Protein 4O6K (pdb70)

B-factor: mean 29.16, std 11.36, range [8.41, 82.01]

Nearest PDB structures (foldseek):
  4o6k-assembly4_D  TM=1.007E+00  e=2.820E-19  Danio rerio
  4o6k-assembly2_B  TM=9.940E-01  e=1.236E-17  Danio rerio
  1m4r-assembly1_A  TM=7.211E-01  e=2.602E-02  Homo sapiens
  3dgc-assembly1_L  TM=6.894E-01  e=4.885E-02  Homo sapiens
  4o6k-assembly4_D  TM=9.973E-01  e=2.252E-18  Danio rerio

Foldseek 3Di:
DFPPCVLVPVVLLVLLQVLLVLLVVVPALADDADLVNLQDQCQQVLLLVLLVVCLVQQLVVNCVSRVCSVVNSVSSVSVSVVSVVVNPDDCVVPPRSVSSVVSLVVVCVVPVVNSSSRVSSCVSVSSVSNRRNRHD/DFPDCVLVPVVLLVLLVVLLCLLVVPPALADDADLVNLQDQCQQLLLLLLLVCCLVQQLDVVCVSRVCSVVNSVSSVSVSVVSVVVDPDDCCVPPSNVSSVVSLCVVCVVPVVNSSSRVSNCVSVSSVSNRRNRHD/DADQVLLVPVVLLVLLVVLLVLLVVVPALADDADLVNLQDQCLQVLLLLVLVVCLVQLLPPCVSRVCSVVNSVSSVSVSVVSVVVDPDDCCVPPNSVSSCVSLVVVVVVPNVNSSSRVSNCVSVSSVSNSRSRDD/DADQVLLVPVVLLVLLQVLLVLLPPDPALQDDADLVNLQDQCQQVLLLLLLVVCLVPLLPCCVSRVCSVVNSVSSVSVSVVSVVVVVDDCCVPPNSVSNVVSLVVVCVVPVVNSSSRSSNCVSVSSVSNSRNNDD

Radius of gyration: 24.18 Å; Cα contacts (8 Å, |Δi|>4): 732; chains: 4; bounding box: 45×44×72 Å

Solvent-accessible surface area: 24993 Å² total; per-residue (Å²): 40,15,92,0,19,8,0,22,0,8,39,17,0,15,34,2,2,10,0,14,5,30,9,63,66,137,162,72,11,3,2,100,6,31,121,109,54,5,111,97,167,20,2,5,24,12,0,4,54,0,1,63,41,0,21,80,78,0,0,128,178,42,86,153,68,2,103,39,0,132,71,10,54,63,8,4,84,71,0,5,85,26,3,68,116,100,24,208,104,78,43,40,82,46,87,41,1,76,55,1,64,143,49,12,116,57,29,19,118,166,73,111,65,52,0,46,30,76,0,1,16,22,1,6,18,0,2,8,0,0,10,36,16,0,58,139,42,16,73,0,19,7,0,16,0,7,33,18,0,15,38,1,2,10,0,14,10,34,15,79,55,172,169,64,10,2,2,83,5,34,118,109,56,4,106,105,179,21,2,5,17,13,0,4,36,1,1,64,35,0,10,74,80,0,1,124,177,42,89,160,94,2,102,42,3,104,63,10,71,52,9,4,85,68,1,4,84,35,0,75,129,68,10,196,114,94,45,36,82,46,84,41,0,88,60,1,51,144,45,10,110,61,30,16,123,168,74,111,65,50,0,31,40,73,0,1,3,7,1,6,14,1,3,8,0,0,12,33,17,0,59,149,54,26,114,1,11,0,0,23,1,7,39,11,0,6,28,0,1,7,0,14,10,30,15,117,64,185,149,56,10,4,7,83,5,33,122,110,58,3,99,98,171,18,2,19,23,12,0,6,80,0,0,77,45,0,19,74,81,0,0,112,79,93,186,94,2,96,31,0,124,71,1,67,57,2,0,82,58,0,7,66,39,15,73,113,161,26,205,112,73,47,34,82,49,85,41,2,83,58,0,60,137,46,17,119,55,25,29,118,150,63,113,63,53,0,38,42,86,0,2,7,16,1,7,21,0,1,6,0,0,7,26,17,15,56,152,43,12,129,0,14,0,0,23,1,7,42,11,0,6,32,0,2,8,0,14,8,34,6,107,87,204,155,44,11,3,3,82,5,33,126,112,54,4,97,107,178,19,1,19,26,12,0,4,80,1,0,69,22,0,11,74,94,0,3,108,75,56,178,115,1,91,30,3,147,80,2,59,103,5,0,85,50,0,5,79,42,10,67,110,114,23,197,112,72,45,34,82,49,89,41,1,57,71,0,54,140,47,22,100,51,27,24,136,158,78,116,66,51,0,47,34,67,0,0,4,7,1,6,7,1,1,6,0,0,12,26,17,8,62,132

Structure (mmCIF, N/CA/C/O backbone):
data_4O6K
#
_entry.id   4O6K
#
_cell.length_a   46.940
_cell.length_b   50.440
_cell.length_c   65.800
_cell.angle_alpha   72.04
_cell.angle_beta   85.94
_cell.angle_gamma   62.20
#
_symmetry.space_group_name_H-M   'P 1'
#
loop_
_entity.id
_entity.type
_entity.pdbx_description
1 polymer 'Interleukin 22'
2 water water
#
loop_
_atom_site.group_PDB
_atom_site.id
_atom_site.type_symbol
_atom_site.label_atom_id
_atom_site.label_alt_id
_atom_site.label_comp_id
_atom_site.label_asym_id
_atom_site.label_entity_id
_atom_site.label_seq_id
_atom_site.pdbx_PDB_ins_code
_atom_site.Cartn_x
_atom_site.Cartn_y
_atom_site.Cartn_z
_atom_site.occupancy
_atom_site.B_iso_or_equiv
_atom_site.auth_seq_id
_atom_site.auth_comp_id
_atom_site.auth_asym_id
_atom_site.auth_atom_id
_atom_site.pdbx_PDB_model_num
ATOM 1 N N . GLY A 1 1 ? 57.262 70.364 59.207 1.00 43.15 1 GLY A N 1
ATOM 2 C CA . GLY A 1 1 ? 58.401 69.565 58.800 1.00 41.52 1 GLY A CA 1
ATOM 3 C C . GLY A 1 1 ? 59.659 69.891 59.584 1.00 39.28 1 GLY A C 1
ATOM 4 O O . GLY A 1 1 ? 59.616 70.141 60.789 1.00 44.20 1 GLY A O 1
ATOM 5 N N . ALA A 1 2 ? 60.795 69.759 58.912 1.00 40.17 2 ALA A N 1
ATOM 6 C CA . ALA A 1 2 ? 62.089 70.237 59.397 1.00 38.20 2 ALA A CA 1
ATOM 7 C C . ALA A 1 2 ? 62.978 70.293 58.168 1.00 37.59 2 ALA A C 1
ATOM 8 O O . ALA A 1 2 ? 62.505 69.989 57.081 1.00 39.30 2 ALA A O 1
ATOM 10 N N A ARG A 1 3 ? 64.246 70.671 58.324 0.50 36.35 3 ARG A N 1
ATOM 11 N N B ARG A 1 3 ? 64.237 70.468 58.373 0.50 35.11 3 ARG A N 1
ATOM 12 C CA A ARG A 1 3 ? 65.151 70.654 57.175 0.50 36.03 3 ARG A CA 1
ATOM 13 C CA B ARG A 1 3 ? 65.032 70.581 57.232 0.50 38.10 3 ARG A CA 1
ATOM 14 C C A ARG A 1 3 ? 65.785 69.260 56.993 0.50 33.94 3 ARG A C 1
ATOM 15 C C B ARG A 1 3 ? 65.807 69.260 57.020 0.50 33.64 3 ARG A C 1
ATOM 16 O O A ARG A 1 3 ? 65.717 68.714 55.891 0.50 33.32 3 ARG A O 1
ATOM 17 O O B ARG A 1 3 ? 65.491 68.634 56.086 0.50 33.18 3 ARG A O 1
ATOM 32 N N . PRO A 1 4 ? 66.415 68.681 58.043 1.00 32.23 4 PRO A N 1
ATOM 33 C CA . PRO A 1 4 ? 66.989 67.361 57.778 1.00 29.34 4 PRO A CA 1
ATOM 34 C C . PRO A 1 4 ? 65.879 66.340 57.583 1.00 28.16 4 PRO A C 1
ATOM 35 O O . PRO A 1 4 ? 65.058 66.150 58.479 1.00 25.25 4 PRO A O 1
ATOM 39 N N . THR A 1 5 ? 65.862 65.699 56.422 1.00 27.69 5 THR A N 1
ATOM 40 C CA . THR A 1 5 ? 64.776 64.804 56.030 1.00 26.44 5 THR A CA 1
ATOM 41 C C . THR A 1 5 ? 64.420 63.658 57.005 1.00 21.68 5 THR A C 1
ATOM 42 O O . THR A 1 5 ? 63.259 63.251 57.050 1.00 24.21 5 THR A O 1
ATOM 46 N N . PRO A 1 6 ? 65.396 63.123 57.774 1.00 21.73 6 PRO A N 1
ATOM 47 C CA . PRO A 1 6 ? 64.971 62.088 58.729 1.00 24.29 6 PRO A CA 1
ATOM 48 C C . PRO A 1 6 ? 63.991 62.588 59.791 1.00 23.49 6 PRO A C 1
ATOM 49 O O . PRO A 1 6 ? 63.276 61.783 60.388 1.00 22.31 6 PRO A O 1
ATOM 53 N N . LEU A 1 7 ? 63.955 63.897 60.021 1.00 22.22 7 LEU A N 1
ATOM 54 C CA . LEU A 1 7 ? 62.998 64.479 60.956 1.00 21.63 7 LEU A CA 1
ATOM 55 C C . LEU A 1 7 ? 61.575 64.363 60.416 1.00 20.71 7 LEU A C 1
ATOM 56 O O . LEU A 1 7 ? 60.604 64.539 61.153 1.00 18.16 7 LEU A O 1
ATOM 61 N N . ASP A 1 8 ? 61.459 64.068 59.125 1.00 20.44 8 ASP A N 1
ATOM 62 C CA . ASP A 1 8 ? 60.159 63.856 58.502 1.00 21.75 8 ASP A CA 1
ATOM 63 C C . ASP A 1 8 ? 59.882 62.367 58.295 1.00 21.69 8 ASP A C 1
ATOM 64 O O . ASP A 1 8 ? 58.910 61.995 57.641 1.00 24.95 8 ASP A O 1
ATOM 69 N N . SER A 1 9 ? 60.739 61.522 58.857 1.00 20.63 9 SER A N 1
ATOM 70 C CA . SER A 1 9 ? 60.569 60.075 58.762 1.00 23.34 9 SER A CA 1
ATOM 71 C C . SER A 1 9 ? 59.818 59.527 59.975 1.00 19.29 9 SER A C 1
ATOM 72 O O . SER A 1 9 ? 60.340 59.532 61.090 1.00 15.75 9 SER A O 1
ATOM 75 N N . SER A 1 10 ? 58.594 59.058 59.751 1.00 14.75 10 SER A N 1
ATOM 76 C CA . SER A 1 10 ? 57.767 58.514 60.825 1.00 18.13 10 SER A CA 1
ATOM 77 C C . SER A 1 10 ? 58.398 57.276 61.458 1.00 15.61 10 SER A C 1
ATOM 78 O O . SER A 1 10 ? 58.150 56.975 62.625 1.00 16.26 10 SER A O 1
ATOM 81 N N . ALA A 1 11 ? 59.206 56.560 60.680 1.00 14.43 11 ALA A N 1
ATOM 82 C CA . ALA A 1 11 ? 59.935 55.399 61.183 1.00 17.60 11 ALA A CA 1
ATOM 83 C C . ALA A 1 11 ? 60.866 55.769 62.336 1.00 15.78 11 ALA A C 1
ATOM 84 O O . ALA A 1 11 ? 60.973 55.034 63.317 1.00 12.63 11 ALA A O 1
ATOM 86 N N . THR A 1 12 ? 61.540 56.909 62.211 1.00 15.54 12 THR A N 1
ATOM 87 C CA . THR A 1 12 ? 62.432 57.387 63.263 1.00 18.65 12 THR A CA 1
ATOM 88 C C . THR A 1 12 ? 61.655 57.774 64.515 1.00 13.01 12 THR A C 1
ATOM 89 O O . THR A 1 12 ? 62.062 57.451 65.631 1.00 16.12 12 THR A O 1
ATOM 93 N N . TRP A 1 13 ? 60.541 58.473 64.318 1.00 15.23 13 TRP A N 1
ATOM 94 C CA . TRP A 1 13 ? 59.662 58.859 65.417 1.00 15.94 13 TRP A CA 1
ATOM 95 C C . TRP A 1 13 ? 59.200 57.645 66.219 1.00 13.51 13 TRP A C 1
ATOM 96 O O . TRP A 1 13 ? 59.239 57.652 67.450 1.00 12.62 13 TRP A O 1
ATOM 107 N N . ASN A 1 14 ? 58.754 56.610 65.513 1.00 13.64 14 ASN A N 1
ATOM 108 C CA . ASN A 1 14 ? 58.340 55.365 66.153 1.00 14.11 14 ASN A CA 1
ATOM 109 C C . ASN A 1 14 ? 59.450 54.735 66.985 1.00 14.08 14 ASN A C 1
ATOM 110 O O . ASN A 1 14 ? 59.220 54.308 68.117 1.00 16.42 14 ASN A O 1
ATOM 115 N N . ASP A 1 15 ? 60.648 54.672 66.412 1.00 15.02 15 ASP A N 1
ATOM 116 C CA . ASP A 1 15 ? 61.808 54.125 67.107 1.00 16.20 15 ASP A CA 1
ATOM 117 C C . ASP A 1 15 ? 62.104 54.902 68.385 1.00 19.14 15 ASP A C 1
ATOM 118 O O . ASP A 1 15 ? 62.431 54.316 69.416 1.00 18.36 15 ASP A O 1
ATOM 123 N N . LEU A 1 16 ? 61.991 56.224 68.305 1.00 16.71 16 LEU A N 1
ATOM 124 C CA . LEU A 1 16 ? 62.213 57.087 69.460 1.00 16.60 16 LEU A CA 1
ATOM 125 C C . LEU A 1 16 ? 61.139 56.890 70.523 1.00 16.68 16 LEU A C 1
ATOM 126 O O . LEU A 1 16 ? 61.429 56.900 71.720 1.00 14.28 16 LEU A O 1
ATOM 131 N N . ALA A 1 17 ? 59.899 56.721 70.078 1.00 15.16 17 ALA A N 1
ATOM 132 C CA . ALA A 1 17 ? 58.793 56.424 70.981 1.00 15.43 17 ALA A CA 1
ATOM 133 C C . ALA A 1 17 ? 59.010 55.073 71.654 1.00 15.86 17 ALA A C 1
ATOM 134 O O . ALA A 1 17 ? 58.732 54.907 72.842 1.00 14.13 17 ALA A O 1
ATOM 136 N N . ALA A 1 18 ? 59.430 54.108 70.866 1.00 16.68 18 ALA A N 1
ATOM 137 C CA . ALA A 1 18 ? 59.792 52.800 71.359 1.00 19.86 18 ALA A CA 1
ATOM 138 C C . ALA A 1 18 ? 60.881 52.938 72.444 1.00 19.74 18 ALA A C 1
ATOM 139 O O . ALA A 1 18 ? 60.750 52.399 73.486 1.00 20.97 18 ALA A O 1
ATOM 141 N N . MET A 1 19 ? 61.917 53.703 72.168 1.00 17.70 19 MET A N 1
ATOM 142 C CA . MET A 1 19 ? 62.968 53.903 73.126 1.00 20.54 19 MET A CA 1
ATOM 143 C C . MET A 1 19 ? 62.443 54.473 74.428 1.00 18.65 19 MET A C 1
ATOM 144 O O . MET A 1 19 ? 62.785 53.998 75.442 1.00 22.56 19 MET A O 1
ATOM 149 N N . THR A 1 20 ? 61.609 55.482 74.341 1.00 16.44 20 THR A N 1
ATOM 150 C CA . THR A 1 20 ? 60.996 56.134 75.468 1.00 17.78 20 THR A CA 1
ATOM 151 C C . THR A 1 20 ? 60.183 55.201 76.334 1.00 20.80 20 THR A C 1
ATOM 152 O O . THR A 1 20 ? 60.357 55.173 77.499 1.00 21.46 20 THR A O 1
ATOM 156 N N . ASP A 1 21 ? 59.350 54.405 75.707 1.00 15.39 21 ASP A N 1
ATOM 157 C CA . ASP A 1 21 ? 58.489 53.451 76.397 1.00 21.19 21 ASP A CA 1
ATOM 158 C C . ASP A 1 21 ? 59.316 52.444 77.192 1.00 22.02 21 ASP A C 1
ATOM 159 O O . ASP A 1 21 ? 58.968 52.092 78.319 1.00 25.03 21 ASP A O 1
ATOM 164 N N . THR A 1 22 ? 60.423 52.012 76.639 1.00 23.84 22 THR A N 1
ATOM 165 C CA . THR A 1 22 ? 61.327 51.061 77.264 1.00 25.88 22 THR A CA 1
ATOM 166 C C . THR A 1 22 ? 62.034 51.693 78.459 1.00 24.90 22 THR A C 1
ATOM 167 O O . THR A 1 22 ? 61.966 51.216 79.506 1.00 27.67 22 THR A O 1
ATOM 171 N N . ALA A 1 23 ? 62.709 52.802 78.242 1.00 27.48 23 ALA A N 1
ATOM 172 C CA . ALA A 1 23 ? 63.395 53.526 79.260 1.00 26.92 23 ALA A CA 1
ATOM 173 C C . ALA A 1 23 ? 62.480 53.830 80.415 1.00 31.74 23 ALA A C 1
ATOM 174 O O . ALA A 1 23 ? 62.900 53.761 81.514 1.00 37.62 23 ALA A O 1
ATOM 176 N N . ARG A 1 24 ? 61.236 54.183 80.159 1.00 30.32 24 ARG A N 1
ATOM 177 C CA . ARG A 1 24 ? 60.368 54.651 81.207 1.00 34.58 24 ARG A CA 1
ATOM 178 C C . ARG A 1 24 ? 59.613 53.528 81.939 1.00 38.52 24 ARG A C 1
ATOM 179 O O . ARG A 1 24 ? 59.051 53.729 82.991 1.00 38.71 24 ARG A O 1
ATOM 187 N N . ASN A 1 25 ? 59.628 52.354 81.351 1.00 37.88 25 ASN A N 1
ATOM 188 C CA . ASN A 1 25 ? 59.216 51.153 82.033 1.00 38.83 25 ASN A CA 1
ATOM 189 C C . ASN A 1 25 ? 60.330 50.593 82.915 1.00 43.72 25 ASN A C 1
ATOM 190 O O . ASN A 1 25 ? 60.431 49.408 83.044 1.00 52.57 25 ASN A O 1
ATOM 195 N N . GLU A 1 26 ? 61.184 51.443 83.476 1.00 45.93 26 GLU A N 1
ATOM 196 C CA . GLU A 1 26 ? 62.253 51.101 84.404 1.00 50.72 26 GLU A CA 1
ATOM 197 C C . GLU A 1 26 ? 62.184 51.972 85.653 1.00 51.39 26 GLU A C 1
ATOM 198 O O . GLU A 1 26 ? 61.636 53.073 85.623 1.00 51.05 26 GLU A O 1
ATOM 204 N N . THR A 1 31 ? 60.859 65.176 86.847 1.00 33.54 31 THR A N 1
ATOM 205 C CA . THR A 1 31 ? 62.056 65.963 86.573 1.00 36.51 31 THR A CA 1
ATOM 206 C C . THR A 1 31 ? 62.650 65.601 85.215 1.00 35.34 31 THR A C 1
ATOM 207 O O . THR A 1 31 ? 62.360 64.538 84.666 1.00 33.40 31 THR A O 1
ATOM 211 N N . ARG A 1 32 ? 63.479 66.489 84.676 1.00 30.32 32 ARG A N 1
ATOM 212 C CA . ARG A 1 32 ? 64.026 66.294 83.339 1.00 28.01 32 ARG A CA 1
ATOM 213 C C . ARG A 1 32 ? 65.499 66.682 83.230 1.00 26.37 32 ARG A C 1
ATOM 214 O O . ARG A 1 32 ? 65.989 67.529 83.978 1.00 29.39 32 ARG A O 1
ATOM 222 N N . LEU A 1 33 ? 66.195 66.052 82.289 1.00 26.08 33 LEU A N 1
ATOM 223 C CA . LEU A 1 33 ? 67.597 66.356 82.021 1.00 26.61 33 LEU A CA 1
ATOM 224 C C . LEU A 1 33 ? 67.731 67.374 80.891 1.00 25.86 33 LEU A C 1
ATOM 225 O O . LEU A 1 33 ? 68.572 68.271 80.952 1.00 21.01 33 LEU A O 1
ATOM 230 N N . LEU A 1 34 ? 66.906 67.224 79.857 1.00 24.74 34 LEU A N 1
ATOM 231 C CA . LEU A 1 34 ? 66.856 68.199 78.772 1.00 24.66 34 LEU A CA 1
ATOM 232 C C . LEU A 1 34 ? 66.370 69.544 79.280 1.00 24.30 34 LEU A C 1
ATOM 233 O O . LEU A 1 34 ? 65.406 69.607 80.044 1.00 27.41 34 LEU A O 1
ATOM 238 N N . PRO A 1 35 ? 67.044 70.627 78.870 1.00 20.23 35 PRO A N 1
ATOM 239 C CA . PRO A 1 35 ? 66.487 71.957 79.119 1.00 25.06 35 PRO A CA 1
ATOM 240 C C . PRO A 1 35 ? 65.127 72.084 78.444 1.00 18.48 35 PRO A C 1
ATOM 241 O O . PRO A 1 35 ? 64.957 71.602 77.324 1.00 20.44 35 PRO A O 1
ATOM 245 N N . TYR A 1 36 ? 64.173 72.721 79.112 1.00 19.86 36 TYR A N 1
ATOM 246 C CA . TYR A 1 36 ? 62.831 72.846 78.562 1.00 19.21 36 TYR A CA 1
ATOM 247 C C . TYR A 1 36 ? 62.742 73.990 77.561 1.00 18.42 36 TYR A C 1
ATOM 248 O O . TYR A 1 36 ? 63.088 75.130 77.870 1.00 25.59 36 TYR A O 1
ATOM 257 N N . PHE A 1 37 ? 62.276 73.672 76.358 1.00 21.46 37 PHE A N 1
ATOM 258 C CA . PHE A 1 37 ? 62.027 74.683 75.340 1.00 18.81 37 PHE A CA 1
ATOM 259 C C . PHE A 1 37 ? 60.528 74.862 75.148 1.00 19.60 37 PHE A C 1
ATOM 260 O O . PHE A 1 37 ? 59.833 73.935 74.733 1.00 16.73 37 PHE A O 1
ATOM 268 N N . SER A 1 38 ? 60.034 76.057 75.450 1.00 17.33 38 SER A N 1
ATOM 269 C CA . SER A 1 38 ? 58.632 76.377 75.224 1.00 21.22 38 SER A CA 1
ATOM 270 C C . SER A 1 38 ? 58.378 76.605 73.740 1.00 23.39 38 SER A C 1
ATOM 271 O O . SER A 1 38 ? 59.318 76.666 72.947 1.00 20.00 38 SER A O 1
ATOM 274 N N . HIS A 1 39 ? 57.106 76.717 73.372 1.00 20.16 39 HIS A N 1
ATOM 275 C CA . HIS A 1 39 ? 56.726 77.000 71.993 1.00 21.82 39 HIS A CA 1
ATOM 276 C C . HIS A 1 39 ? 57.372 78.290 71.497 1.00 24.20 39 HIS A C 1
ATOM 277 O O . HIS A 1 39 ? 57.875 78.351 70.376 1.00 26.65 39 HIS A O 1
ATOM 284 N N . ASP A 1 40 ? 57.351 79.316 72.341 1.00 22.09 40 ASP A N 1
ATOM 285 C CA . ASP A 1 40 ? 57.957 80.599 72.008 1.00 24.06 40 ASP A CA 1
ATOM 286 C C . ASP A 1 40 ? 59.467 80.481 71.830 1.00 22.79 40 ASP A C 1
ATOM 287 O O . ASP A 1 40 ? 60.041 81.055 70.904 1.00 24.06 40 ASP A O 1
ATOM 292 N N . MET A 1 41 ? 60.102 79.736 72.729 1.00 20.03 41 MET A N 1
ATOM 293 C CA . MET A 1 41 ? 61.545 79.529 72.686 1.00 19.95 41 MET A CA 1
ATOM 294 C C . MET A 1 41 ? 61.984 78.819 71.407 1.00 18.99 41 MET A C 1
ATOM 295 O O . MET A 1 41 ? 63.019 79.148 70.829 1.00 16.20 41 MET A O 1
ATOM 300 N N . LEU A 1 42 ? 61.190 77.846 70.971 1.00 19.73 42 LEU A N 1
ATOM 301 C CA . LEU A 1 42 ? 61.495 77.092 69.758 1.00 19.85 42 LEU A CA 1
ATOM 302 C C . LEU A 1 42 ? 61.432 77.958 68.501 1.00 17.47 42 LEU A C 1
ATOM 303 O O . LEU A 1 42 ? 62.039 77.628 67.482 1.00 19.81 42 LEU A O 1
ATOM 308 N N . GLN A 1 43 ? 60.701 79.067 68.576 1.00 19.28 43 GLN A N 1
ATOM 309 C CA . GLN A 1 43 ? 60.588 79.989 67.449 1.00 22.37 43 GLN A CA 1
ATOM 310 C C . GLN A 1 43 ? 61.776 80.947 67.343 1.00 20.65 43 GLN A C 1
ATOM 311 O O . GLN A 1 43 ? 61.914 81.662 66.352 1.00 22.85 43 GLN A O 1
ATOM 317 N N . GLU A 1 44 ? 62.602 80.976 68.352 1.00 22.35 44 GLU A N 1
ATOM 318 C CA . GLU A 1 44 ? 63.773 81.826 68.423 1.00 21.92 44 GLU A CA 1
ATOM 319 C C . GLU A 1 44 ? 64.796 81.253 67.498 1.00 21.91 44 GLU A C 1
ATOM 320 O O . GLU A 1 44 ? 64.903 80.078 67.369 1.00 23.27 44 GLU A O 1
ATOM 326 N N . GLU A 1 45 ? 65.521 82.135 66.845 1.00 24.38 45 GLU A N 1
ATOM 327 C CA . GLU A 1 45 ? 66.461 81.781 65.808 1.00 23.29 45 GLU A CA 1
ATOM 328 C C . GLU A 1 45 ? 67.625 80.865 66.158 1.00 21.92 45 GLU A C 1
ATOM 329 O O . GLU A 1 45 ? 68.048 80.178 65.316 1.00 25.96 45 GLU A O 1
ATOM 335 N N . GLY A 1 46 ? 68.107 80.858 67.378 1.00 19.56 46 GLY A N 1
ATOM 336 C CA . GLY A 1 46 ? 69.206 80.018 67.742 1.00 17.83 46 GLY A CA 1
ATOM 337 C C . GLY A 1 46 ? 68.798 78.622 68.189 1.00 19.34 46 GLY A C 1
ATOM 338 O O . GLY A 1 46 ? 69.613 77.769 68.334 1.00 14.84 46 GLY A O 1
ATOM 339 N N . SER A 1 47 ? 67.504 78.423 68.410 1.00 18.08 47 SER A N 1
ATOM 340 C CA . SER A 1 47 ? 67.009 77.192 69.024 1.00 16.92 47 SER A CA 1
ATOM 341 C C . SER A 1 47 ? 67.424 75.916 68.290 1.00 14.35 47 SER A C 1
ATOM 342 O O . SER A 1 47 ? 67.758 74.916 68.926 1.00 16.69 47 SER A O 1
ATOM 345 N N . CYS A 1 48 ? 67.391 75.947 66.961 1.00 14.22 48 CYS A N 1
ATOM 346 C CA . CYS A 1 48 ? 67.784 74.790 66.159 1.00 16.06 48 CYS A CA 1
ATOM 347 C C . CYS A 1 48 ? 69.217 74.352 66.442 1.00 15.72 48 CYS A C 1
ATOM 348 O O . CYS A 1 48 ? 69.467 73.193 66.772 1.00 15.58 48 CYS A O 1
ATOM 351 N N . CYS A 1 49 ? 70.155 75.284 66.314 1.00 16.62 49 CYS A N 1
ATOM 352 C CA . CYS A 1 49 ? 71.569 74.968 66.476 1.00 17.42 49 CYS A CA 1
ATOM 353 C C . CYS A 1 49 ? 71.927 74.673 67.931 1.00 12.64 49 CYS A C 1
ATOM 354 O O . CYS A 1 49 ? 72.854 73.910 68.200 1.00 16.40 49 CYS A O 1
ATOM 357 N N . ILE A 1 50 ? 71.202 75.283 68.865 1.00 15.79 50 ILE A N 1
ATOM 358 C CA . ILE A 1 50 ? 71.395 74.987 70.282 1.00 13.95 50 ILE A CA 1
ATOM 359 C C . ILE A 1 50 ? 71.047 73.531 70.574 1.00 12.51 50 ILE A C 1
ATOM 360 O O . ILE A 1 50 ? 71.823 72.810 71.202 1.00 15.44 50 ILE A O 1
ATOM 365 N N . ASN A 1 51 ? 69.883 73.099 70.101 1.00 14.85 51 ASN A N 1
ATOM 366 C CA . ASN A 1 51 ? 69.450 71.723 70.297 1.00 16.27 51 ASN A CA 1
ATOM 367 C C . ASN A 1 51 ? 70.289 70.749 69.478 1.00 16.24 51 ASN A C 1
ATOM 368 O O . ASN A 1 51 ? 70.470 69.595 69.864 1.00 16.49 51 ASN A O 1
ATOM 373 N N . ALA A 1 52 ? 70.801 71.221 68.345 1.00 15.40 52 ALA A N 1
ATOM 374 C CA . ALA A 1 52 ? 71.670 70.412 67.500 1.00 17.14 52 ALA A CA 1
ATOM 375 C C . ALA A 1 52 ? 72.981 70.094 68.206 1.00 16.75 52 ALA A C 1
ATOM 376 O O . ALA A 1 52 ? 73.584 69.045 67.980 1.00 16.68 52 ALA A O 1
ATOM 378 N N . ARG A 1 53 ? 73.418 71.008 69.064 1.00 13.88 53 ARG A N 1
ATOM 379 C CA . ARG A 1 53 ? 74.656 70.820 69.802 1.00 15.73 53 ARG A CA 1
ATOM 380 C C . ARG A 1 53 ? 74.419 69.808 70.918 1.00 18.53 53 ARG A C 1
ATOM 381 O O . ARG A 1 53 ? 75.298 69.012 71.254 1.00 15.47 53 ARG A O 1
ATOM 389 N N . ILE A 1 54 ? 73.223 69.862 71.497 1.00 14.48 54 ILE A N 1
ATOM 390 C CA . ILE A 1 54 ? 72.794 68.887 72.493 1.00 15.98 54 ILE A CA 1
ATOM 391 C C . ILE A 1 54 ? 72.651 67.507 71.852 1.00 15.18 54 ILE A C 1
ATOM 392 O O . ILE A 1 54 ? 72.986 66.487 72.459 1.00 14.24 54 ILE A O 1
ATOM 397 N N . LEU A 1 55 ? 72.169 67.489 70.612 1.00 14.87 55 LEU A N 1
ATOM 398 C CA . LEU A 1 55 ? 72.033 66.253 69.847 1.00 14.99 55 LEU A CA 1
ATOM 399 C C . LEU A 1 55 ? 73.401 65.608 69.659 1.00 14.34 55 LEU A C 1
ATOM 400 O O . LEU A 1 55 ? 73.543 64.387 69.747 1.00 12.89 55 LEU A O 1
ATOM 405 N N . LYS A 1 56 ? 74.399 66.447 69.390 1.00 16.96 56 LYS A N 1
ATOM 406 C CA . LYS A 1 56 ? 75.784 66.006 69.250 1.00 16.25 56 LYS A CA 1
ATOM 407 C C . LYS A 1 56 ? 76.255 65.265 70.489 1.00 18.08 56 LYS A C 1
ATOM 408 O O . LYS A 1 56 ? 76.857 64.193 70.401 1.00 14.39 56 LYS A O 1
ATOM 414 N N . TYR A 1 57 ? 75.964 65.850 71.646 1.00 14.16 57 TYR A N 1
ATOM 415 C CA . TYR A 1 57 ? 76.315 65.259 72.929 1.00 17.92 57 TYR A CA 1
ATOM 416 C C . TYR A 1 57 ? 75.580 63.941 73.143 1.00 19.65 57 TYR A C 1
ATOM 417 O O . TYR A 1 57 ? 76.137 62.993 73.698 1.00 19.52 57 TYR A O 1
ATOM 426 N N . TYR A 1 58 ? 74.324 63.896 72.706 1.00 15.41 58 TYR A N 1
ATOM 427 C CA . TYR A 1 58 ? 73.513 62.684 72.779 1.00 15.97 58 TYR A CA 1
ATOM 428 C C . TYR A 1 58 ? 74.143 61.530 72.008 1.00 16.39 58 TYR A C 1
ATOM 429 O O . TYR A 1 58 ? 74.212 60.405 72.503 1.00 15.48 58 TYR A O 1
ATOM 438 N N . VAL A 1 59 ? 74.595 61.817 70.792 1.00 17.68 59 VAL A N 1
ATOM 439 C CA . VAL A 1 59 ? 75.193 60.802 69.933 1.00 19.55 59 VAL A CA 1
ATOM 440 C C . VAL A 1 59 ? 76.479 60.256 70.548 1.00 19.41 59 VAL A C 1
ATOM 441 O O . VAL A 1 59 ? 76.740 59.054 70.503 1.00 20.18 59 VAL A O 1
ATOM 445 N N . ASN A 1 60 ? 77.270 61.146 71.138 1.00 17.77 60 ASN A N 1
ATOM 446 C CA . ASN A 1 60 ? 78.544 60.764 71.737 1.00 19.96 60 ASN A CA 1
ATOM 447 C C . ASN A 1 60 ? 78.417 60.065 73.091 1.00 20.74 60 ASN A C 1
ATOM 448 O O . ASN A 1 60 ? 79.197 59.165 73.398 1.00 22.40 60 ASN A O 1
ATOM 453 N N . HIS A 1 61 ? 77.440 60.469 73.898 1.00 18.98 61 HIS A N 1
ATOM 454 C CA . HIS A 1 61 ? 77.371 59.995 75.279 1.00 18.05 61 HIS A CA 1
ATOM 455 C C . HIS A 1 61 ? 76.149 59.139 75.595 1.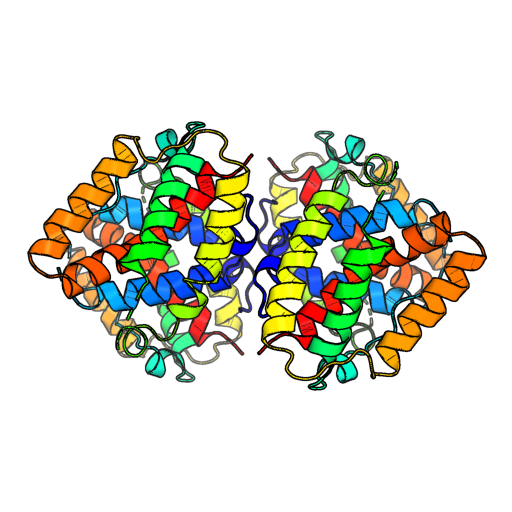00 21.04 61 HIS A C 1
ATOM 456 O O . HIS A 1 61 ? 76.279 58.033 76.120 1.00 24.46 61 HIS A O 1
ATOM 463 N N . VAL A 1 62 ? 74.963 59.649 75.280 1.00 20.22 62 VAL A N 1
ATOM 464 C CA . VAL A 1 62 ? 73.733 59.013 75.735 1.00 19.79 62 VAL A CA 1
ATOM 465 C C . VAL A 1 62 ? 73.380 57.758 74.939 1.00 19.51 62 VAL A C 1
ATOM 466 O O . VAL A 1 62 ? 72.981 56.743 75.512 1.00 20.63 62 VAL A O 1
ATOM 470 N N . LEU A 1 63 ? 73.542 57.823 73.622 1.00 19.35 63 LEU A N 1
ATOM 471 C CA . LEU A 1 63 ? 73.098 56.738 72.754 1.00 20.63 63 LEU A CA 1
ATOM 472 C C . LEU A 1 63 ? 74.258 55.844 72.329 1.00 23.35 63 LEU A C 1
ATOM 473 O O . LEU A 1 63 ? 74.178 55.144 71.319 1.00 20.06 63 LEU A O 1
ATOM 478 N N . GLU A 1 64 ? 75.326 55.860 73.117 1.00 19.77 64 GLU A N 1
ATOM 479 C CA . GLU A 1 64 ? 76.534 55.108 72.802 1.00 22.60 64 GLU A CA 1
ATOM 480 C C . GLU A 1 64 ? 76.307 53.601 72.880 1.00 27.85 64 GLU A C 1
ATOM 481 O O . GLU A 1 64 ? 76.234 52.921 71.856 1.00 26.47 64 GLU A O 1
ATOM 487 N N . HIS A 1 68 ? 74.554 45.238 76.017 1.00 36.72 68 HIS A N 1
ATOM 488 C CA . HIS A 1 68 ? 73.600 45.582 77.067 1.00 47.22 68 HIS A CA 1
ATOM 489 C C . HIS A 1 68 ? 72.617 46.671 76.648 1.00 40.00 68 HIS A C 1
ATOM 490 O O . HIS A 1 68 ? 71.409 46.438 76.632 1.00 40.14 68 HIS A O 1
ATOM 497 N N . THR A 1 69 ? 73.120 47.857 76.318 1.00 38.33 69 THR A N 1
ATOM 498 C CA . THR A 1 69 ? 72.252 48.899 75.780 1.00 36.73 69 THR A CA 1
ATOM 499 C C . THR A 1 69 ? 71.667 48.461 74.441 1.00 35.24 69 THR A C 1
ATOM 500 O O . THR A 1 69 ? 70.537 48.812 74.103 1.00 31.74 69 THR A O 1
ATOM 504 N N . ASP A 1 70 ? 72.444 47.693 73.684 1.00 30.93 70 ASP A N 1
ATOM 505 C CA . ASP A 1 70 ? 71.973 47.124 72.426 1.00 31.81 70 ASP A CA 1
ATOM 506 C C . ASP A 1 70 ? 70.912 46.061 72.685 1.00 35.27 70 ASP A C 1
ATOM 507 O O . ASP A 1 70 ? 69.956 45.918 71.922 1.00 35.24 70 ASP A O 1
ATOM 512 N N . MET A 1 71 ? 71.094 45.316 73.772 1.00 37.68 71 MET A N 1
ATOM 513 C CA . MET A 1 71 ? 70.143 44.290 74.179 1.00 38.31 71 MET A CA 1
ATOM 514 C C . MET A 1 71 ? 68.827 44.926 74.611 1.00 33.69 71 MET A C 1
ATOM 515 O O . MET A 1 71 ? 67.756 44.539 74.145 1.00 29.64 71 MET A O 1
ATOM 520 N N . LYS A 1 72 ? 68.918 45.904 75.507 1.00 34.73 72 LYS A N 1
ATOM 521 C CA . LYS A 1 72 ? 67.739 46.603 76.008 1.00 32.17 72 LYS A CA 1
ATOM 522 C C . LYS A 1 72 ? 67.064 47.482 74.960 1.00 29.97 72 LYS A C 1
ATOM 523 O O . LYS A 1 72 ? 65.840 47.624 74.949 1.00 27.59 72 LYS A O 1
ATOM 529 N N . TYR A 1 73 ? 67.862 48.062 74.072 1.00 31.91 73 TYR A N 1
ATOM 530 C CA . TYR A 1 73 ? 67.333 48.945 73.044 1.00 28.25 73 TYR A CA 1
ATOM 531 C C . TYR A 1 73 ? 67.809 48.473 71.681 1.00 27.30 73 TYR A C 1
ATOM 532 O O . TYR A 1 73 ? 68.796 48.983 71.160 1.00 26.61 73 TYR A O 1
ATOM 541 N N . PRO A 1 74 ? 67.112 47.485 71.100 1.00 28.24 74 PRO A N 1
ATOM 542 C CA . PRO A 1 74 ? 67.512 46.932 69.802 1.00 28.76 74 PRO A CA 1
ATOM 543 C C . PRO A 1 74 ? 67.576 47.987 68.700 1.00 24.46 74 PRO A C 1
ATOM 544 O O . PRO A 1 74 ? 68.275 47.792 67.706 1.00 26.12 74 PRO A O 1
ATOM 548 N N . MET A 1 75 ? 66.855 49.089 68.879 1.00 23.70 75 MET A N 1
ATOM 549 C CA . MET A 1 75 ? 66.797 50.140 67.871 1.00 21.85 75 MET A CA 1
ATOM 550 C C . MET A 1 75 ? 67.845 51.243 68.055 1.00 23.87 75 MET A C 1
ATOM 551 O O . MET A 1 75 ? 68.019 52.078 67.168 1.00 22.61 75 MET A O 1
ATOM 556 N N . ILE A 1 76 ? 68.538 51.249 69.194 1.00 22.19 76 ILE A N 1
ATOM 557 C CA . ILE A 1 76 ? 69.407 52.375 69.554 1.00 24.85 76 ILE A CA 1
ATOM 558 C C . ILE A 1 76 ? 70.534 52.607 68.543 1.00 22.11 76 ILE A C 1
ATOM 559 O O . ILE A 1 76 ? 70.960 53.743 68.332 1.00 19.94 76 ILE A O 1
ATOM 564 N N . ARG A 1 77 ? 71.003 51.534 67.914 1.00 22.41 77 ARG A N 1
ATOM 565 C CA . ARG A 1 77 ? 72.062 51.631 66.916 1.00 23.65 77 ARG A CA 1
ATOM 566 C C . ARG A 1 77 ? 71.575 52.379 65.680 1.00 23.50 77 ARG A C 1
ATOM 567 O O . ARG A 1 77 ? 72.252 53.279 65.183 1.00 22.03 77 ARG A O 1
ATOM 575 N N . ASN A 1 78 ? 70.400 52.002 65.189 1.00 20.61 78 ASN A N 1
ATOM 576 C CA . ASN A 1 78 ? 69.821 52.652 64.021 1.00 25.69 78 ASN A CA 1
ATOM 577 C C . ASN A 1 78 ? 69.403 54.086 64.322 1.00 20.00 78 ASN A C 1
ATOM 578 O O . ASN A 1 78 ? 69.546 54.972 63.480 1.00 23.16 78 ASN A O 1
ATOM 583 N N . VAL A 1 79 ? 68.881 54.307 65.525 1.00 19.99 79 VAL A N 1
ATOM 584 C CA . VAL A 1 79 ? 68.532 55.651 65.974 1.00 20.39 79 VAL A CA 1
ATOM 585 C C . VAL A 1 79 ? 69.751 56.569 66.005 1.00 19.13 79 VAL A C 1
ATOM 586 O O . VAL A 1 79 ? 69.726 57.659 65.434 1.00 18.99 79 VAL A O 1
ATOM 590 N N . ARG A 1 80 ? 70.818 56.116 66.661 1.00 18.05 80 ARG A N 1
ATOM 591 C CA . ARG A 1 80 ? 72.046 56.899 66.780 1.00 22.06 80 ARG A CA 1
ATOM 592 C C . ARG A 1 80 ? 72.622 57.279 65.420 1.00 20.19 80 ARG A C 1
ATOM 593 O O . ARG A 1 80 ? 73.026 58.423 65.207 1.00 19.42 80 ARG A O 1
ATOM 601 N N . GLU A 1 81 ? 72.658 56.317 64.505 1.00 17.19 81 GLU A N 1
ATOM 602 C CA . GLU A 1 81 ? 73.184 56.556 63.165 1.00 20.51 81 GLU A CA 1
ATOM 603 C C . GLU A 1 81 ? 72.324 57.572 62.422 1.00 23.35 81 GLU A C 1
ATOM 604 O O . GLU A 1 81 ? 72.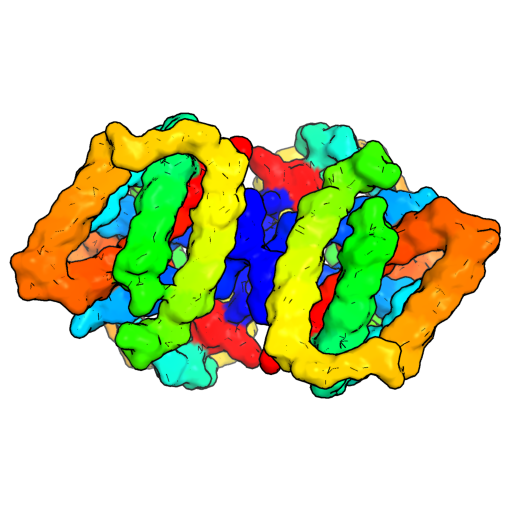842 58.442 61.721 1.00 24.30 81 GLU A O 1
ATOM 610 N N . GLY A 1 82 ? 71.010 57.452 62.575 1.00 21.42 82 GLY A N 1
ATOM 611 C CA . GLY A 1 82 ? 70.084 58.411 62.003 1.00 23.87 82 GLY A CA 1
ATOM 612 C C . GLY A 1 82 ? 70.262 59.791 62.609 1.00 18.92 82 GLY A C 1
ATOM 613 O O . GLY A 1 82 ? 70.279 60.793 61.895 1.00 19.82 82 GLY A O 1
ATOM 614 N N . LEU A 1 83 ? 70.395 59.839 63.931 1.00 18.53 83 LEU A N 1
ATOM 615 C CA . LEU A 1 83 ? 70.577 61.100 64.642 1.00 17.24 83 LEU A CA 1
ATOM 616 C C . LEU A 1 83 ? 71.914 61.753 64.307 1.00 18.40 83 LEU A C 1
ATOM 617 O O . LEU A 1 83 ? 72.019 62.978 64.274 1.00 14.39 83 LEU A O 1
ATOM 622 N N . HIS A 1 84 ? 72.936 60.935 64.074 1.00 19.08 84 HIS A N 1
ATOM 623 C CA . HIS A 1 84 ? 74.236 61.453 63.662 1.00 16.33 84 HIS A CA 1
ATOM 624 C C . HIS A 1 84 ? 74.140 62.174 62.322 1.00 23.48 84 HIS A C 1
ATOM 625 O O . HIS A 1 84 ? 74.711 63.250 62.146 1.00 17.54 84 HIS A O 1
ATOM 632 N N . ARG A 1 85 ? 73.417 61.571 61.382 1.00 17.56 85 ARG A N 1
ATOM 633 C CA . ARG A 1 85 ? 73.206 62.168 60.068 1.00 20.11 85 ARG A CA 1
ATOM 634 C C . ARG A 1 85 ? 72.513 63.522 60.183 1.00 20.09 85 ARG A C 1
ATOM 635 O O . ARG A 1 85 ? 72.891 64.480 59.510 1.00 23.12 85 ARG A O 1
ATOM 643 N N . VAL A 1 86 ? 71.494 63.590 61.034 1.00 20.08 86 VAL A N 1
ATOM 644 C CA . VAL A 1 86 ? 70.791 64.840 61.301 1.00 18.65 86 VAL A CA 1
ATOM 645 C C . VAL A 1 86 ? 71.739 65.895 61.869 1.00 17.57 86 VAL A C 1
ATOM 646 O O . VAL A 1 86 ? 71.790 67.025 61.381 1.00 21.81 86 VAL A O 1
ATOM 650 N N . GLU A 1 87 ? 72.480 65.512 62.904 1.00 15.41 87 GLU A N 1
ATOM 651 C CA . GLU A 1 87 ? 73.435 66.400 63.560 1.00 19.99 87 GLU A CA 1
ATOM 652 C C . GLU A 1 87 ? 74.475 66.944 62.583 1.00 20.13 87 GLU A C 1
ATOM 653 O O . GLU A 1 87 ? 74.799 68.131 62.610 1.00 23.74 87 GLU A O 1
ATOM 659 N N . GLN A 1 88 ? 74.999 66.072 61.728 1.00 19.18 88 GLN A N 1
ATOM 660 C CA . GLN A 1 88 ? 76.015 66.469 60.758 1.00 25.08 88 GLN A CA 1
ATOM 661 C C . GLN A 1 88 ? 75.494 67.514 59.774 1.00 25.50 88 GLN A C 1
ATOM 662 O O . GLN A 1 88 ? 76.191 68.481 59.465 1.00 23.94 88 GLN A O 1
ATOM 668 N N . GLU A 1 89 ? 74.276 67.317 59.280 1.00 18.35 89 GLU A N 1
ATOM 669 C CA . GLU A 1 89 ? 73.678 68.277 58.356 1.00 23.70 89 GLU A CA 1
ATOM 670 C C . GLU A 1 89 ? 73.401 69.612 59.039 1.00 24.65 89 GLU A C 1
ATOM 671 O O . GLU A 1 89 ? 73.653 70.674 58.466 1.00 21.18 89 GLU A O 1
ATOM 677 N N . LEU A 1 90 ? 72.883 69.557 60.263 1.00 17.35 90 LEU A N 1
ATOM 678 C CA . LEU A 1 90 ? 72.603 70.773 61.017 1.00 22.66 90 LEU A CA 1
ATOM 679 C C . LEU A 1 90 ? 73.883 71.538 61.329 1.00 24.51 90 LEU A C 1
ATOM 680 O O . LEU A 1 90 ? 73.930 72.758 61.196 1.00 23.44 90 LEU A O 1
ATOM 685 N N . GLN A 1 91 ? 74.924 70.814 61.722 1.00 24.29 91 GLN A N 1
ATOM 686 C CA . GLN A 1 91 ? 76.201 71.432 62.055 1.00 31.83 91 GLN A CA 1
ATOM 687 C C . GLN A 1 91 ? 76.853 72.119 60.854 1.00 33.20 91 GLN A C 1
ATOM 688 O O . GLN A 1 91 ? 77.593 73.090 61.016 1.00 33.30 91 GLN A O 1
ATOM 694 N N . ASN A 1 92 ? 76.571 71.625 59.651 1.00 33.86 92 ASN A N 1
ATOM 695 C CA . ASN A 1 92 ? 77.083 72.244 58.425 1.00 36.41 92 ASN A CA 1
ATOM 696 C C . ASN A 1 92 ? 76.501 73.646 58.197 1.00 36.78 92 ASN A C 1
ATOM 697 O O . ASN A 1 92 ? 77.134 74.500 57.575 1.00 31.95 92 ASN A O 1
ATOM 702 N N . HIS A 1 93 ? 75.285 73.860 58.697 1.00 36.86 93 HIS A N 1
ATOM 703 C CA . HIS A 1 93 ? 74.567 75.135 58.587 1.00 38.52 93 HIS A CA 1
ATOM 704 C C . HIS A 1 93 ? 74.538 75.942 59.882 1.00 33.31 93 HIS A C 1
ATOM 705 O O . HIS A 1 93 ? 74.044 77.072 59.910 1.00 35.04 93 HIS A O 1
ATOM 712 N N . CYS A 1 94 ? 75.099 75.375 60.943 1.00 32.76 94 CYS A N 1
ATOM 713 C CA . CYS A 1 94 ? 75.189 76.066 62.224 1.00 32.33 94 CYS A CA 1
ATOM 714 C C . CYS A 1 94 ? 76.556 76.721 62.311 1.00 34.93 94 CYS A C 1
ATOM 715 O O . CYS A 1 94 ? 77.532 76.126 62.774 1.00 35.32 94 CYS A O 1
ATOM 718 N N . LYS A 1 95 ? 76.598 77.961 61.839 1.00 38.46 95 LYS A N 1
ATOM 719 C CA . LYS A 1 95 ? 77.824 78.726 61.688 1.00 39.40 95 LYS A CA 1
ATOM 720 C C . LYS A 1 95 ? 78.497 78.969 63.031 1.00 38.55 95 LYS A C 1
ATOM 721 O O . LYS A 1 95 ? 79.713 78.839 63.164 1.00 35.90 95 LYS A O 1
ATOM 727 N N . HIS A 1 96 ? 77.688 79.319 64.024 1.00 36.48 96 HIS A N 1
ATOM 728 C CA . HIS A 1 96 ? 78.180 79.590 65.369 1.00 31.15 96 HIS A CA 1
ATOM 729 C C . HIS A 1 96 ? 78.366 78.317 66.193 1.00 28.28 96 HIS A C 1
ATOM 730 O O . HIS A 1 96 ? 77.580 77.376 66.084 1.00 28.58 96 HIS A O 1
ATOM 737 N N . ASP A 1 97 ? 79.353 78.310 67.040 1.00 28.15 97 ASP A N 1
ATOM 738 C CA . ASP A 1 97 ? 79.591 77.232 67.955 1.00 30.06 97 ASP A CA 1
ATOM 739 C C . ASP A 1 97 ? 78.900 77.453 69.286 1.00 29.59 97 ASP A C 1
ATOM 740 O O . ASP A 1 97 ? 79.334 78.212 70.087 1.00 30.50 97 ASP A O 1
ATOM 745 N N . TYR A 1 98 ? 77.821 76.734 69.487 1.00 31.87 98 TYR A N 1
ATOM 746 C CA . TYR A 1 98 ? 76.949 76.869 70.640 1.00 30.96 98 TYR A CA 1
ATOM 747 C C . TYR A 1 98 ? 77.329 76.028 71.828 1.00 31.42 98 TYR A C 1
ATOM 748 O O . TYR A 1 98 ? 76.565 75.885 72.743 1.00 30.03 98 TYR A O 1
ATOM 757 N N . SER A 1 99 ? 78.520 75.484 71.808 1.00 31.36 99 SER A N 1
ATOM 758 C CA . SER A 1 99 ? 79.084 74.947 73.006 1.00 34.05 99 SER A CA 1
ATOM 759 C C . SER A 1 99 ? 79.152 76.064 74.099 1.00 37.36 99 SER A C 1
ATOM 760 O O . SER A 1 99 ? 79.095 75.793 75.251 1.00 36.47 99 SER A O 1
ATOM 763 N N . SER A 1 100 ? 79.179 77.328 73.719 1.00 33.92 100 SER A N 1
ATOM 764 C CA . SER A 1 100 ? 79.291 78.399 74.701 1.00 39.52 100 SER A CA 1
ATOM 765 C C . SER A 1 100 ? 77.930 78.911 75.171 1.00 45.27 100 SER A C 1
ATOM 766 O O . SER A 1 100 ? 77.852 79.921 75.872 1.00 44.41 100 SER A O 1
ATOM 769 N N . HIS A 1 101 ? 76.860 78.222 74.784 1.00 36.27 101 HIS A N 1
ATOM 770 C CA . HIS A 1 101 ? 75.518 78.602 75.217 1.00 32.55 101 HIS A CA 1
ATOM 771 C C . HIS A 1 101 ? 75.171 77.962 76.565 1.00 29.68 101 HIS A C 1
ATOM 772 O O . HIS A 1 101 ? 75.510 76.803 76.809 1.00 30.17 101 HIS A O 1
ATOM 779 N N . PRO A 1 102 ? 74.494 78.720 77.445 1.00 31.94 102 PRO A N 1
ATOM 780 C CA . PRO A 1 102 ? 74.115 78.273 78.794 1.00 32.03 102 PRO A CA 1
ATOM 781 C C . PRO A 1 102 ? 73.267 76.999 78.834 1.00 26.09 102 PRO A C 1
ATOM 782 O O . PRO A 1 102 ? 73.436 76.185 79.741 1.00 23.26 102 PRO A O 1
ATOM 786 N N . LEU A 1 103 ? 72.374 76.832 77.865 1.00 23.06 103 LEU A N 1
ATOM 787 C CA . LEU A 1 103 ? 71.458 75.694 77.859 1.00 24.14 103 LEU A CA 1
ATOM 788 C C . LEU A 1 103 ? 72.150 74.379 77.514 1.00 23.41 103 LEU A C 1
ATOM 789 O O . LEU A 1 103 ? 71.796 73.329 78.049 1.00 24.31 103 LEU A O 1
ATOM 794 N N . VAL A 1 104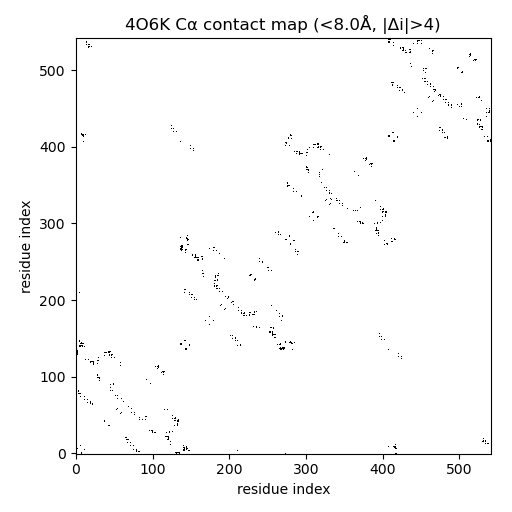 ? 73.163 74.419 76.672 1.00 23.33 104 VAL A N 1
ATOM 795 C CA . VAL A 1 104 ? 73.921 73.271 76.337 1.00 24.01 104 VAL A CA 1
ATOM 796 C C . VAL A 1 104 ? 74.707 72.854 77.559 1.00 22.47 104 VAL A C 1
ATOM 797 O O . VAL A 1 104 ? 74.697 71.756 77.900 1.00 21.28 104 VAL A O 1
ATOM 801 N N . LYS A 1 105 ? 75.357 73.786 78.216 1.00 26.26 105 LYS A N 1
ATOM 802 C CA . LYS A 1 105 ? 76.080 73.489 79.443 1.00 24.90 105 LYS A CA 1
ATOM 803 C C . LYS A 1 105 ? 75.149 72.933 80.519 1.00 23.43 105 LYS A C 1
ATOM 804 O O . LYS A 1 105 ? 75.508 72.062 81.243 1.00 22.38 105 LYS A O 1
ATOM 810 N N . GLN A 1 106 ? 73.942 73.439 80.567 1.00 22.69 106 GLN A N 1
ATOM 811 C CA . GLN A 1 106 ? 72.979 72.965 81.560 1.00 26.51 106 GLN A CA 1
ATOM 812 C C . GLN A 1 106 ? 72.699 71.493 81.457 1.00 24.22 106 GLN A C 1
ATOM 813 O O . GLN A 1 106 ? 72.731 70.776 82.432 1.00 26.14 106 GLN A O 1
ATOM 819 N N . PHE A 1 107 ? 72.441 71.052 80.243 1.00 21.00 107 PHE A N 1
ATOM 820 C CA . PHE A 1 107 ? 72.215 69.662 79.994 1.00 23.16 107 PHE A CA 1
ATOM 821 C C . PHE A 1 107 ? 73.402 68.826 80.460 1.00 23.31 107 PHE A C 1
ATOM 822 O O . PHE A 1 107 ? 73.248 67.888 81.195 1.00 23.01 107 PHE A O 1
ATOM 830 N N . LYS A 1 108 ? 74.571 69.201 79.981 1.00 18.68 108 LYS A N 1
ATOM 831 C CA . LYS A 1 108 ? 75.777 68.537 80.333 1.00 24.65 108 LYS A CA 1
ATOM 832 C C . LYS A 1 108 ? 76.003 68.471 81.834 1.00 22.72 108 LYS A C 1
ATOM 833 O O . LYS A 1 108 ? 76.308 67.439 82.387 1.00 19.06 108 LYS A O 1
ATOM 839 N N . ARG A 1 109 ? 75.790 69.615 82.475 1.00 26.38 109 ARG A N 1
ATOM 840 C CA . ARG A 1 109 ? 75.871 69.760 83.910 1.00 25.14 109 ARG A CA 1
ATOM 841 C C . ARG A 1 109 ? 74.916 68.858 84.637 1.00 24.41 109 ARG A C 1
ATOM 842 O O . ARG A 1 109 ? 75.313 68.142 85.484 1.00 30.95 109 ARG A O 1
ATOM 850 N N . ASN A 1 110 ? 73.657 68.890 84.293 1.00 26.13 110 ASN A N 1
ATOM 851 C CA . ASN A 1 110 ? 72.609 68.069 84.893 1.00 25.54 110 ASN A CA 1
ATOM 852 C C . ASN A 1 110 ? 72.784 66.580 84.604 1.00 26.32 110 ASN A C 1
ATOM 853 O O . ASN A 1 110 ? 72.470 65.737 85.445 1.00 29.13 110 ASN A O 1
ATOM 858 N N . TYR A 1 111 ? 73.279 66.260 83.413 1.00 21.59 111 TYR A N 1
ATOM 859 C CA . TYR A 1 111 ? 73.479 64.870 83.023 1.00 25.93 111 TYR A CA 1
ATOM 860 C C . TYR A 1 111 ? 74.630 64.294 83.834 1.00 25.54 111 TYR A C 1
ATOM 861 O O . TYR A 1 111 ? 74.554 63.169 84.328 1.00 27.08 111 TYR A O 1
ATOM 870 N N . HIS A 1 112 ? 75.698 65.074 83.960 1.00 28.66 112 HIS A N 1
ATOM 871 C CA . HIS A 1 112 ? 76.841 64.681 84.772 1.00 27.61 112 HIS A CA 1
ATOM 872 C C . HIS A 1 112 ? 76.449 64.530 86.238 1.00 30.39 112 HIS A C 1
ATOM 873 O O . HIS A 1 112 ? 76.863 63.583 86.904 1.00 29.98 112 HIS A O 1
ATOM 880 N N . ALA A 1 113 ? 75.650 65.474 86.732 1.00 28.70 113 ALA A N 1
ATOM 881 C CA . ALA A 1 113 ? 75.161 65.434 88.107 1.00 30.37 113 ALA A CA 1
ATOM 882 C C . ALA A 1 113 ? 74.353 64.167 88.365 1.00 33.04 113 ALA A C 1
ATOM 883 O O . ALA A 1 113 ? 74.383 63.611 89.462 1.00 37.17 113 ALA A O 1
ATOM 885 N N . SER A 1 114 ? 73.631 63.717 87.344 1.00 29.50 114 SER A N 1
ATOM 886 C CA . SER A 1 114 ? 72.799 62.527 87.457 1.00 30.24 114 SER A CA 1
ATOM 887 C C . SER A 1 114 ? 73.649 61.272 87.300 1.00 32.18 114 SER A C 1
ATOM 888 O O . SER A 1 114 ? 73.385 60.246 87.926 1.00 35.25 114 SER A O 1
ATOM 891 N N . ALA A 1 115 ? 74.669 61.368 86.453 1.00 32.45 115 ALA A N 1
ATOM 892 C CA . ALA A 1 115 ? 75.566 60.250 86.179 1.00 35.54 115 ALA A CA 1
ATOM 893 C C . ALA A 1 115 ? 76.358 59.838 87.418 1.00 38.99 115 ALA A C 1
ATOM 894 O O . ALA A 1 115 ? 76.756 58.681 87.553 1.00 40.48 115 ALA A O 1
ATOM 896 N N . ILE A 1 116 ? 76.634 60.787 88.272 1.00 37.09 116 ILE A N 1
ATOM 897 C CA . ILE A 1 116 ? 77.347 60.541 89.485 1.00 39.85 116 ILE A CA 1
ATOM 898 C C . ILE A 1 116 ? 76.550 59.609 90.381 1.00 45.58 116 ILE A C 1
ATOM 899 O O . ILE A 1 116 ? 77.054 58.628 90.794 1.00 53.12 116 ILE A O 1
ATOM 904 N N . MET A 1 117 ? 75.300 59.910 90.652 1.00 44.85 117 MET A N 1
ATOM 905 C CA . MET A 1 117 ? 74.417 59.018 91.368 1.00 46.73 117 MET A CA 1
ATOM 906 C C . MET A 1 117 ? 74.474 57.620 90.771 1.00 46.58 117 MET A C 1
ATOM 907 O O . MET A 1 117 ? 74.951 56.716 91.411 1.00 50.22 117 MET A O 1
ATOM 912 N N . ASP A 1 118 ? 73.980 57.472 89.540 1.00 43.17 118 ASP A N 1
ATOM 913 C CA . ASP A 1 118 ? 73.732 56.210 88.856 1.00 42.71 118 ASP A CA 1
ATOM 914 C C . ASP A 1 118 ? 73.846 56.421 87.351 1.00 39.29 118 ASP A C 1
ATOM 915 O O . ASP A 1 118 ? 72.989 57.057 86.738 1.00 37.53 118 ASP A O 1
ATOM 920 N N . LEU A 1 119 ? 74.912 55.886 86.766 1.00 36.57 119 LEU A N 1
ATOM 921 C CA . LEU A 1 119 ? 75.200 56.084 85.351 1.00 36.44 119 LEU A CA 1
ATOM 922 C C . LEU A 1 119 ? 74.146 55.427 84.466 1.00 36.61 119 LEU A C 1
ATOM 923 O O . LEU A 1 119 ? 73.740 55.989 83.449 1.00 34.10 119 LEU A O 1
ATOM 928 N N . ALA A 1 120 ? 73.706 54.237 84.861 1.00 34.19 120 ALA A N 1
ATOM 929 C CA . ALA A 1 120 ? 72.713 53.494 84.094 1.00 33.52 120 ALA A CA 1
ATOM 930 C C . ALA A 1 120 ? 71.350 54.177 84.137 1.00 32.71 120 ALA A C 1
ATOM 931 O O . ALA A 1 120 ? 70.633 54.214 83.137 1.00 28.89 120 ALA A O 1
ATOM 933 N N . ALA A 1 121 ? 70.997 54.717 85.299 1.00 32.03 121 ALA A N 1
ATOM 934 C CA . ALA A 1 121 ? 69.729 55.419 85.459 1.00 32.86 121 ALA A CA 1
ATOM 935 C C . ALA A 1 121 ? 69.758 56.760 84.734 1.00 29.67 121 ALA A C 1
ATOM 936 O O . ALA A 1 121 ? 68.742 57.218 84.213 1.00 24.36 121 ALA A O 1
ATOM 938 N N . ALA A 1 122 ? 70.932 57.384 84.706 1.00 27.54 122 ALA A N 1
ATOM 939 C CA . ALA A 1 122 ? 71.109 58.652 84.011 1.00 28.51 122 ALA A CA 1
ATOM 940 C C . ALA A 1 122 ? 71.009 58.463 82.502 1.00 25.48 122 ALA A C 1
ATOM 941 O O . ALA A 1 122 ? 70.395 59.272 81.805 1.00 19.89 122 ALA A O 1
ATOM 943 N N . ARG A 1 123 ? 71.622 57.394 82.004 1.00 25.68 123 ARG A N 1
ATOM 944 C CA . ARG A 1 123 ? 71.565 57.070 80.584 1.00 22.70 123 ARG A CA 1
ATOM 945 C C . ARG A 1 123 ? 70.131 56.773 80.157 1.00 24.52 123 ARG A C 1
ATOM 946 O O . ARG A 1 123 ? 69.651 57.312 79.162 1.00 19.19 123 ARG A O 1
ATOM 954 N N . ASN A 1 124 ? 69.451 55.925 80.923 1.00 24.99 124 ASN A N 1
ATOM 955 C CA . ASN A 1 124 ? 68.063 55.571 80.640 1.00 23.42 124 ASN A CA 1
ATOM 956 C C . ASN A 1 124 ? 67.138 56.783 80.646 1.00 25.55 124 ASN A C 1
ATOM 957 O O . ASN A 1 124 ? 66.225 56.883 79.826 1.00 21.52 124 ASN A O 1
ATOM 962 N N . LYS A 1 125 ? 67.381 57.700 81.577 1.00 20.08 125 LYS A N 1
ATOM 963 C CA . LYS A 1 125 ? 66.566 58.903 81.698 1.00 24.21 125 LYS A CA 1
ATOM 964 C C . LYS A 1 125 ? 66.724 59.810 80.481 1.00 20.10 125 LYS A C 1
ATOM 965 O O . LYS A 1 125 ? 65.736 60.261 79.902 1.00 17.11 125 LYS A O 1
ATOM 971 N N . ALA A 1 126 ? 67.971 60.074 80.102 1.00 17.88 126 ALA A N 1
ATOM 972 C CA . ALA A 1 126 ? 68.263 60.901 78.936 1.00 20.89 126 ALA A CA 1
ATOM 973 C C . ALA A 1 126 ? 67.765 60.243 77.651 1.00 20.43 126 ALA A C 1
ATOM 974 O O . ALA A 1 126 ? 67.263 60.920 76.753 1.00 18.27 126 ALA A O 1
ATOM 976 N N . ILE A 1 127 ? 67.918 58.924 77.570 1.00 19.03 127 ILE A N 1
ATOM 977 C CA . ILE A 1 127 ? 67.424 58.149 76.434 1.00 21.22 127 ILE A CA 1
ATOM 978 C C . ILE A 1 127 ? 65.923 58.349 76.244 1.00 18.83 127 ILE A C 1
ATOM 979 O O . ILE A 1 127 ? 65.445 58.535 75.122 1.00 17.33 127 ILE A O 1
ATOM 984 N N . GLY A 1 128 ? 65.187 58.334 77.350 1.00 16.29 128 GLY A N 1
ATOM 985 C CA . GLY A 1 128 ? 63.753 58.549 77.319 1.00 16.35 128 GLY A CA 1
ATOM 986 C C . GLY A 1 128 ? 63.377 59.951 76.879 1.00 23.01 128 GLY A C 1
ATOM 987 O O . GLY A 1 128 ? 62.246 60.198 76.460 1.00 20.29 128 GLY A O 1
ATOM 988 N N . GLU A 1 129 ? 64.327 60.875 76.977 1.00 17.10 129 GLU A N 1
ATOM 989 C CA . GLU A 1 129 ? 64.084 62.263 76.607 1.00 20.83 129 GLU A CA 1
ATOM 990 C C . GLU A 1 129 ? 64.480 62.566 75.163 1.00 15.66 129 GLU A C 1
ATOM 991 O O . GLU A 1 129 ? 64.275 63.679 74.684 1.00 12.56 129 GLU A O 1
ATOM 997 N N . THR A 1 130 ? 65.033 61.574 74.471 1.00 13.59 130 THR A N 1
ATOM 998 C CA . THR A 1 130 ? 65.492 61.763 73.096 1.00 15.91 130 THR A CA 1
ATOM 999 C C . THR A 1 130 ? 64.351 62.166 72.164 1.00 16.68 130 THR A C 1
ATOM 1000 O O . THR A 1 130 ? 64.526 63.004 71.279 1.00 13.03 130 THR A O 1
ATOM 1004 N N . ASN A 1 131 ? 63.187 61.560 72.375 1.00 14.70 131 ASN A N 1
ATOM 1005 C CA . ASN A 1 131 ? 61.995 61.866 71.593 1.00 13.34 131 ASN A CA 1
ATOM 1006 C C . ASN A 1 131 ? 61.639 63.348 71.698 1.00 12.95 131 ASN A C 1
ATOM 1007 O O . ASN A 1 131 ? 61.265 63.977 70.708 1.00 12.69 131 ASN A O 1
ATOM 1012 N N . THR A 1 132 ? 61.753 63.893 72.905 1.00 14.16 132 THR A N 1
ATOM 1013 C CA . THR A 1 132 ? 61.474 65.305 73.157 1.00 14.58 132 THR A CA 1
ATOM 1014 C C . THR A 1 132 ? 62.474 66.216 72.439 1.00 13.67 132 THR A C 1
ATOM 1015 O O . THR A 1 132 ? 62.104 67.260 71.898 1.00 14.04 132 THR A O 1
ATOM 1019 N N . LEU A 1 133 ? 63.741 65.813 72.439 1.00 11.59 133 LEU A N 1
ATOM 1020 C CA . LEU A 1 133 ? 64.789 66.555 71.743 1.00 12.99 133 LEU A CA 1
ATOM 1021 C C . LEU A 1 133 ? 64.507 66.604 70.244 1.00 12.79 133 LEU A C 1
ATOM 1022 O O . LEU A 1 133 ? 64.705 67.631 69.596 1.00 12.50 133 LEU A O 1
ATOM 1027 N N . TYR A 1 134 ? 64.045 65.479 69.706 1.00 12.54 134 TYR A N 1
ATOM 1028 C CA . TYR A 1 134 ? 63.688 65.364 68.296 1.00 13.53 134 TYR A CA 1
ATOM 1029 C C . TYR A 1 134 ? 62.564 66.331 67.945 1.00 11.28 134 TYR A C 1
ATOM 1030 O O . TYR A 1 134 ? 62.552 66.932 66.871 1.00 14.31 134 TYR A O 1
ATOM 1039 N N . HIS A 1 135 ? 61.623 66.469 68.873 1.00 9.75 135 HIS A N 1
ATOM 1040 C CA . HIS A 1 135 ? 60.513 67.403 68.742 1.00 12.75 135 HIS A CA 1
ATOM 1041 C C . HIS A 1 135 ? 60.995 68.852 68.712 1.00 13.72 135 HIS A C 1
ATOM 1042 O O . HIS A 1 135 ? 60.497 69.664 67.931 1.00 15.21 135 HIS A O 1
ATOM 1049 N N . TYR A 1 136 ? 61.962 69.168 69.568 1.00 13.96 136 TYR A N 1
ATOM 1050 C CA . TYR A 1 136 ? 62.565 70.497 69.596 1.00 12.50 136 TYR A CA 1
ATOM 1051 C C . TYR A 1 136 ? 63.224 70.822 68.260 1.00 14.99 136 TYR A C 1
ATOM 1052 O O . TYR A 1 136 ? 63.049 71.912 67.714 1.00 12.62 136 TYR A O 1
ATOM 1061 N N . LEU A 1 137 ? 63.987 69.863 67.747 1.00 12.54 137 LEU A N 1
ATOM 1062 C CA . LEU A 1 137 ? 64.641 69.994 66.452 1.00 12.88 137 LEU A CA 1
ATOM 1063 C C . LEU A 1 137 ? 63.619 70.155 65.333 1.00 15.63 137 LEU A C 1
ATOM 1064 O O . LEU A 1 137 ? 63.765 71.018 64.471 1.00 15.15 137 LEU A O 1
ATOM 1069 N N . PHE A 1 138 ? 62.591 69.313 65.352 1.00 14.81 138 PHE A N 1
ATOM 1070 C CA . PHE A 1 138 ? 61.534 69.354 64.345 1.00 16.98 138 PHE A CA 1
ATOM 1071 C C . PHE A 1 138 ? 60.932 70.751 64.209 1.00 18.96 138 PHE A C 1
ATOM 1072 O O . PHE A 1 138 ? 60.774 71.259 63.103 1.00 21.00 138 PHE A O 1
ATOM 1080 N N . GLU A 1 139 ? 60.602 71.369 65.337 1.00 13.40 139 GLU A N 1
ATOM 1081 C CA . GLU A 1 139 ? 59.934 72.665 65.321 1.00 16.91 139 GLU A CA 1
ATOM 1082 C C . GLU A 1 139 ? 60.889 73.834 65.077 1.00 18.94 139 GLU A C 1
ATOM 1083 O O . GLU A 1 139 ? 60.571 74.750 64.321 1.00 18.19 139 GLU A O 1
ATOM 1089 N N . SER A 1 140 ? 62.059 73.800 65.706 1.00 17.33 140 SER A N 1
ATOM 1090 C CA . SER A 1 140 ? 62.989 74.922 65.627 1.00 18.38 140 SER A CA 1
ATOM 1091 C C . SER A 1 140 ? 63.801 74.945 64.332 1.00 22.76 140 SER A C 1
ATOM 1092 O O . SER A 1 140 ? 64.238 76.011 63.889 1.00 21.11 140 SER A O 1
ATOM 1095 N N . CYS A 1 141 ? 63.995 73.777 63.725 1.00 18.43 141 CYS A N 1
ATOM 1096 C CA . CYS A 1 141 ? 64.765 73.681 62.488 1.00 23.29 141 CYS A CA 1
ATOM 1097 C C . CYS A 1 141 ? 63.911 73.748 61.216 1.00 28.01 141 CYS A C 1
ATOM 1098 O O . CYS A 1 141 ? 64.310 73.217 60.202 1.00 30.41 141 CYS A O 1
ATOM 1101 N N . THR A 1 142 ? 62.737 74.370 61.257 1.00 34.55 142 THR A N 1
ATOM 1102 C CA . THR A 1 142 ? 61.977 74.588 60.023 1.00 36.07 142 THR A CA 1
ATOM 1103 C C . THR A 1 142 ? 62.387 75.918 59.400 1.00 35.21 142 THR A C 1
ATOM 1104 O O . THR A 1 142 ? 62.352 76.943 60.072 1.00 42.20 142 THR A O 1
ATOM 1108 N N . PRO A 1 143 ? 62.786 75.904 58.109 1.00 37.12 143 PRO A N 1
ATOM 1109 C CA . PRO A 1 143 ? 63.140 77.124 57.360 1.00 47.04 143 PRO A CA 1
ATOM 1110 C C . PRO A 1 143 ? 62.067 78.217 57.445 1.00 46.76 143 PRO A C 1
ATOM 1111 O O . PRO A 1 143 ? 60.940 77.941 57.852 1.00 49.05 143 PRO A O 1
ATOM 1115 N N . GLY B 1 1 ? 56.905 52.707 53.963 1.00 46.49 1 GLY B N 1
ATOM 1116 C CA . GLY B 1 1 ? 58.151 53.370 53.659 1.00 42.30 1 GLY B CA 1
ATOM 1117 C C . GLY B 1 1 ? 59.104 52.540 52.845 1.00 42.31 1 GLY B C 1
ATOM 1118 O O . GLY B 1 1 ? 58.703 51.531 52.296 1.00 50.84 1 GLY B O 1
ATOM 1119 N N . ALA B 1 2 ? 60.349 53.005 52.756 1.00 42.22 2 ALA B N 1
ATOM 1120 C CA . ALA B 1 2 ? 61.507 52.226 52.402 1.00 40.19 2 ALA B CA 1
ATOM 1121 C C . ALA B 1 2 ? 62.266 51.984 53.715 1.00 38.56 2 ALA B C 1
ATOM 1122 O O . ALA B 1 2 ? 61.678 51.889 54.735 1.00 47.98 2 ALA B O 1
ATOM 1124 N N . ARG B 1 3 ? 63.626 51.868 53.739 1.00 37.40 3 ARG B N 1
ATOM 1125 C CA A ARG B 1 3 ? 64.776 51.798 54.852 0.50 36.31 3 ARG B CA 1
ATOM 1126 C CA B ARG B 1 3 ? 64.892 51.745 54.641 0.50 35.46 3 ARG B CA 1
ATOM 1127 C C . ARG B 1 3 ? 65.644 53.113 55.065 1.00 32.87 3 ARG B C 1
ATOM 1128 O O . ARG B 1 3 ? 65.760 53.712 56.174 1.00 31.94 3 ARG B O 1
ATOM 1143 N N . PRO B 1 4 ? 66.236 53.616 53.992 1.00 31.80 4 PRO B N 1
ATOM 1144 C CA . PRO B 1 4 ? 66.863 54.907 54.300 1.00 28.12 4 PRO B CA 1
ATOM 1145 C C . PRO B 1 4 ? 65.811 55.995 54.500 1.00 29.42 4 PRO B C 1
ATOM 1146 O O . PRO B 1 4 ? 65.009 56.235 53.599 1.00 22.77 4 PRO B O 1
ATOM 1150 N N . THR B 1 5 ? 65.824 56.639 55.663 1.00 25.55 5 THR B N 1
ATOM 1151 C CA . THR B 1 5 ? 64.772 57.578 56.059 1.00 26.86 5 THR B CA 1
ATOM 1152 C C . THR B 1 5 ? 64.426 58.721 55.079 1.00 23.84 5 THR B C 1
ATOM 1153 O O . THR B 1 5 ? 63.274 59.155 55.051 1.00 28.00 5 THR B O 1
ATOM 1157 N N . PRO B 1 6 ? 65.398 59.226 54.288 1.00 17.63 6 PRO B N 1
ATOM 1158 C CA . PRO B 1 6 ? 64.962 60.254 53.331 1.00 22.86 6 PRO B CA 1
ATOM 1159 C C . PRO B 1 6 ? 63.960 59.751 52.288 1.00 23.23 6 PRO B C 1
ATOM 1160 O O . PRO B 1 6 ? 63.246 60.561 51.696 1.00 25.74 6 PRO B O 1
ATOM 1164 N N . LEU B 1 7 ? 63.906 58.442 52.065 1.00 19.25 7 LEU B N 1
ATOM 1165 C CA . LEU B 1 7 ? 62.929 57.871 51.142 1.00 22.09 7 LEU B CA 1
ATOM 1166 C C . LEU B 1 7 ? 61.512 57.996 51.699 1.00 19.55 7 LEU B C 1
ATOM 1167 O O . LEU B 1 7 ? 60.533 57.844 50.969 1.00 18.71 7 LEU B O 1
ATOM 1172 N N . ASP B 1 8 ? 61.410 58.278 52.993 1.00 21.53 8 ASP B N 1
ATOM 1173 C CA . ASP B 1 8 ? 60.119 58.471 53.639 1.00 24.35 8 ASP B CA 1
ATOM 1174 C C . ASP B 1 8 ? 59.834 59.954 53.848 1.00 23.28 8 ASP B C 1
ATOM 1175 O O . ASP B 1 8 ? 58.877 60.325 54.527 1.00 25.87 8 ASP B O 1
ATOM 1180 N N . SER B 1 9 ? 60.679 60.798 53.265 1.00 21.10 9 SER B N 1
ATOM 1181 C CA . SER B 1 9 ? 60.519 62.244 53.360 1.00 25.90 9 SER B CA 1
ATOM 1182 C C . SER B 1 9 ? 59.729 62.786 52.171 1.00 23.04 9 SER B C 1
ATOM 1183 O O . SER B 1 9 ? 60.221 62.792 51.043 1.00 19.14 9 SER B O 1
ATOM 1186 N N . SER B 1 10 ? 58.506 63.240 52.429 1.00 18.50 10 SER B N 1
ATOM 1187 C CA . SER B 1 10 ? 57.650 63.778 51.376 1.00 20.32 10 SER B CA 1
ATOM 1188 C C . SER B 1 10 ? 58.255 65.030 50.745 1.00 18.28 10 SER B C 1
ATOM 1189 O O . SER B 1 10 ? 57.995 65.335 49.581 1.00 17.70 10 SER B O 1
ATOM 1192 N N . ALA B 1 11 ? 59.058 65.752 51.522 1.00 17.93 11 ALA B N 1
ATOM 1193 C CA . ALA B 1 11 ? 59.773 66.921 51.021 1.00 15.35 11 ALA B CA 1
ATOM 1194 C C . ALA B 1 11 ? 60.712 66.553 49.873 1.00 18.41 11 ALA B C 1
ATOM 1195 O O . ALA B 1 11 ? 60.814 67.282 48.887 1.00 15.33 11 ALA B O 1
ATOM 1197 N N . THR B 1 12 ? 61.397 65.420 50.007 1.00 18.25 12 THR B N 1
ATOM 1198 C CA . THR B 1 12 ? 62.296 64.944 48.960 1.00 16.85 12 THR B CA 1
ATOM 1199 C C . THR B 1 12 ? 61.513 64.551 47.715 1.00 13.96 12 THR B C 1
ATOM 1200 O O . THR B 1 12 ? 61.908 64.874 46.596 1.00 15.80 12 THR B O 1
ATOM 1204 N N . TRP B 1 13 ? 60.406 63.845 47.924 1.00 14.96 13 TRP B N 1
ATOM 1205 C CA . TRP B 1 13 ? 59.512 63.463 46.837 1.00 15.88 13 TRP B CA 1
ATOM 1206 C C . TRP B 1 13 ? 59.026 64.681 46.055 1.00 14.98 13 TRP B C 1
ATOM 1207 O O . TRP B 1 13 ? 59.038 64.681 44.824 1.00 14.20 13 TRP B O 1
ATOM 1218 N N . ASN B 1 14 ? 58.592 65.713 46.774 1.00 16.56 14 ASN B N 1
ATOM 1219 C CA . ASN B 1 14 ? 58.160 66.957 46.144 1.00 16.69 14 ASN B CA 1
ATOM 1220 C C . ASN B 1 14 ? 59.247 67.599 45.287 1.00 15.18 14 ASN B C 1
ATOM 1221 O O . ASN B 1 14 ? 58.988 68.017 44.159 1.00 20.46 14 ASN B O 1
ATOM 1226 N N . ASP B 1 15 ? 60.457 67.681 45.832 1.00 17.09 15 ASP B N 1
ATOM 1227 C CA . ASP B 1 15 ? 61.592 68.242 45.107 1.00 17.02 15 ASP B CA 1
ATOM 1228 C C . ASP B 1 15 ? 61.881 67.463 43.828 1.00 18.61 15 ASP B C 1
ATOM 1229 O O . ASP B 1 15 ? 62.179 68.049 42.787 1.00 20.14 15 ASP B O 1
ATOM 1234 N N . LEU B 1 16 ? 61.794 66.140 43.915 1.00 16.93 16 LEU B N 1
ATOM 1235 C CA . LEU B 1 16 ? 62.010 65.274 42.760 1.00 19.14 16 LEU B CA 1
ATOM 1236 C C . LEU B 1 16 ? 60.914 65.455 41.719 1.00 20.53 16 LEU B C 1
ATOM 1237 O O . LEU B 1 16 ? 61.177 65.433 40.516 1.00 18.43 16 LEU B O 1
ATOM 1242 N N . ALA B 1 17 ? 59.683 65.623 42.190 1.00 16.91 17 ALA B N 1
ATOM 1243 C CA . ALA B 1 17 ? 58.562 65.912 41.306 1.00 17.75 17 ALA B CA 1
ATOM 1244 C C . ALA B 1 17 ? 58.780 67.254 40.619 1.00 19.96 17 ALA B C 1
ATOM 1245 O O . ALA B 1 17 ? 58.483 67.411 39.434 1.00 17.67 17 ALA B O 1
ATOM 1247 N N . ALA B 1 18 ? 59.242 68.228 41.391 1.00 15.85 18 ALA B N 1
ATOM 1248 C CA . ALA B 1 18 ? 59.572 69.521 40.829 1.00 23.18 18 ALA B CA 1
ATOM 1249 C C . ALA B 1 18 ? 60.649 69.423 39.724 1.00 24.57 18 ALA B C 1
ATOM 1250 O O . ALA B 1 18 ? 60.472 69.970 38.702 1.00 26.76 18 ALA B O 1
ATOM 1252 N N . MET B 1 19 ? 61.712 68.692 39.945 1.00 23.22 19 MET B N 1
ATOM 1253 C CA . MET B 1 19 ? 62.786 68.499 38.972 1.00 25.58 19 MET B CA 1
ATOM 1254 C C . MET B 1 19 ? 62.254 67.858 37.724 1.00 20.95 19 MET B C 1
ATOM 1255 O O . MET B 1 19 ? 62.560 68.259 36.690 1.00 23.31 19 MET B O 1
ATOM 1260 N N . THR B 1 20 ? 61.453 66.847 37.896 1.00 21.78 20 THR B N 1
ATOM 1261 C CA . THR B 1 20 ? 60.778 66.126 36.863 1.00 24.07 20 THR B CA 1
ATOM 1262 C C . THR B 1 20 ? 59.909 67.013 36.012 1.00 24.35 20 THR B C 1
ATOM 1263 O O . THR B 1 20 ? 59.994 66.958 34.839 1.00 26.67 20 THR B O 1
ATOM 1267 N N . ASP B 1 21 ? 59.085 67.810 36.644 1.00 18.10 21 ASP B N 1
ATOM 1268 C CA . ASP B 1 21 ? 58.191 68.727 35.946 1.00 22.62 21 ASP B CA 1
ATOM 1269 C C . ASP B 1 21 ? 58.975 69.703 35.076 1.00 23.46 21 ASP B C 1
ATOM 1270 O O . ASP B 1 21 ? 58.572 70.006 33.956 1.00 22.81 21 ASP B O 1
ATOM 1275 N N . THR B 1 22 ? 60.099 70.188 35.597 1.00 24.03 22 THR B N 1
ATOM 1276 C CA . THR B 1 22 ? 60.936 71.129 34.861 1.00 27.09 22 THR B CA 1
ATOM 1277 C C . THR B 1 22 ? 61.597 70.470 33.654 1.00 24.33 22 THR B C 1
ATOM 1278 O O . THR B 1 22 ? 61.541 70.998 32.544 1.00 28.08 22 THR B O 1
ATOM 1282 N N . ALA B 1 23 ? 62.230 69.322 33.880 1.00 25.03 23 ALA B N 1
ATOM 1283 C CA . ALA B 1 23 ? 62.885 68.581 32.807 1.00 26.50 23 ALA B CA 1
ATOM 1284 C C . ALA B 1 23 ? 61.897 68.185 31.714 1.00 32.37 23 ALA B C 1
ATOM 1285 O O . ALA B 1 23 ? 62.188 68.300 30.524 1.00 37.82 23 ALA B O 1
ATOM 1287 N N . ARG B 1 24 ? 60.726 67.715 32.134 1.00 27.25 24 ARG B N 1
ATOM 1288 C CA . ARG B 1 24 ? 59.702 67.242 31.210 1.00 32.24 24 ARG B CA 1
ATOM 1289 C C . ARG B 1 24 ? 58.889 68.394 30.624 1.00 36.66 24 ARG B C 1
ATOM 1290 O O . ARG B 1 24 ? 57.937 68.172 29.877 1.00 43.15 24 ARG B O 1
ATOM 1298 N N . ASN B 1 25 ? 59.266 69.624 30.962 1.00 35.63 25 ASN B N 1
ATOM 1299 C CA . ASN B 1 25 ? 58.603 70.794 30.398 1.00 40.26 25 ASN B CA 1
ATOM 1300 C C . ASN B 1 25 ? 59.356 71.284 29.168 1.00 42.58 25 ASN B C 1
ATOM 1301 O O . ASN B 1 25 ? 59.180 72.421 28.728 1.00 53.78 25 ASN B O 1
ATOM 1306 N N . GLU B 1 26 ? 60.170 70.388 28.610 1.00 44.63 26 GLU B N 1
ATOM 1307 C CA . GLU B 1 26 ? 60.868 70.588 27.340 1.00 47.04 26 GLU B CA 1
ATOM 1308 C C . GLU B 1 26 ? 61.417 72.000 27.134 1.00 55.25 26 GLU B C 1
ATOM 1309 O O . GLU B 1 26 ? 62.368 72.410 27.799 1.00 58.74 26 GLU B O 1
ATOM 1315 N N . THR B 1 31 ? 60.450 56.738 24.980 1.00 44.22 31 THR B N 1
ATOM 1316 C CA . THR B 1 31 ? 61.636 55.986 25.360 1.00 41.24 31 THR B CA 1
ATOM 1317 C C . THR B 1 31 ? 62.153 56.423 26.731 1.00 44.17 31 THR B C 1
ATOM 1318 O O . THR B 1 31 ? 61.830 57.510 27.210 1.00 43.00 31 THR B O 1
ATOM 1322 N N . ARG B 1 32 ? 62.967 55.574 27.351 1.00 37.10 32 ARG B N 1
ATOM 1323 C CA . ARG B 1 32 ? 63.481 55.827 28.697 1.00 35.00 32 ARG B CA 1
ATOM 1324 C C . ARG B 1 32 ? 64.949 55.438 28.807 1.00 32.18 32 ARG B C 1
ATOM 1325 O O . ARG B 1 32 ? 65.437 54.593 28.054 1.00 34.24 32 ARG B O 1
ATOM 1333 N N . LEU B 1 33 ? 65.649 56.059 29.750 1.00 30.87 33 LEU B N 1
ATOM 1334 C CA . LEU B 1 33 ? 67.047 55.732 29.999 1.00 27.28 33 LEU B CA 1
ATOM 1335 C C . LEU B 1 33 ? 67.184 54.682 31.103 1.00 28.66 33 LEU B C 1
ATOM 1336 O O . LEU B 1 33 ? 68.006 53.769 31.005 1.00 24.58 33 LEU B O 1
ATOM 1341 N N . LEU B 1 34 ? 66.375 54.820 32.150 1.00 25.66 34 LEU B N 1
ATOM 1342 C CA . LEU B 1 34 ? 66.322 53.839 33.231 1.00 26.17 34 LEU B CA 1
ATOM 1343 C C . LEU B 1 34 ? 65.803 52.490 32.753 1.00 25.86 34 LEU B C 1
ATOM 1344 O O . LEU B 1 34 ? 64.835 52.432 31.996 1.00 26.00 34 LEU B O 1
ATOM 1349 N N . PRO B 1 35 ? 66.453 51.397 33.184 1.00 23.96 35 PRO B N 1
ATOM 1350 C CA . PRO B 1 35 ? 65.856 50.076 32.973 1.00 29.74 35 PRO B CA 1
ATOM 1351 C C . PRO B 1 35 ? 64.497 50.008 33.659 1.00 25.03 35 PRO B C 1
ATOM 1352 O O . PRO B 1 35 ? 64.357 50.525 34.767 1.00 23.14 35 PRO B O 1
ATOM 1356 N N . TYR B 1 36 ? 63.515 49.386 33.018 1.00 26.38 36 TYR B N 1
ATOM 1357 C CA . TYR B 1 36 ? 62.176 49.331 33.589 1.00 24.42 36 TYR B CA 1
ATOM 1358 C C . TYR B 1 36 ? 62.070 48.211 34.618 1.00 21.72 36 TYR B C 1
ATOM 1359 O O . TYR B 1 36 ? 62.384 47.057 34.331 1.00 26.47 36 TYR B O 1
ATOM 1368 N N . PHE B 1 37 ? 61.629 48.565 35.820 1.00 22.52 37 PHE B N 1
ATOM 1369 C CA . PHE B 1 37 ? 61.382 47.586 36.870 1.00 20.64 37 PHE B CA 1
ATOM 1370 C C . PHE B 1 37 ? 59.890 47.410 37.112 1.00 23.96 37 PHE B C 1
ATOM 1371 O O . PHE B 1 37 ? 59.203 48.353 37.504 1.00 19.68 37 PHE B O 1
ATOM 1379 N N . SER B 1 38 ? 59.391 46.201 36.877 1.00 22.00 38 SER B N 1
ATOM 1380 C CA . SER B 1 38 ? 57.998 45.895 37.173 1.00 24.54 38 SER B CA 1
ATOM 1381 C C . SER B 1 38 ? 57.829 45.748 38.678 1.00 22.65 38 SER B C 1
ATOM 1382 O O . SER B 1 38 ? 58.815 45.714 39.414 1.00 18.23 38 SER B O 1
ATOM 1385 N N . HIS B 1 39 ? 56.582 45.676 39.133 1.00 20.60 39 HIS B N 1
ATOM 1386 C CA . HIS B 1 39 ? 56.305 45.481 40.552 1.00 26.19 39 HIS B CA 1
ATOM 1387 C C . HIS B 1 39 ? 56.961 44.197 41.053 1.00 22.98 39 HIS B C 1
ATOM 1388 O O . HIS B 1 39 ? 57.553 44.171 42.131 1.00 24.65 39 HIS B O 1
ATOM 1395 N N . ASP B 1 40 ? 56.850 43.137 40.258 1.00 25.35 40 ASP B N 1
ATOM 1396 C CA . ASP B 1 40 ? 57.449 41.850 40.594 1.00 27.83 40 ASP B CA 1
ATOM 1397 C C . ASP B 1 40 ? 58.971 41.920 40.654 1.00 22.18 40 ASP B C 1
ATOM 1398 O O . ASP B 1 40 ? 59.591 41.356 41.555 1.00 25.19 40 ASP B O 1
ATOM 1403 N N . MET B 1 41 ? 59.567 42.610 39.685 1.00 21.14 41 MET B N 1
ATOM 1404 C CA . MET B 1 41 ? 61.018 42.759 39.627 1.00 22.81 41 MET B CA 1
ATOM 1405 C C . MET B 1 41 ? 61.547 43.487 40.858 1.00 18.51 41 MET B C 1
ATOM 1406 O O . MET B 1 41 ? 62.609 43.151 41.381 1.00 17.64 41 MET B O 1
ATOM 1411 N N . LEU B 1 42 ? 60.802 44.491 41.310 1.00 17.92 42 LEU B N 1
ATOM 1412 C CA . LEU B 1 42 ? 61.177 45.256 42.494 1.00 20.13 42 LEU B CA 1
ATOM 1413 C C . LEU B 1 42 ? 61.133 44.399 43.757 1.00 16.85 42 LEU B C 1
ATOM 1414 O O . LEU B 1 42 ? 61.781 44.719 44.754 1.00 17.06 42 LEU B O 1
ATOM 1419 N N . GLN B 1 43 ? 60.373 43.309 43.709 1.00 22.13 43 GLN B N 1
ATOM 1420 C CA . GLN B 1 43 ? 60.274 42.395 44.843 1.00 20.30 43 GLN B CA 1
ATOM 1421 C C . GLN B 1 43 ? 61.462 41.442 44.908 1.00 19.38 43 GLN B C 1
ATOM 1422 O O . GLN B 1 43 ? 61.654 40.748 45.907 1.00 17.79 43 GLN B O 1
ATOM 1428 N N . GLU B 1 44 ? 62.263 41.412 43.849 1.00 18.40 44 GLU B N 1
ATOM 1429 C CA . GLU B 1 44 ? 63.448 40.566 43.838 1.00 21.30 44 GLU B CA 1
ATOM 1430 C C . GLU B 1 44 ? 64.508 41.151 44.769 1.00 17.95 44 GLU B C 1
ATOM 1431 O O . GLU B 1 44 ? 64.640 42.369 44.893 1.00 18.34 44 GLU B O 1
ATOM 1437 N N . GLU B 1 45 ? 65.260 40.268 45.415 1.00 20.94 45 GLU B N 1
ATOM 1438 C CA . GLU B 1 45 ? 66.168 40.643 46.497 1.00 21.88 45 GLU B CA 1
ATOM 1439 C C . GLU B 1 45 ? 67.324 41.558 46.087 1.00 20.18 45 GLU B C 1
ATOM 1440 O O . GLU B 1 45 ? 67.837 42.318 46.908 1.00 21.66 45 GLU B O 1
ATOM 1446 N N . GLY B 1 46 ? 67.738 41.481 44.827 1.00 18.18 46 GLY B N 1
ATOM 1447 C CA . GLY B 1 46 ? 68.858 42.276 44.353 1.00 20.41 46 GLY B CA 1
ATOM 1448 C C . GLY B 1 46 ? 68.481 43.662 43.858 1.00 19.90 46 GLY B C 1
ATOM 1449 O O . GLY B 1 46 ? 69.352 44.502 43.636 1.00 17.57 46 GLY B O 1
ATOM 1450 N N . SER B 1 47 ? 67.183 43.902 43.697 1.00 17.59 47 SER B N 1
ATOM 1451 C CA . SER B 1 47 ? 66.683 45.125 43.069 1.00 17.95 47 SER B CA 1
ATOM 1452 C C . SER B 1 47 ? 67.121 46.411 43.769 1.00 12.83 47 SER B C 1
ATOM 1453 O O . SER B 1 47 ? 67.453 47.396 43.109 1.00 12.64 47 SER B O 1
ATOM 1456 N N . CYS B 1 48 ? 67.109 46.404 45.099 1.00 13.43 48 CYS B N 1
ATOM 1457 C CA . CYS B 1 48 ? 67.528 47.569 45.877 1.00 13.83 48 CYS B CA 1
ATOM 1458 C C . CYS B 1 48 ? 68.963 47.987 45.568 1.00 16.42 48 CYS B C 1
ATOM 1459 O O . CYS B 1 48 ? 69.223 49.142 45.230 1.00 14.12 48 CYS B O 1
ATOM 1462 N N . CYS B 1 49 ? 69.890 47.043 45.689 1.00 16.15 49 CYS B N 1
ATOM 1463 C CA . CYS B 1 49 ? 71.306 47.339 45.507 1.00 17.79 49 CYS B CA 1
ATOM 1464 C C . CYS B 1 49 ? 71.640 47.630 44.046 1.00 16.82 49 CYS B C 1
ATOM 1465 O O . CYS B 1 49 ? 72.564 48.389 43.756 1.00 17.85 49 CYS B O 1
ATOM 1468 N N . ILE B 1 50 ? 70.892 47.022 43.131 1.00 13.83 50 ILE B N 1
ATOM 1469 C CA . ILE B 1 50 ? 71.054 47.307 41.710 1.00 10.76 50 ILE B CA 1
ATOM 1470 C C . ILE B 1 50 ? 70.709 48.767 41.422 1.00 13.50 50 ILE B C 1
ATOM 1471 O O . ILE B 1 50 ? 71.475 49.480 40.773 1.00 11.65 50 ILE B O 1
ATOM 1476 N N . ASN B 1 51 ? 69.559 49.210 41.919 1.00 12.29 51 ASN B N 1
ATOM 1477 C CA . ASN B 1 51 ? 69.133 50.593 41.735 1.00 15.38 51 ASN B CA 1
ATOM 1478 C C . ASN B 1 51 ? 69.986 51.571 42.540 1.00 11.60 51 ASN B C 1
ATOM 1479 O O . ASN B 1 51 ? 70.141 52.729 42.154 1.00 16.68 51 ASN B O 1
ATOM 1484 N N . ALA B 1 52 ? 70.533 51.104 43.659 1.00 13.12 52 ALA B N 1
ATOM 1485 C CA . ALA B 1 52 ? 71.415 51.930 44.477 1.00 16.08 52 ALA B CA 1
ATOM 1486 C C . ALA B 1 52 ? 72.690 52.272 43.712 1.00 17.87 52 ALA B C 1
ATOM 1487 O O . ALA B 1 52 ? 73.274 53.340 43.898 1.00 15.19 52 ALA B O 1
ATOM 1489 N N . ARG B 1 53 ? 73.096 51.376 42.847 1.00 14.73 53 ARG B N 1
ATOM 1490 C CA . ARG B 1 53 ? 74.217 51.570 41.998 1.00 16.07 53 ARG B CA 1
ATOM 1491 C C . ARG B 1 53 ? 73.934 52.548 40.900 1.00 19.30 53 ARG B C 1
ATOM 1492 O O . ARG B 1 53 ? 74.749 53.338 40.574 1.00 17.83 53 ARG B O 1
ATOM 1500 N N . ILE B 1 54 ? 72.753 52.466 40.351 1.00 16.20 54 ILE B N 1
ATOM 1501 C CA . ILE B 1 54 ? 72.298 53.418 39.350 1.00 14.46 54 ILE B CA 1
ATOM 1502 C C . ILE B 1 54 ? 72.196 54.807 39.981 1.00 16.33 54 ILE B C 1
ATOM 1503 O O . ILE B 1 54 ? 72.519 55.814 39.349 1.00 15.54 54 ILE B O 1
ATOM 1508 N N . LEU B 1 55 ? 71.761 54.848 41.238 1.00 16.58 55 LEU B N 1
ATOM 1509 C CA . LEU B 1 55 ? 71.669 56.099 41.986 1.00 13.08 55 LEU B CA 1
ATOM 1510 C C . LEU B 1 55 ? 73.045 56.742 42.154 1.00 16.14 55 LEU B C 1
ATOM 1511 O O . LEU B 1 55 ? 73.188 57.958 42.034 1.00 15.94 55 LEU B O 1
ATOM 1516 N N . LYS B 1 56 ? 74.047 55.917 42.445 1.00 19.25 56 LYS B N 1
ATOM 1517 C CA . LYS B 1 56 ? 75.425 56.385 42.567 1.00 18.77 56 LYS B CA 1
ATOM 1518 C C . LYS B 1 56 ? 75.878 57.083 41.292 1.00 21.80 56 LYS B C 1
ATOM 1519 O O . LYS B 1 56 ? 76.490 58.151 41.340 1.00 21.42 56 LYS B O 1
ATOM 1525 N N . TYR B 1 57 ? 75.574 56.469 40.153 1.00 22.24 57 TYR B N 1
ATOM 1526 C CA . TYR B 1 57 ? 75.897 57.052 38.858 1.00 23.91 57 TYR B CA 1
ATOM 1527 C C . TYR B 1 57 ? 75.140 58.361 38.652 1.00 24.12 57 TYR B C 1
ATOM 1528 O O . TYR B 1 57 ? 75.675 59.314 38.084 1.00 22.33 57 TYR B O 1
ATOM 1537 N N . TYR B 1 58 ? 73.890 58.396 39.108 1.00 20.18 58 TYR B N 1
ATOM 1538 C CA . TYR B 1 58 ? 73.076 59.607 39.036 1.00 23.09 58 TYR B CA 1
ATOM 1539 C C . TYR B 1 58 ? 73.733 60.750 39.803 1.00 19.72 58 TYR B C 1
ATOM 1540 O O . TYR B 1 58 ? 73.822 61.873 39.309 1.00 22.85 58 TYR B O 1
ATOM 1549 N N . VAL B 1 59 ? 74.185 60.452 41.017 1.00 21.39 59 VAL B N 1
ATOM 1550 C CA . VAL B 1 59 ? 74.821 61.444 41.875 1.00 22.37 59 VAL B CA 1
ATOM 1551 C C . VAL B 1 59 ? 76.136 61.937 41.266 1.00 27.48 59 VAL B C 1
ATOM 1552 O O . VAL B 1 59 ? 76.444 63.128 41.309 1.00 28.28 59 VAL B O 1
ATOM 1556 N N . ASN B 1 60 ? 76.892 61.012 40.682 1.00 23.24 60 ASN B N 1
ATOM 1557 C CA . ASN B 1 60 ? 78.192 61.323 40.089 1.00 28.26 60 ASN B CA 1
ATOM 1558 C C . ASN B 1 60 ? 78.116 62.028 38.735 1.00 28.95 60 ASN B C 1
ATOM 1559 O O . ASN B 1 60 ? 78.986 62.829 38.400 1.00 28.75 60 ASN B O 1
ATOM 1564 N N . HIS B 1 61 ? 77.107 61.694 37.938 1.00 23.83 61 HIS B N 1
ATOM 1565 C CA . HIS B 1 61 ? 77.043 62.174 36.561 1.00 23.55 61 HIS B CA 1
ATOM 1566 C C . HIS B 1 61 ? 75.839 63.068 36.259 1.00 28.84 61 HIS B C 1
ATOM 1567 O O . HIS B 1 61 ? 75.994 64.158 35.709 1.00 32.89 61 HIS B O 1
ATOM 1574 N N . VAL B 1 62 ? 74.644 62.601 36.610 1.00 24.96 62 VAL B N 1
ATOM 1575 C CA . VAL B 1 62 ? 73.406 63.252 36.180 1.00 25.89 62 VAL B CA 1
ATOM 1576 C C . VAL B 1 62 ? 73.035 64.546 36.918 1.00 21.18 62 VAL B C 1
ATOM 1577 O O . VAL B 1 62 ? 72.619 65.522 36.296 1.00 23.91 62 VAL B O 1
ATOM 1581 N N . LEU B 1 63 ? 73.302 64.567 38.195 1.00 25.51 63 LEU B N 1
ATOM 1582 C CA . LEU B 1 63 ? 72.918 65.660 39.034 1.00 25.67 63 LEU B CA 1
ATOM 1583 C C . LEU B 1 63 ? 74.033 66.670 39.293 1.00 33.24 63 LEU B C 1
ATOM 1584 O O . LEU B 1 63 ? 73.985 67.359 40.274 1.00 30.44 63 LEU B O 1
ATOM 1589 N N . GLU B 1 64 ? 75.012 66.715 38.411 1.00 31.24 64 GLU B N 1
ATOM 1590 C CA . GLU B 1 64 ? 76.143 67.630 38.502 1.00 42.67 64 GLU B CA 1
ATOM 1591 C C . GLU B 1 64 ? 75.648 69.034 38.696 1.00 42.59 64 GLU B C 1
ATOM 1592 O O . GLU B 1 64 ? 75.365 69.704 37.715 1.00 50.47 64 GLU B O 1
ATOM 1598 N N . HIS B 1 68 ? 74.283 77.035 36.351 1.00 46.51 68 HIS B N 1
ATOM 1599 C CA . HIS B 1 68 ? 73.346 76.939 35.229 1.00 55.13 68 HIS B CA 1
ATOM 1600 C C . HIS B 1 68 ? 72.283 75.917 35.418 1.00 52.44 68 HIS B C 1
ATOM 1601 O O . HIS B 1 68 ? 71.111 76.191 35.274 1.00 51.19 68 HIS B O 1
ATOM 1608 N N . THR B 1 69 ? 72.712 74.705 35.641 1.00 49.65 69 THR B N 1
ATOM 1609 C CA . THR B 1 69 ? 71.715 73.704 35.990 1.00 46.98 69 THR B CA 1
ATOM 1610 C C . THR B 1 69 ? 71.068 74.124 37.306 1.00 43.25 69 THR B C 1
ATOM 1611 O O . THR B 1 69 ? 69.908 73.817 37.567 1.00 42.99 69 THR B O 1
ATOM 1615 N N . ASP B 1 70 ? 71.842 74.828 38.129 1.00 44.91 70 ASP B N 1
ATOM 1616 C CA . ASP B 1 70 ? 71.358 75.367 39.396 1.00 44.84 70 ASP B CA 1
ATOM 1617 C C . ASP B 1 70 ? 70.287 76.412 39.121 1.00 42.73 70 ASP B C 1
ATOM 1618 O O . ASP B 1 70 ? 69.329 76.555 39.878 1.00 41.20 70 ASP B O 1
ATOM 1623 N N . MET B 1 71 ? 70.472 77.145 38.029 1.00 44.08 71 MET B N 1
ATOM 1624 C CA . MET B 1 71 ? 69.513 78.147 37.592 1.00 46.86 71 MET B CA 1
ATOM 1625 C C . MET B 1 71 ? 68.223 77.461 37.161 1.00 41.01 71 MET B C 1
ATOM 1626 O O . MET B 1 71 ? 67.132 77.823 37.600 1.00 35.43 71 MET B O 1
ATOM 1631 N N . LYS B 1 72 ? 68.366 76.463 36.295 1.00 42.26 72 LYS B N 1
ATOM 1632 C CA . LYS B 1 72 ? 67.235 75.703 35.777 1.00 39.67 72 LYS B CA 1
ATOM 1633 C C . LYS B 1 72 ? 66.600 74.819 36.854 1.00 35.96 72 LYS B C 1
ATOM 1634 O O . LYS B 1 72 ? 65.386 74.612 36.865 1.00 34.50 72 LYS B O 1
ATOM 1640 N N . TYR B 1 73 ? 67.431 74.307 37.758 1.00 34.86 73 TYR B N 1
ATOM 1641 C CA . TYR B 1 73 ? 66.976 73.435 38.839 1.00 33.37 73 TYR B CA 1
ATOM 1642 C C . TYR B 1 73 ? 67.481 73.932 40.190 1.00 34.32 73 TYR B C 1
ATOM 1643 O O . TYR B 1 73 ? 68.504 73.456 40.679 1.00 35.00 73 TYR B O 1
ATOM 1652 N N . PRO B 1 74 ? 66.776 74.900 40.795 1.00 32.57 74 PRO B N 1
ATOM 1653 C CA . PRO B 1 74 ? 67.204 75.463 42.082 1.00 29.10 74 PR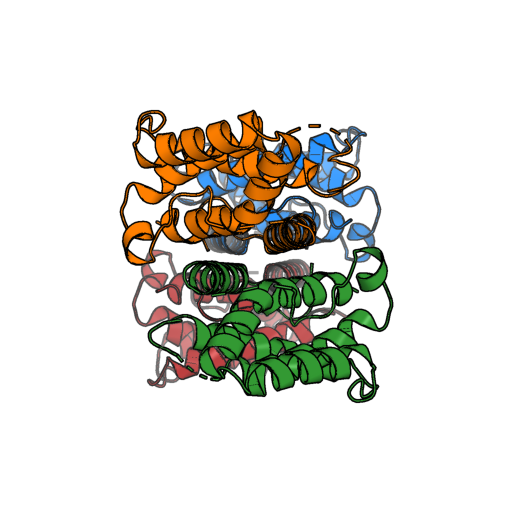O B CA 1
ATOM 1654 C C . PRO B 1 74 ? 67.324 74.430 43.206 1.00 28.58 74 PRO B C 1
ATOM 1655 O O . PRO B 1 74 ? 68.054 74.664 44.169 1.00 25.16 74 PRO B O 1
ATOM 1659 N N . MET B 1 75 ? 66.619 73.310 43.082 1.00 27.19 75 MET B N 1
ATOM 1660 C CA . MET B 1 75 ? 66.613 72.288 44.126 1.00 29.26 75 MET B CA 1
ATOM 1661 C C . MET B 1 75 ? 67.673 71.192 43.955 1.00 27.44 75 MET B C 1
ATOM 1662 O O . MET B 1 75 ? 67.865 70.377 44.856 1.00 23.62 75 MET B O 1
ATOM 1667 N N . ILE B 1 76 ? 68.373 71.131 42.834 1.00 29.81 76 ILE B N 1
ATOM 1668 C CA . ILE B 1 76 ? 69.269 70.009 42.515 1.00 29.89 76 ILE B CA 1
ATOM 1669 C C . ILE B 1 76 ? 70.448 69.746 43.497 1.00 29.66 76 ILE B C 1
ATOM 1670 O O . ILE B 1 76 ? 70.888 68.639 43.665 1.00 27.41 76 ILE B O 1
ATOM 1675 N N . ARG B 1 77 ? 70.926 70.796 44.142 1.00 30.36 77 ARG B N 1
ATOM 1676 C CA . ARG B 1 77 ? 71.973 70.683 45.133 1.00 30.75 77 ARG B CA 1
ATOM 1677 C C . ARG B 1 77 ? 71.526 69.912 46.365 1.00 33.08 77 ARG B C 1
ATOM 1678 O O . ARG B 1 77 ? 72.175 68.989 46.818 1.00 27.71 77 ARG B O 1
ATOM 1686 N N . ASN B 1 78 ? 70.391 70.321 46.879 1.00 27.26 78 ASN B N 1
ATOM 1687 C CA . ASN B 1 78 ? 69.868 69.703 48.032 1.00 30.29 78 ASN B CA 1
ATOM 1688 C C . ASN B 1 78 ? 69.360 68.300 47.754 1.00 26.46 78 ASN B C 1
ATOM 1689 O O . ASN B 1 78 ? 69.548 67.437 48.539 1.00 26.92 78 ASN B O 1
ATOM 1694 N N . VAL B 1 79 ? 68.762 68.104 46.589 1.00 25.49 79 VAL B N 1
ATOM 1695 C CA . VAL B 1 79 ? 68.394 66.774 46.116 1.00 27.62 79 VAL B CA 1
ATOM 1696 C C . VAL B 1 79 ? 69.614 65.862 46.035 1.00 22.70 79 VAL B C 1
ATOM 1697 O O . VAL B 1 79 ? 69.599 64.751 46.562 1.00 25.57 79 VAL B O 1
ATOM 1701 N N . ARG B 1 80 ? 70.669 66.344 45.383 1.00 26.22 80 ARG B N 1
ATOM 1702 C CA A ARG B 1 80 ? 71.903 65.578 45.233 0.50 29.70 80 ARG B CA 1
ATOM 1703 C CA B ARG B 1 80 ? 71.897 65.571 45.230 0.50 29.37 80 ARG B CA 1
ATOM 1704 C C . ARG B 1 80 ? 72.471 65.164 46.585 1.00 27.38 80 ARG B C 1
ATOM 1705 O O . ARG B 1 80 ? 72.883 64.019 46.773 1.00 26.37 80 ARG B O 1
ATOM 1720 N N . GLU B 1 81 ? 72.493 66.107 47.523 1.00 25.87 81 GLU B N 1
ATOM 1721 C CA . GLU B 1 81 ? 73.022 65.852 48.854 1.00 25.97 81 GLU B CA 1
ATOM 1722 C C . GLU B 1 81 ? 72.168 64.822 49.576 1.00 25.61 81 GLU B C 1
ATOM 1723 O O . GLU B 1 81 ? 72.690 63.937 50.253 1.00 26.31 81 GLU B O 1
ATOM 1729 N N . GLY B 1 82 ? 70.854 64.944 49.427 1.00 23.28 82 GLY B N 1
ATOM 1730 C CA . GLY B 1 82 ? 69.933 63.969 49.977 1.00 23.47 82 GLY B CA 1
ATOM 1731 C C . GLY B 1 82 ? 70.107 62.605 49.336 1.00 23.72 82 GLY B C 1
ATOM 1732 O O . GLY B 1 82 ? 70.139 61.588 50.027 1.00 25.62 82 GLY B O 1
ATOM 1733 N N . LEU B 1 83 ? 70.223 62.583 48.011 1.00 20.08 83 LEU B N 1
ATOM 1734 C CA . LEU B 1 83 ? 70.394 61.330 47.279 1.00 20.72 83 LEU B CA 1
ATOM 1735 C C . LEU B 1 83 ? 71.741 60.679 47.581 1.00 19.05 83 LEU B C 1
ATOM 1736 O O . LEU B 1 83 ? 71.850 59.453 47.606 1.00 17.81 83 LEU B O 1
ATOM 1741 N N . HIS B 1 84 ? 72.766 61.500 47.796 1.00 20.76 84 HIS B N 1
ATOM 1742 C CA . HIS B 1 84 ? 74.076 60.986 48.183 1.00 18.28 84 HIS B CA 1
ATOM 1743 C C . HIS B 1 84 ? 74.004 60.273 49.529 1.00 23.81 84 HIS B C 1
ATOM 1744 O O . HIS B 1 84 ? 74.581 59.200 49.702 1.00 20.67 84 HIS B O 1
ATOM 1751 N N . ARG B 1 85 ? 73.295 60.880 50.477 1.00 19.07 85 ARG B N 1
ATOM 1752 C CA . ARG B 1 85 ? 73.107 60.287 51.797 1.00 19.04 85 ARG B CA 1
ATOM 1753 C C . ARG B 1 85 ? 72.418 58.929 51.699 1.00 22.39 85 ARG B C 1
ATOM 1754 O O . ARG B 1 85 ? 72.814 57.975 52.368 1.00 19.24 85 ARG B O 1
ATOM 1762 N N . VAL B 1 86 ? 71.383 58.854 50.867 1.00 24.16 86 VAL B N 1
ATOM 1763 C CA . VAL B 1 86 ? 70.671 57.603 50.626 1.00 17.08 86 VAL B CA 1
ATOM 1764 C C . VAL B 1 86 ? 71.582 56.525 50.044 1.00 18.26 86 VAL B C 1
ATOM 1765 O O . VAL B 1 86 ? 71.642 55.407 50.556 1.00 22.90 86 VAL B O 1
ATOM 1769 N N . GLU B 1 87 ? 72.287 56.875 48.973 1.00 18.83 87 GLU B N 1
ATOM 1770 C CA . GLU B 1 87 ? 73.191 55.954 48.289 1.00 18.26 87 GLU B CA 1
ATOM 1771 C C . GLU B 1 87 ? 74.266 55.398 49.221 1.00 23.01 87 GLU B C 1
ATOM 1772 O O . GLU B 1 87 ? 74.558 54.201 49.203 1.00 23.46 87 GLU B O 1
ATOM 1778 N N . GLN B 1 88 ? 74.852 56.277 50.029 1.00 24.22 88 GLN B N 1
ATOM 1779 C CA . GLN B 1 88 ? 75.916 55.893 50.954 1.00 26.56 88 GLN B CA 1
ATOM 1780 C C . GLN B 1 88 ? 75.457 54.875 51.993 1.00 25.61 88 GLN B C 1
ATOM 1781 O O . GLN B 1 88 ? 76.175 53.920 52.286 1.00 23.73 88 GLN B O 1
ATOM 1787 N N . GLU B 1 89 ? 74.268 55.079 52.554 1.00 24.72 89 GLU B N 1
ATOM 1788 C CA . GLU B 1 89 ? 73.726 54.127 53.519 1.00 26.75 89 GLU B CA 1
ATOM 1789 C C . GLU B 1 89 ? 73.458 52.803 52.814 1.00 24.19 89 GLU B C 1
ATOM 1790 O O . GLU B 1 89 ? 73.729 51.730 53.354 1.00 28.61 89 GLU B O 1
ATOM 1796 N N . LEU B 1 90 ? 72.969 52.883 51.596 1.00 23.64 90 LEU B N 1
ATOM 1797 C CA . LEU B 1 90 ? 72.732 51.706 50.810 1.00 25.57 90 LEU B CA 1
ATOM 1798 C C . LEU B 1 90 ? 74.029 51.007 50.392 1.00 25.70 90 LEU B C 1
ATOM 1799 O O . LEU B 1 90 ? 74.093 49.838 50.461 1.00 23.12 90 LEU B O 1
ATOM 1804 N N . GLN B 1 91 ? 75.048 51.761 49.998 1.00 26.62 91 GLN B N 1
ATOM 1805 C CA . GLN B 1 91 ? 76.334 51.193 49.590 1.00 28.64 91 GLN B CA 1
ATOM 1806 C C . GLN B 1 91 ? 76.790 50.386 50.729 1.00 30.66 91 GLN B C 1
ATOM 1807 O O . GLN B 1 91 ? 77.208 49.320 50.553 1.00 35.21 91 GLN B O 1
ATOM 1813 N N . ASN B 1 92 ? 76.580 50.901 51.917 1.00 30.78 92 ASN B N 1
ATOM 1814 C CA . ASN B 1 92 ? 76.912 50.176 53.107 1.00 37.99 92 ASN B CA 1
ATOM 1815 C C . ASN B 1 92 ? 76.231 48.859 53.416 1.00 32.83 92 ASN B C 1
ATOM 1816 O O . ASN B 1 92 ? 76.856 48.001 53.943 1.00 34.96 92 ASN B O 1
ATOM 1821 N N . HIS B 1 93 ? 74.951 48.732 53.161 1.00 32.52 93 HIS B N 1
ATOM 1822 C CA . HIS B 1 93 ? 74.278 47.467 53.332 1.00 34.79 93 HIS B CA 1
ATOM 1823 C C . HIS B 1 93 ? 74.389 46.571 52.087 1.00 33.66 93 HIS B C 1
ATOM 1824 O O . HIS B 1 93 ? 74.035 45.432 52.136 1.00 36.24 93 HIS B O 1
ATOM 1831 N N . CYS B 1 94 ? 74.851 47.101 50.984 1.00 33.20 94 CYS B N 1
ATOM 1832 C CA . CYS B 1 94 ? 75.030 46.319 49.767 1.00 31.30 94 CYS B CA 1
ATOM 1833 C C . CYS B 1 94 ? 76.394 45.673 49.683 1.00 31.42 94 CYS B C 1
ATOM 1834 O O . CYS B 1 94 ? 77.312 46.265 49.213 1.00 33.10 94 CYS B O 1
ATOM 1837 N N . LYS B 1 95 ? 76.493 44.431 50.102 1.00 33.96 95 LYS B N 1
ATOM 1838 C CA . LYS B 1 95 ? 77.765 43.730 50.217 1.00 37.23 95 LYS B CA 1
ATOM 1839 C C . LYS B 1 95 ? 78.381 43.454 48.850 1.00 36.50 95 LYS B C 1
ATOM 1840 O O . LYS B 1 95 ? 79.587 43.608 48.659 1.00 30.55 95 LYS B O 1
ATOM 1846 N N . HIS B 1 96 ? 77.541 43.046 47.904 1.00 34.32 96 HIS B N 1
ATOM 1847 C CA . HIS B 1 96 ? 77.992 42.726 46.553 1.00 29.62 96 HIS B CA 1
ATOM 1848 C C . HIS B 1 96 ? 78.160 43.973 45.683 1.00 27.27 96 HIS B C 1
ATOM 1849 O O . HIS B 1 96 ? 77.381 44.920 45.785 1.00 28.91 96 HIS B O 1
ATOM 1856 N N . ASP B 1 97 ? 79.180 43.963 44.830 1.00 27.40 97 ASP B N 1
ATOM 1857 C CA . ASP B 1 97 ? 79.430 45.068 43.908 1.00 28.14 97 ASP B CA 1
ATOM 1858 C C . ASP B 1 97 ? 78.650 44.904 42.601 1.00 27.91 97 ASP B C 1
ATOM 1859 O O . ASP B 1 97 ? 79.034 44.120 41.733 1.00 26.12 97 ASP B O 1
ATOM 1864 N N . TYR B 1 98 ? 77.553 45.646 42.474 1.00 31.97 98 TYR B N 1
ATOM 1865 C CA . TYR B 1 98 ? 76.687 45.570 41.297 1.00 30.15 98 TYR B CA 1
ATOM 1866 C C . TYR B 1 98 ? 77.075 46.513 40.161 1.00 32.82 98 TYR B C 1
ATOM 1867 O O . TYR B 1 98 ? 76.271 46.753 39.263 1.00 33.39 98 TYR B O 1
ATOM 1876 N N . SER B 1 99 ? 78.292 47.044 40.187 1.00 30.23 99 SER B N 1
ATOM 1877 C CA . SER B 1 99 ? 78.755 47.895 39.093 1.00 35.58 99 SER B CA 1
ATOM 1878 C C . SER B 1 99 ? 78.829 47.141 37.765 1.00 39.80 99 SER B C 1
ATOM 1879 O O . SER B 1 99 ? 78.772 47.745 36.694 1.00 42.08 99 SER B O 1
ATOM 1882 N N . SER B 1 100 ? 78.953 45.821 37.851 1.00 39.64 100 SER B N 1
ATOM 1883 C CA . SER B 1 100 ? 79.045 44.955 36.679 1.00 44.75 100 SER B CA 1
ATOM 1884 C C . SER B 1 100 ? 77.716 44.314 36.269 1.00 42.56 100 SER B C 1
ATOM 1885 O O . SER B 1 100 ? 77.701 43.407 35.437 1.00 52.51 100 SER B O 1
ATOM 1888 N N . HIS B 1 101 ? 76.606 44.778 36.836 1.00 36.98 101 HIS B N 1
ATOM 1889 C CA . HIS B 1 101 ? 75.308 44.178 36.530 1.00 32.23 101 HIS B CA 1
ATOM 1890 C C . HIS B 1 101 ? 74.737 44.708 35.216 1.00 30.79 101 HIS B C 1
ATOM 1891 O O . HIS B 1 101 ? 74.870 45.893 34.913 1.00 28.44 101 HIS B O 1
ATOM 1898 N N . PRO B 1 102 ? 74.107 43.817 34.428 1.00 33.66 102 PRO B N 1
ATOM 1899 C CA . PRO B 1 102 ? 73.554 44.159 33.109 1.00 30.83 102 PRO B CA 1
ATOM 1900 C C . PRO B 1 102 ? 72.576 45.327 33.148 1.00 26.60 102 PRO B C 1
ATOM 1901 O O . PRO B 1 102 ? 72.549 46.121 32.211 1.00 28.55 102 PRO B O 1
ATOM 1905 N N . LEU B 1 103 ? 71.783 45.428 34.209 1.00 22.46 103 LEU B N 1
ATOM 1906 C CA . LEU B 1 103 ? 70.812 46.508 34.313 1.00 23.07 103 LEU B CA 1
ATOM 1907 C C . LEU B 1 103 ? 71.542 47.815 34.604 1.00 26.78 103 LEU B C 1
ATOM 1908 O O . LEU B 1 103 ? 71.158 48.879 34.120 1.00 21.01 103 LEU B O 1
ATOM 1913 N N . VAL B 1 104 ? 72.602 47.720 35.401 1.00 19.93 104 VAL B N 1
ATOM 1914 C CA . VAL B 1 104 ? 73.464 48.863 35.674 1.00 24.60 104 VAL B CA 1
ATOM 1915 C C . VAL B 1 104 ? 74.219 49.280 34.413 1.00 28.53 104 VAL B C 1
ATOM 1916 O O . VAL B 1 104 ? 74.340 50.471 34.119 1.00 28.03 104 VAL B O 1
ATOM 1920 N N . LYS B 1 105 ? 74.789 48.366 33.678 1.00 27.41 105 LYS B N 1
ATOM 1921 C CA . LYS B 1 105 ? 75.367 48.708 32.388 1.00 30.26 105 LYS B CA 1
ATOM 1922 C C . LYS B 1 105 ? 74.373 49.233 31.390 1.00 28.45 105 LYS B C 1
ATOM 1923 O O . LYS B 1 105 ? 74.711 50.063 30.584 1.00 27.45 105 LYS B O 1
ATOM 1929 N N . GLN B 1 106 ? 73.145 48.742 31.460 1.00 28.77 106 GLN B N 1
ATOM 1930 C CA . GLN B 1 106 ? 72.118 49.182 30.524 1.00 28.49 106 GLN B CA 1
ATOM 1931 C C . GLN B 1 106 ? 71.831 50.678 30.635 1.00 27.99 106 GLN B C 1
ATOM 1932 O O . GLN B 1 106 ? 71.716 51.360 29.618 1.00 30.16 106 GLN B O 1
ATOM 1938 N N . PHE B 1 107 ? 71.712 51.192 31.856 1.00 25.26 107 PHE B N 1
ATOM 1939 C CA . PHE B 1 107 ? 71.488 52.624 32.031 1.00 28.45 107 PHE B CA 1
ATOM 1940 C C . PHE B 1 107 ? 72.680 53.431 31.534 1.00 23.70 107 PHE B C 1
ATOM 1941 O O . PHE B 1 107 ? 72.519 54.403 30.797 1.00 23.46 107 PHE B O 1
ATOM 1949 N N . LYS B 1 108 ? 73.872 53.030 31.966 1.00 23.69 108 LYS B N 1
ATOM 1950 C CA . LYS B 1 108 ? 75.108 53.708 31.590 1.00 28.92 108 LYS B CA 1
ATOM 1951 C C . LYS B 1 108 ? 75.256 53.787 30.074 1.00 27.99 108 LYS B C 1
ATOM 1952 O O . LYS B 1 108 ? 75.675 54.812 29.539 1.00 27.62 108 LYS B O 1
ATOM 1958 N N . ARG B 1 109 ? 74.912 52.700 29.390 1.00 28.69 109 ARG B N 1
ATOM 1959 C CA . ARG B 1 109 ? 74.953 52.675 27.932 1.00 29.23 109 ARG B CA 1
ATOM 1960 C C . ARG B 1 109 ? 73.923 53.632 27.347 1.00 29.00 109 ARG B C 1
ATOM 1961 O O . ARG B 1 109 ? 74.220 54.387 26.422 1.00 33.30 109 ARG B O 1
ATOM 1969 N N . ASN B 1 110 ? 72.710 53.589 27.893 1.00 30.98 110 ASN B N 1
ATOM 1970 C CA . ASN B 1 110 ? 71.630 54.460 27.441 1.00 30.22 110 ASN B CA 1
ATOM 1971 C C . ASN B 1 110 ? 71.949 55.932 27.667 1.00 29.49 110 ASN B C 1
ATOM 1972 O O . ASN B 1 110 ? 71.609 56.784 26.845 1.00 30.35 110 ASN B O 1
ATOM 1977 N N . TYR B 1 111 ? 72.601 56.224 28.787 1.00 26.68 111 TYR B N 1
ATOM 1978 C CA . TYR B 1 111 ? 72.945 57.596 29.130 1.00 28.94 111 TYR B CA 1
ATOM 1979 C C . TYR B 1 111 ? 74.079 58.098 28.246 1.00 29.26 111 TYR B C 1
ATOM 1980 O O . TYR B 1 111 ? 74.030 59.215 27.734 1.00 27.47 111 TYR B O 1
ATOM 1989 N N . HIS B 1 112 ? 75.096 57.259 28.069 1.00 28.17 112 HIS B N 1
ATOM 1990 C CA . HIS B 1 112 ? 76.234 57.590 27.219 1.00 30.75 112 HIS B CA 1
ATOM 1991 C C . HIS B 1 112 ? 75.828 57.794 25.765 1.00 33.17 112 HIS B C 1
ATOM 1992 O O . HIS B 1 112 ? 76.303 58.719 25.107 1.00 37.61 112 HIS B O 1
ATOM 1999 N N . ALA B 1 113 ? 74.958 56.921 25.265 1.00 34.82 113 ALA B N 1
ATOM 2000 C CA . ALA B 1 113 ? 74.463 57.038 23.899 1.00 34.39 113 ALA B CA 1
ATOM 2001 C C . ALA B 1 113 ? 73.743 58.366 23.694 1.00 36.39 113 ALA B C 1
ATOM 2002 O O . ALA B 1 113 ? 73.825 58.968 22.624 1.00 40.73 113 ALA B O 1
ATOM 2004 N N . SER B 1 114 ? 73.037 58.817 24.726 1.00 33.26 114 SER B N 1
ATOM 2005 C CA . SER B 1 114 ? 72.298 60.069 24.646 1.00 34.68 114 SER B CA 1
ATOM 2006 C C . SER B 1 114 ? 73.213 61.261 24.915 1.00 33.10 114 SER B C 1
ATOM 2007 O O . SER B 1 114 ? 73.058 62.322 24.309 1.00 37.77 114 SER B O 1
ATOM 2010 N N . ALA B 1 115 ? 74.161 61.079 25.831 1.00 33.10 115 ALA B N 1
ATOM 2011 C CA . ALA B 1 115 ? 75.096 62.140 26.198 1.00 35.05 115 ALA B CA 1
ATOM 2012 C C . ALA B 1 115 ? 76.030 62.505 25.052 1.00 36.66 115 ALA B C 1
ATOM 2013 O O . ALA B 1 115 ? 76.480 63.645 24.943 1.00 37.75 115 ALA B O 1
ATOM 2015 N N . ILE B 1 116 ? 76.317 61.528 24.199 1.00 38.03 116 ILE B N 1
ATOM 2016 C CA . ILE B 1 116 ? 77.247 61.728 23.097 1.00 40.18 116 ILE B CA 1
ATOM 2017 C C . ILE B 1 116 ? 76.623 62.574 21.989 1.00 39.67 116 ILE B C 1
ATOM 2018 O O . ILE B 1 116 ? 77.322 63.290 21.270 1.00 41.98 116 ILE B O 1
ATOM 2023 N N . MET B 1 117 ? 75.301 62.512 21.880 1.00 37.73 117 MET B N 1
ATOM 2024 C CA . MET B 1 117 ? 74.574 63.326 20.917 1.00 37.89 117 MET B CA 1
ATOM 2025 C C . MET B 1 117 ? 74.293 64.723 21.464 1.00 39.47 117 MET B C 1
ATOM 2026 O O . MET B 1 117 ? 74.443 65.719 20.756 1.00 40.61 117 MET B O 1
ATOM 2031 N N . ASP B 1 118 ? 73.883 64.787 22.728 1.00 35.93 118 ASP B N 1
ATOM 2032 C CA . ASP B 1 118 ? 73.578 66.054 23.381 1.00 36.40 118 ASP B CA 1
ATOM 2033 C C . ASP B 1 118 ? 73.614 65.857 24.893 1.00 34.53 118 ASP B C 1
ATOM 2034 O O . ASP B 1 118 ? 72.729 65.227 25.471 1.00 32.36 118 ASP B O 1
ATOM 2039 N N . LEU B 1 119 ? 74.648 66.406 25.524 1.00 31.71 119 LEU B N 1
ATOM 2040 C CA . LEU B 1 119 ? 74.879 66.217 26.953 1.00 33.96 119 LEU B CA 1
ATOM 2041 C C . LEU B 1 119 ? 73.799 66.868 27.807 1.00 33.27 119 LEU B C 1
ATOM 2042 O O . LEU B 1 119 ? 73.362 66.298 28.807 1.00 33.95 119 LEU B O 1
ATOM 2047 N N . ALA B 1 120 ? 73.372 68.061 27.410 1.00 33.53 120 ALA B N 1
ATOM 2048 C CA . ALA B 1 120 ? 72.355 68.794 28.154 1.00 34.61 120 ALA B CA 1
ATOM 2049 C C . ALA B 1 120 ? 70.997 68.108 28.054 1.00 30.73 120 ALA B C 1
ATOM 2050 O O . ALA B 1 120 ? 70.246 68.055 29.027 1.00 33.69 120 ALA B O 1
ATOM 2052 N N . ALA B 1 121 ? 70.691 67.579 26.874 1.00 29.04 121 ALA B N 1
ATOM 2053 C CA . ALA B 1 121 ? 69.429 66.882 26.659 1.00 32.14 121 ALA B CA 1
ATOM 2054 C C . ALA B 1 121 ? 69.421 65.537 27.377 1.00 29.75 121 ALA B C 1
ATOM 2055 O O . ALA B 1 121 ? 68.382 65.086 27.857 1.00 27.77 121 ALA B O 1
ATOM 2057 N N . ALA B 1 122 ? 70.588 64.903 27.447 1.00 29.19 122 ALA B N 1
ATOM 2058 C CA . ALA B 1 122 ? 70.731 63.633 28.149 1.00 31.15 122 ALA B CA 1
ATOM 2059 C C . ALA B 1 122 ? 70.591 63.824 29.653 1.00 26.00 122 ALA B C 1
ATOM 2060 O O . ALA B 1 122 ? 69.957 63.018 30.333 1.00 25.36 122 ALA B O 1
ATOM 2062 N N . ARG B 1 123 ? 71.195 64.892 30.166 1.00 24.15 123 ARG B N 1
ATOM 2063 C CA . ARG B 1 123 ? 71.098 65.212 31.584 1.00 27.25 123 ARG B CA 1
ATOM 2064 C C . ARG B 1 123 ? 69.656 65.488 31.978 1.00 25.47 123 ARG B C 1
ATOM 2065 O O . ARG B 1 123 ? 69.160 64.942 32.962 1.00 24.84 123 ARG B O 1
ATOM 2073 N N . ASN B 1 124 ? 68.988 66.334 31.200 1.00 25.20 124 ASN B N 1
ATOM 2074 C CA . ASN B 1 124 ? 67.592 66.670 31.449 1.00 28.69 124 ASN B CA 1
ATOM 2075 C C . ASN B 1 124 ? 66.680 65.448 31.398 1.00 26.29 124 ASN B C 1
ATOM 2076 O O . ASN B 1 124 ? 65.744 65.329 32.188 1.00 26.41 124 ASN B O 1
ATOM 2081 N N . LYS B 1 125 ? 66.958 64.541 30.468 1.00 23.97 125 LYS B N 1
ATOM 2082 C CA . LYS B 1 125 ? 66.151 63.335 30.313 1.00 29.55 125 LYS B CA 1
ATOM 2083 C C . LYS B 1 125 ? 66.263 62.428 31.534 1.00 23.75 125 LYS B C 1
ATOM 2084 O O . LYS B 1 125 ? 65.255 61.962 32.066 1.00 21.16 125 LYS B O 1
ATOM 2090 N N . ALA B 1 126 ? 67.494 62.177 31.969 1.00 22.10 126 ALA B N 1
ATOM 2091 C CA . ALA B 1 126 ? 67.739 61.357 33.151 1.00 20.89 126 ALA B CA 1
ATOM 2092 C C . ALA B 1 126 ? 67.172 62.018 34.406 1.00 23.45 126 ALA B C 1
ATOM 2093 O O . ALA B 1 126 ? 66.641 61.341 35.287 1.00 25.06 126 ALA B O 1
ATOM 2095 N N . ILE B 1 127 ? 67.295 63.342 34.480 1.00 18.62 127 ILE B N 1
ATOM 2096 C CA . ILE B 1 127 ? 66.749 64.117 35.592 1.00 20.57 127 ILE B CA 1
ATOM 2097 C C . ILE B 1 127 ? 65.247 63.889 35.750 1.00 21.07 127 ILE B C 1
ATOM 2098 O O . ILE B 1 127 ? 64.751 63.713 36.865 1.00 22.21 127 ILE B O 1
ATOM 2103 N N . GLY B 1 128 ? 64.529 63.874 34.632 1.00 16.09 128 GLY B N 1
ATOM 2104 C CA . GLY B 1 128 ? 63.099 63.629 34.653 1.00 23.34 128 GLY B CA 1
ATOM 2105 C C . GLY B 1 128 ? 62.739 62.224 35.104 1.00 24.11 128 GLY B C 1
ATOM 2106 O O . GLY B 1 128 ? 61.614 61.973 35.532 1.00 27.08 128 GLY B O 1
ATOM 2107 N N . GLU B 1 129 ? 63.695 61.305 35.007 1.00 20.83 129 GLU B N 1
ATOM 2108 C CA . GLU B 1 129 ? 63.465 59.919 35.404 1.00 19.40 129 GLU B CA 1
ATOM 2109 C C . GLU B 1 129 ? 63.906 59.645 36.842 1.00 18.73 129 GLU B C 1
ATOM 2110 O O . GLU B 1 129 ? 63.755 58.530 37.339 1.00 16.66 129 GLU B O 1
ATOM 2116 N N . THR B 1 130 ? 64.455 60.662 37.502 1.00 17.87 130 THR B N 1
ATOM 2117 C CA . THR B 1 130 ? 64.959 60.512 38.866 1.00 17.95 130 THR B CA 1
ATOM 2118 C C . THR B 1 130 ? 63.856 60.092 39.835 1.00 19.32 130 THR B C 1
ATOM 2119 O O . THR B 1 130 ? 64.081 59.279 40.733 1.00 17.77 130 THR B O 1
ATOM 2123 N N . ASN B 1 131 ? 62.669 60.658 39.646 1.00 16.24 131 ASN B N 1
ATOM 2124 C CA . ASN B 1 131 ? 61.507 60.322 40.461 1.00 16.40 131 ASN B CA 1
ATOM 2125 C C . ASN B 1 131 ? 61.172 58.832 40.404 1.00 16.85 131 ASN B C 1
ATOM 2126 O O . ASN B 1 131 ? 60.839 58.221 41.420 1.00 12.99 131 ASN B O 1
ATOM 2131 N N . THR B 1 132 ? 61.257 58.260 39.207 1.00 16.74 132 THR B N 1
ATOM 2132 C CA . THR B 1 132 ? 60.988 56.839 39.001 1.00 14.34 132 THR B CA 1
ATOM 2133 C C . THR B 1 132 ? 62.020 55.961 39.710 1.00 13.21 132 THR B C 1
ATOM 2134 O O . THR B 1 132 ? 61.678 54.930 40.292 1.00 15.41 132 THR B O 1
ATOM 2138 N N . LEU B 1 133 ? 63.281 56.376 39.656 1.00 11.07 133 LEU B N 1
ATOM 2139 C CA . LEU B 1 133 ? 64.359 55.667 40.340 1.00 12.44 133 LEU B CA 1
ATOM 2140 C C . LEU B 1 133 ? 64.131 55.666 41.849 1.00 11.73 133 LEU B C 1
ATOM 2141 O O . LEU B 1 133 ? 64.357 54.659 42.519 1.00 13.52 133 LEU B O 1
ATOM 2146 N N . TYR B 1 134 ? 63.685 56.805 42.370 1.00 12.06 134 TYR B N 1
ATOM 2147 C CA . TYR B 1 134 ? 63.375 56.950 43.789 1.00 13.50 134 TYR B CA 1
ATOM 2148 C C . TYR B 1 134 ? 62.269 55.980 44.185 1.00 9.11 134 TYR B C 1
ATOM 2149 O O . TYR B 1 134 ? 62.287 55.399 45.270 1.00 10.55 134 TYR B O 1
ATOM 2158 N N . HIS B 1 135 ? 61.308 55.816 43.282 1.00 9.25 135 HIS B N 1
ATOM 2159 C CA . HIS B 1 135 ? 60.206 54.878 43.457 1.00 13.92 135 HIS B CA 1
ATOM 2160 C C . HIS B 1 135 ? 60.697 53.435 43.508 1.00 11.34 135 HIS B C 1
ATOM 2161 O O . HIS B 1 135 ? 60.214 52.633 44.309 1.00 11.28 135 HIS B O 1
ATOM 2168 N N . TYR B 1 136 ? 61.653 53.108 42.645 1.00 11.34 136 TYR B N 1
ATOM 2169 C CA . TYR B 1 136 ? 62.255 51.779 42.635 1.00 11.04 136 TYR B CA 1
ATOM 2170 C C . TYR B 1 136 ? 62.926 51.474 43.972 1.00 12.72 136 TYR B C 1
ATOM 2171 O O . TYR B 1 136 ? 62.751 50.392 44.535 1.00 10.53 136 TYR B O 1
ATOM 2180 N N . LEU B 1 137 ? 63.696 52.437 44.470 1.00 10.37 137 LEU B N 1
ATOM 2181 C CA . LEU B 1 137 ? 64.362 52.315 45.763 1.00 12.42 137 LEU B CA 1
ATOM 2182 C C . LEU B 1 137 ? 63.368 52.177 46.912 1.00 12.81 137 LEU B C 1
ATOM 2183 O O . LEU B 1 137 ? 63.535 51.321 47.779 1.00 15.11 137 LEU B O 1
ATOM 2188 N N . PHE B 1 138 ? 62.343 53.025 46.914 1.00 12.66 138 PHE B N 1
ATOM 2189 C CA . PHE B 1 138 ? 61.315 52.998 47.953 1.00 12.91 138 PHE B CA 1
ATOM 2190 C C . PHE B 1 138 ? 60.718 51.609 48.141 1.00 13.70 138 PHE B C 1
ATOM 2191 O O . PHE B 1 138 ? 60.587 51.135 49.264 1.00 19.71 138 PHE B O 1
ATOM 2199 N N . GLU B 1 139 ? 60.348 50.965 47.041 1.00 15.03 139 GLU B N 1
ATOM 2200 C CA . GLU B 1 139 ? 59.685 49.669 47.111 1.00 16.37 139 GLU B CA 1
ATOM 2201 C C . GLU B 1 139 ? 60.649 48.501 47.325 1.00 19.54 139 GLU B C 1
ATOM 2202 O O . GLU B 1 139 ? 60.359 47.588 48.096 1.00 19.70 139 GLU B O 1
ATOM 2208 N N . SER B 1 140 ? 61.787 48.527 46.637 1.00 13.37 140 SER B N 1
ATOM 2209 C CA . SER B 1 140 ? 62.723 47.405 46.669 1.00 17.91 140 SER B CA 1
ATOM 2210 C C . SER B 1 140 ? 63.625 47.379 47.905 1.00 20.46 140 SER B C 1
ATOM 2211 O O . SER B 1 140 ? 64.096 46.315 48.305 1.00 22.76 140 SER B O 1
ATOM 2214 N N . CYS B 1 141 ? 63.865 48.538 48.511 1.00 20.67 141 CYS B N 1
ATOM 2215 C CA . CYS B 1 141 ? 64.744 48.600 49.678 1.00 19.86 141 CYS B CA 1
ATOM 2216 C C . CYS B 1 141 ? 63.991 48.473 50.999 1.00 28.44 141 CYS B C 1
ATOM 2217 O O . CYS B 1 141 ? 64.478 48.910 52.041 1.00 34.08 141 CYS B O 1
ATOM 2220 N N . THR B 1 142 ? 62.801 47.882 50.954 1.00 38.08 142 THR B N 1
ATOM 2221 C CA . THR B 1 142 ? 62.063 47.568 52.173 1.00 38.90 142 THR B CA 1
ATOM 2222 C C . THR B 1 142 ? 62.367 46.155 52.658 1.00 41.62 142 THR B C 1
ATOM 2223 O O . THR B 1 142 ? 62.239 45.195 51.897 1.00 42.70 142 THR B O 1
ATOM 2227 N N . PRO B 1 143 ? 62.778 46.026 53.930 1.00 48.17 143 PRO B N 1
ATOM 2228 C CA . PRO B 1 143 ? 63.034 44.727 54.569 1.00 51.28 143 PRO B CA 1
ATOM 2229 C C . PRO B 1 143 ? 61.849 43.771 54.444 1.00 50.65 143 PRO B C 1
ATOM 2230 O O . PRO B 1 143 ? 60.708 44.232 54.422 1.00 49.92 143 PRO B O 1
ATOM 2234 N N . GLY C 1 1 ? 56.651 71.666 53.623 1.00 54.39 1 GLY C N 1
ATOM 2235 C CA . GLY C 1 1 ? 55.853 70.562 54.124 1.00 49.67 1 GLY C CA 1
ATOM 2236 C C . GLY C 1 1 ? 54.436 70.584 53.587 1.00 42.40 1 GLY C C 1
ATOM 2237 O O . GLY C 1 1 ? 54.198 71.009 52.457 1.00 43.59 1 GLY C O 1
ATOM 2238 N N . ALA C 1 2 ? 53.489 70.121 54.398 1.00 48.73 2 ALA C N 1
ATOM 2239 C CA . ALA C 1 2 ? 52.073 70.219 54.057 1.00 50.83 2 ALA C CA 1
ATOM 2240 C C . ALA C 1 2 ? 51.191 70.222 55.302 1.00 50.53 2 ALA C C 1
ATOM 2241 O O . ALA C 1 2 ? 51.690 70.165 56.426 1.00 51.07 2 ALA C O 1
ATOM 2243 N N . ARG C 1 3 ? 49.965 70.559 55.002 1.00 52.85 3 ARG C N 1
ATOM 2244 C CA A ARG C 1 3 ? 48.785 70.372 55.774 0.25 49.79 3 ARG C CA 1
ATOM 2245 C CA B ARG C 1 3 ? 48.856 70.310 56.074 0.25 49.79 3 ARG C CA 1
ATOM 2246 C CA C ARG C 1 3 ? 48.830 70.344 55.935 0.50 49.79 3 ARG C CA 1
ATOM 2247 C C . ARG C 1 3 ? 48.053 68.974 56.075 1.00 46.50 3 ARG C C 1
ATOM 2248 O O . ARG C 1 3 ? 48.237 68.017 56.872 1.00 48.55 3 ARG C O 1
ATOM 2270 N N . PRO C 1 4 ? 47.333 68.752 55.033 1.00 45.37 4 PRO C N 1
ATOM 2271 C CA . PRO C 1 4 ? 46.579 67.490 55.048 1.00 43.94 4 PRO C CA 1
ATOM 2272 C C . PRO C 1 4 ? 47.515 66.295 55.007 1.00 41.25 4 PRO C C 1
ATOM 2273 O O . PRO C 1 4 ? 48.338 66.191 54.083 1.00 39.27 4 PRO C O 1
ATOM 2277 N N . THR C 1 5 ? 47.390 65.407 55.993 1.00 37.30 5 THR C N 1
ATOM 2278 C CA . THR C 1 5 ? 48.368 64.324 56.160 1.00 37.12 5 THR C CA 1
ATOM 2279 C C . THR C 1 5 ? 48.680 63.436 54.937 1.00 34.11 5 THR C C 1
ATOM 2280 O O . THR C 1 5 ? 49.800 62.960 54.825 1.00 36.33 5 THR C O 1
ATOM 2284 N N . PRO C 1 6 ? 47.712 63.193 54.033 1.00 33.11 6 PRO C N 1
ATOM 2285 C CA . PRO C 1 6 ? 48.213 62.381 52.912 1.00 34.66 6 PRO C CA 1
ATOM 2286 C C . PRO C 1 6 ? 49.251 63.096 51.988 1.00 31.34 6 PRO C C 1
ATOM 2287 O O . PRO C 1 6 ? 49.937 62.407 51.224 1.00 30.81 6 PRO C O 1
ATOM 2291 N N . LEU C 1 7 ? 49.318 64.431 51.995 1.00 33.91 7 LEU C N 1
ATOM 2292 C CA . LEU C 1 7 ? 50.365 65.117 51.226 1.00 33.25 7 LEU C CA 1
ATOM 2293 C C . LEU C 1 7 ? 51.725 64.863 51.855 1.00 32.52 7 LEU C C 1
ATOM 2294 O O . LEU C 1 7 ? 52.756 65.100 51.230 1.00 26.74 7 LEU C O 1
ATOM 2299 N N . ASP C 1 8 ? 51.724 64.380 53.094 1.00 32.59 8 ASP C N 1
ATOM 2300 C CA . ASP C 1 8 ? 52.970 64.060 53.787 1.00 30.03 8 ASP C CA 1
ATOM 2301 C C . ASP C 1 8 ? 53.242 62.558 53.792 1.00 32.27 8 ASP C C 1
ATOM 2302 O O . ASP C 1 8 ? 54.157 62.080 54.468 1.00 35.94 8 ASP C O 1
ATOM 2307 N N . SER C 1 9 ? 52.447 61.819 53.027 1.00 31.43 9 SER C N 1
ATOM 2308 C CA . SER C 1 9 ? 52.594 60.373 52.954 1.00 26.62 9 SER C CA 1
ATOM 2309 C C . SER C 1 9 ? 53.511 59.960 51.809 1.00 22.43 9 SER C C 1
ATOM 2310 O O . SER C 1 9 ? 53.153 60.082 50.638 1.00 23.56 9 SER C O 1
ATOM 2313 N N . SER C 1 10 ? 54.698 59.477 52.160 1.00 20.55 10 SER C N 1
ATOM 2314 C CA . SER C 1 10 ? 55.668 59.027 51.170 1.00 23.79 10 SER C CA 1
ATOM 2315 C C . SER C 1 10 ? 55.137 57.821 50.404 1.00 18.11 10 SER C C 1
ATOM 2316 O O . SER C 1 10 ? 55.488 57.606 49.244 1.00 20.81 10 SER C O 1
ATOM 2319 N N . ALA C 1 11 ? 54.295 57.035 51.068 1.00 19.52 11 ALA C N 1
ATOM 2320 C CA . ALA C 1 11 ? 53.632 55.904 50.434 1.00 20.66 11 ALA C CA 1
ATOM 2321 C C . ALA C 1 11 ? 52.759 56.380 49.279 1.00 19.49 11 ALA C C 1
ATOM 2322 O O . ALA C 1 11 ? 52.715 55.754 48.220 1.00 19.03 11 ALA C O 1
ATOM 2324 N N . THR C 1 12 ? 52.063 57.493 49.496 1.00 20.71 12 THR C N 1
ATOM 2325 C CA . THR C 1 12 ? 51.211 58.078 48.468 1.00 17.71 12 THR C CA 1
ATOM 2326 C C . THR C 1 12 ? 52.047 58.613 47.308 1.00 19.18 12 THR C C 1
ATOM 2327 O O . THR C 1 12 ? 51.716 58.386 46.144 1.00 17.48 12 THR C O 1
ATOM 2331 N N . TRP C 1 13 ? 53.127 59.320 47.633 1.00 14.15 13 TRP C N 1
ATOM 2332 C CA . TRP C 1 13 ? 54.063 59.807 46.622 1.00 18.70 13 TRP C CA 1
ATOM 2333 C C . TRP C 1 13 ? 54.621 58.666 45.778 1.00 10.94 13 TRP C C 1
ATOM 2334 O O . TRP C 1 13 ? 54.674 58.760 44.552 1.00 16.10 13 TRP C O 1
ATOM 2345 N N . ASN C 1 14 ? 55.044 57.596 46.444 1.00 16.60 14 ASN C N 1
ATOM 2346 C CA . ASN C 1 14 ? 55.539 56.408 45.757 1.00 16.29 14 ASN C CA 1
ATOM 2347 C C . ASN C 1 14 ? 54.512 55.822 44.793 1.00 15.80 14 ASN C C 1
ATOM 2348 O O . ASN C 1 14 ? 54.842 55.472 43.659 1.00 17.17 14 ASN C O 1
ATOM 2353 N N . ASP C 1 15 ? 53.272 55.710 45.258 1.00 13.33 15 ASP C N 1
ATOM 2354 C CA . ASP C 1 15 ? 52.178 55.206 44.435 1.00 16.10 15 ASP C CA 1
ATOM 2355 C C . ASP C 1 15 ? 51.982 56.062 43.189 1.00 16.67 15 ASP C C 1
ATOM 2356 O O . ASP C 1 15 ? 51.729 55.543 42.103 1.00 15.06 15 ASP C O 1
ATOM 2361 N N . LEU C 1 16 ? 52.098 57.375 43.357 1.00 15.68 16 LEU C N 1
ATOM 2362 C CA . LEU C 1 16 ? 51.959 58.310 42.247 1.00 13.30 16 LEU C CA 1
ATOM 2363 C C . LEU C 1 16 ? 53.086 58.151 41.231 1.00 14.46 16 LEU C C 1
ATOM 2364 O O . LEU C 1 16 ? 52.861 58.241 40.024 1.00 19.96 16 LEU C O 1
ATOM 2369 N N . ALA C 1 17 ? 54.299 57.925 41.727 1.00 11.77 17 ALA C N 1
ATOM 2370 C CA . ALA C 1 17 ? 55.442 57.658 40.860 1.00 16.77 17 ALA C CA 1
ATOM 2371 C C . ALA C 1 17 ? 55.248 56.351 40.095 1.00 15.61 17 ALA C C 1
ATOM 2372 O O . ALA C 1 17 ? 55.575 56.257 38.911 1.00 13.03 17 ALA C O 1
ATOM 2374 N N . ALA C 1 18 ? 54.719 55.344 40.785 1.00 12.78 18 ALA C N 1
ATOM 2375 C CA . ALA C 1 18 ? 54.419 54.057 40.168 1.00 14.65 18 ALA C CA 1
ATOM 2376 C C . ALA C 1 18 ? 53.368 54.233 39.078 1.00 18.03 18 ALA C C 1
ATOM 2377 O O . ALA C 1 18 ? 53.458 53.631 38.008 1.00 17.93 18 ALA C O 1
ATOM 2379 N N . MET C 1 19 ? 52.373 55.064 39.369 1.00 19.33 19 MET C N 1
ATOM 2380 C CA . MET C 1 19 ? 51.318 55.382 38.417 1.00 18.84 19 MET C CA 1
ATOM 2381 C C . MET C 1 19 ? 51.907 56.041 37.180 1.00 18.17 19 MET C C 1
ATOM 2382 O O . MET C 1 19 ? 51.556 55.699 36.051 1.00 17.49 19 MET C O 1
ATOM 2387 N N . THR C 1 20 ? 52.809 56.990 37.411 1.00 20.46 20 THR C N 1
ATOM 2388 C CA . THR C 1 20 ? 53.479 57.701 36.332 1.00 16.29 20 THR C CA 1
ATOM 2389 C C . THR C 1 20 ? 54.332 56.760 35.489 1.00 21.12 20 THR C C 1
ATOM 2390 O O . THR C 1 20 ? 54.273 56.792 34.262 1.00 25.65 20 THR C O 1
ATOM 2394 N N . ASP C 1 21 ? 55.111 55.911 36.154 1.00 17.73 21 ASP C N 1
ATOM 2395 C CA . ASP C 1 21 ? 55.980 54.962 35.464 1.00 20.36 21 ASP C CA 1
ATOM 2396 C C . ASP C 1 21 ? 55.181 53.995 34.598 1.00 22.91 21 ASP C C 1
ATOM 2397 O O . ASP C 1 21 ? 55.583 53.670 33.482 1.00 23.78 21 ASP C O 1
ATOM 2402 N N . THR C 1 22 ? 54.047 53.539 35.120 1.00 21.65 22 THR C N 1
ATOM 2403 C CA . THR C 1 22 ? 53.194 52.607 34.395 1.00 24.12 22 THR C CA 1
ATOM 2404 C C . THR C 1 22 ? 52.570 53.284 33.180 1.00 24.12 22 THR C C 1
ATOM 2405 O O . THR C 1 22 ? 52.600 52.741 32.076 1.00 31.00 22 THR C O 1
ATOM 2409 N N . ALA C 1 23 ? 51.995 54.465 33.393 1.00 25.05 23 ALA C N 1
ATOM 2410 C CA . ALA C 1 23 ? 51.396 55.231 32.305 1.00 27.87 23 ALA C CA 1
ATOM 2411 C C . ALA C 1 23 ? 52.425 55.555 31.224 1.00 31.22 23 ALA C C 1
ATOM 2412 O O . ALA C 1 23 ? 52.136 55.454 30.032 1.00 32.88 23 ALA C O 1
ATOM 2414 N N . ARG C 1 24 ? 53.626 55.942 31.647 1.00 30.29 24 ARG C N 1
ATOM 2415 C CA . ARG C 1 24 ? 54.680 56.335 30.715 1.00 35.05 24 ARG C CA 1
ATOM 2416 C C . ARG C 1 24 ? 55.401 55.138 30.109 1.00 39.78 24 ARG C C 1
ATOM 2417 O O . ARG C 1 24 ? 56.304 55.303 29.290 1.00 50.20 24 ARG C O 1
ATOM 2425 N N . ASN C 1 25 ? 54.998 53.934 30.498 1.00 38.63 25 ASN C N 1
ATOM 2426 C CA . ASN C 1 25 ? 55.577 52.734 29.912 1.00 42.20 25 ASN C CA 1
ATOM 2427 C C . ASN C 1 25 ? 54.664 52.257 28.796 1.00 45.19 25 ASN C C 1
ATOM 2428 O O . ASN C 1 25 ? 55.086 51.511 27.911 1.00 50.74 25 ASN C O 1
ATOM 2433 N N . GLU C 1 26 ? 53.411 52.706 28.868 1.00 43.88 26 GLU C N 1
ATOM 2434 C CA . GLU C 1 26 ? 52.450 52.679 27.762 1.00 46.69 26 GLU C CA 1
ATOM 2435 C C . GLU C 1 26 ? 52.510 51.437 26.876 1.00 54.65 26 GLU C C 1
ATOM 2436 O O . GLU C 1 26 ? 51.501 50.759 26.675 1.00 62.83 26 GLU C O 1
ATOM 2442 N N . THR C 1 31 ? 53.174 67.251 24.932 1.00 51.36 31 THR C N 1
ATOM 2443 C CA . THR C 1 31 ? 51.992 68.009 25.323 1.00 53.09 31 THR C CA 1
ATOM 2444 C C . THR C 1 31 ? 51.498 67.559 26.695 1.00 48.76 31 THR C C 1
ATOM 2445 O O . THR C 1 31 ? 51.852 66.479 27.171 1.00 46.89 31 THR C O 1
ATOM 2449 N N . ARG C 1 32 ? 50.675 68.391 27.323 1.00 42.94 32 ARG C N 1
ATOM 2450 C CA . ARG C 1 32 ? 50.203 68.133 28.677 1.00 36.71 32 ARG C CA 1
ATOM 2451 C C . ARG C 1 32 ? 48.716 68.428 28.799 1.00 34.84 32 ARG C C 1
ATOM 2452 O O . ARG C 1 32 ? 48.173 69.244 28.056 1.00 40.78 32 ARG C O 1
ATOM 2460 N N . LEU C 1 33 ? 48.058 67.755 29.736 1.00 32.28 33 LEU C N 1
ATOM 2461 C CA . LEU C 1 33 ? 46.653 68.022 29.997 1.00 33.82 33 LEU C CA 1
ATOM 2462 C C . LEU C 1 33 ? 46.561 69.036 31.129 1.00 33.03 33 LEU C C 1
ATOM 2463 O O . LEU C 1 33 ? 45.758 69.967 31.080 1.00 33.76 33 LEU C O 1
ATOM 2468 N N . LEU C 1 34 ? 47.395 68.846 32.147 1.00 32.58 34 LEU C N 1
ATOM 2469 C CA . LEU C 1 34 ? 47.522 69.817 33.224 1.00 28.72 34 LEU C CA 1
ATOM 2470 C C . LEU C 1 34 ? 48.139 71.110 32.710 1.00 30.80 34 LEU C C 1
ATOM 2471 O O . LEU C 1 34 ? 49.136 71.077 31.988 1.00 32.35 34 LEU C O 1
ATOM 2476 N N . PRO C 1 35 ? 47.548 72.255 33.076 1.00 32.26 35 PRO C N 1
ATOM 2477 C CA . PRO C 1 35 ? 48.212 73.541 32.846 1.00 31.48 35 PRO C CA 1
ATOM 2478 C C . PRO C 1 35 ? 49.542 73.589 33.593 1.00 28.17 35 PRO C C 1
ATOM 2479 O O . PRO C 1 35 ? 49.621 73.093 34.717 1.00 26.51 35 PRO C O 1
ATOM 2483 N N . TYR C 1 36 ? 50.568 74.171 32.984 1.00 29.18 36 TYR C N 1
ATOM 2484 C CA . TYR C 1 36 ? 51.884 74.209 33.609 1.00 25.92 36 TYR C CA 1
ATOM 2485 C C . TYR C 1 36 ? 51.987 75.322 34.642 1.00 23.47 36 TYR C C 1
ATOM 2486 O O . TYR C 1 36 ? 51.722 76.488 34.349 1.00 24.31 36 TYR C O 1
ATOM 2495 N N . PHE C 1 37 ? 52.376 74.948 35.856 1.00 22.65 37 PHE C N 1
ATOM 2496 C CA . PHE C 1 37 ? 52.624 75.915 36.916 1.00 21.33 37 PHE C CA 1
ATOM 2497 C C . PHE C 1 37 ? 54.117 76.023 37.191 1.00 22.32 37 PHE C C 1
ATOM 2498 O O . PHE C 1 37 ? 54.749 75.058 37.619 1.00 22.48 37 PHE C O 1
ATOM 2506 N N . SER C 1 38 ? 54.677 77.202 36.944 1.00 23.58 38 SER C N 1
ATOM 2507 C CA . SER C 1 38 ? 56.071 77.466 37.270 1.00 22.99 38 SER C CA 1
ATOM 2508 C C . SER C 1 38 ? 56.202 77.672 38.774 1.00 24.76 38 SER C C 1
ATOM 2509 O O . SER C 1 38 ? 55.196 77.749 39.481 1.00 19.53 38 SER C O 1
ATOM 2512 N N . HIS C 1 39 ? 57.436 77.745 39.263 1.00 22.51 39 HIS C N 1
ATOM 2513 C CA . HIS C 1 39 ? 57.677 77.996 40.680 1.00 26.46 39 HIS C CA 1
ATOM 2514 C C . HIS C 1 39 ? 57.016 79.286 41.157 1.00 25.35 39 HIS C C 1
ATOM 2515 O O . HIS C 1 39 ? 56.403 79.317 42.223 1.00 26.09 39 HIS C O 1
ATOM 2522 N N . ASP C 1 40 ? 57.140 80.344 40.362 1.00 22.71 40 ASP C N 1
ATOM 2523 C CA . ASP C 1 40 ? 56.537 81.629 40.696 1.00 27.44 40 ASP C CA 1
ATOM 2524 C C . ASP C 1 40 ? 55.015 81.561 40.741 1.00 26.35 40 ASP C C 1
ATOM 2525 O O . ASP C 1 40 ? 54.386 82.122 41.639 1.00 25.80 40 ASP C O 1
ATOM 2530 N N . MET C 1 41 ? 54.431 80.875 39.764 1.00 17.99 41 MET C N 1
ATOM 2531 C CA . MET C 1 41 ? 52.982 80.731 39.682 1.00 24.08 41 MET C CA 1
ATOM 2532 C C . MET C 1 41 ? 52.430 79.997 40.902 1.00 20.33 41 MET C C 1
ATOM 2533 O O . MET C 1 41 ? 51.371 80.348 41.422 1.00 16.94 41 MET C O 1
ATOM 2538 N N . LEU C 1 42 ? 53.157 78.978 41.351 1.00 21.09 42 LEU C N 1
ATOM 2539 C CA . LEU C 1 42 ? 52.758 78.202 42.521 1.00 20.71 42 LEU C CA 1
ATOM 2540 C C . LEU C 1 42 ? 52.796 79.018 43.811 1.00 20.80 42 LEU C C 1
ATOM 2541 O O . LEU C 1 42 ? 52.128 78.677 44.787 1.00 22.52 42 LEU C O 1
ATOM 2546 N N . GLN C 1 43 ? 53.577 80.094 43.816 1.00 24.39 43 GLN C N 1
ATOM 2547 C CA . GLN C 1 43 ? 53.676 80.952 44.991 1.00 19.92 43 GLN C CA 1
ATOM 2548 C C . GLN C 1 43 ? 52.515 81.950 45.075 1.00 23.29 43 GLN C C 1
ATOM 2549 O O . GLN C 1 43 ? 52.353 82.639 46.082 1.00 24.31 43 GLN C O 1
ATOM 2555 N N . GLU C 1 44 ? 51.714 82.024 44.015 1.00 21.85 44 GLU C N 1
ATOM 2556 C CA . GLU C 1 44 ? 50.545 82.901 43.989 1.00 24.30 44 GLU C CA 1
ATOM 2557 C C . GLU C 1 44 ? 49.453 82.360 44.917 1.00 22.97 44 GLU C C 1
ATOM 2558 O O . GLU C 1 44 ? 49.306 81.147 45.079 1.00 21.09 44 GLU C O 1
ATOM 2564 N N . GLU C 1 45 ? 48.692 83.266 45.525 1.00 20.10 45 GLU C N 1
ATOM 2565 C CA . GLU C 1 45 ? 47.755 82.920 46.597 1.00 24.84 45 GLU C CA 1
ATOM 2566 C C . GLU C 1 45 ? 46.619 81.988 46.193 1.00 22.88 45 GLU C C 1
ATOM 2567 O O . GLU C 1 45 ? 46.104 81.230 47.019 1.00 25.80 45 GLU C O 1
ATOM 2573 N N . GLY C 1 46 ? 46.218 82.047 44.931 1.00 22.19 46 GLY C N 1
ATOM 2574 C CA . GLY C 1 46 ? 45.103 81.241 44.459 1.00 23.35 46 GLY C CA 1
ATOM 2575 C C . GLY C 1 46 ? 45.484 79.861 43.946 1.00 24.04 46 GLY C C 1
ATOM 2576 O O . GLY C 1 46 ? 44.620 79.012 43.739 1.00 20.11 46 GLY C O 1
ATOM 2577 N N . SER C 1 47 ? 46.784 79.636 43.779 1.00 20.72 47 SER C N 1
ATOM 2578 C CA . SER C 1 47 ? 47.311 78.437 43.142 1.00 21.72 47 SER C CA 1
ATOM 2579 C C . SER C 1 47 ? 46.867 77.151 43.832 1.00 16.83 47 SER C C 1
ATOM 2580 O O . SER C 1 47 ? 46.548 76.163 43.168 1.00 15.35 47 SER C O 1
ATOM 2583 N N . CYS C 1 48 ? 46.852 77.166 45.160 1.00 16.09 48 CYS C N 1
ATOM 2584 C CA . CYS C 1 48 ? 46.409 76.008 45.928 1.00 17.72 48 CYS C CA 1
ATOM 2585 C C . CYS C 1 48 ? 44.977 75.601 45.580 1.00 18.24 48 CYS C C 1
ATOM 2586 O O . CYS C 1 48 ? 44.713 74.452 45.220 1.00 17.00 48 CYS C O 1
ATOM 2589 N N . CYS C 1 49 ? 44.057 76.555 45.681 1.00 15.51 49 CYS C N 1
ATOM 2590 C CA . CYS C 1 49 ? 42.641 76.283 45.470 1.00 18.60 49 CYS C CA 1
ATOM 2591 C C . CYS C 1 49 ? 42.310 75.996 44.006 1.00 16.79 49 CYS C C 1
ATOM 2592 O O . CYS C 1 49 ? 41.369 75.258 43.714 1.00 20.60 49 CYS C O 1
ATOM 2595 N N . ILE C 1 50 ? 43.075 76.583 43.090 1.00 15.94 50 ILE C N 1
ATOM 2596 C CA . ILE C 1 50 ? 42.903 76.296 41.668 1.00 15.57 50 ILE C CA 1
ATOM 2597 C C . ILE C 1 50 ? 43.203 74.827 41.383 1.00 17.70 50 ILE C C 1
ATOM 2598 O O . ILE C 1 50 ? 42.416 74.137 40.733 1.00 21.45 50 ILE C O 1
ATOM 2603 N N . ASN C 1 51 ? 44.341 74.354 41.882 1.00 13.96 51 ASN C N 1
ATOM 2604 C CA . ASN C 1 51 ? 44.731 72.960 41.710 1.00 17.23 51 ASN C CA 1
ATOM 2605 C C . ASN C 1 51 ? 43.848 72.023 42.528 1.00 13.59 51 ASN C C 1
ATOM 2606 O O . ASN C 1 51 ? 43.643 70.868 42.157 1.00 14.93 51 ASN C O 1
ATOM 2611 N N . ALA C 1 52 ? 43.326 72.529 43.642 1.00 17.95 52 ALA C N 1
ATOM 2612 C CA . ALA C 1 52 ? 42.415 71.756 44.477 1.00 16.12 5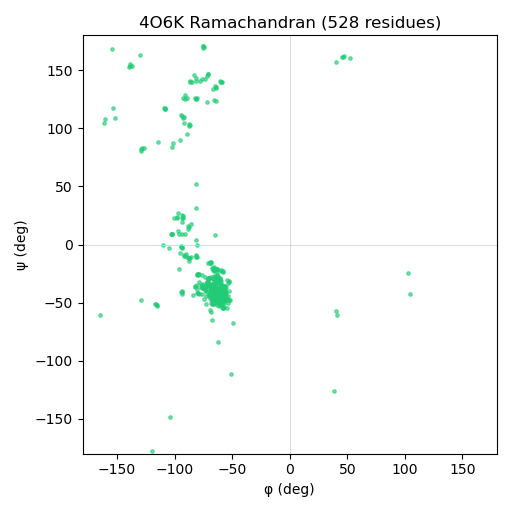2 ALA C CA 1
ATOM 2613 C C . ALA C 1 52 ? 41.131 71.462 43.712 1.00 19.42 52 ALA C C 1
ATOM 2614 O O . ALA C 1 52 ? 40.491 70.432 43.923 1.00 20.55 52 ALA C O 1
ATOM 2616 N N . ARG C 1 53 ? 40.763 72.376 42.819 1.00 17.55 53 ARG C N 1
ATOM 2617 C CA . ARG C 1 53 ? 39.585 72.205 41.979 1.00 21.09 53 ARG C CA 1
ATOM 2618 C C . ARG C 1 53 ? 39.864 71.188 40.880 1.00 19.54 53 ARG C C 1
ATOM 2619 O O . ARG C 1 53 ? 38.996 70.394 40.516 1.00 18.29 53 ARG C O 1
ATOM 2627 N N . ILE C 1 54 ? 41.085 71.221 40.359 1.00 18.09 54 ILE C N 1
ATOM 2628 C CA . ILE C 1 54 ? 41.534 70.237 39.383 1.00 20.38 54 ILE C CA 1
ATOM 2629 C C . ILE C 1 54 ? 41.620 68.861 40.042 1.00 16.30 54 ILE C C 1
ATOM 2630 O O . ILE C 1 54 ? 41.304 67.843 39.425 1.00 16.84 54 ILE C O 1
ATOM 2635 N N . LEU C 1 55 ? 42.036 68.846 41.305 1.00 15.80 55 LEU C N 1
ATOM 2636 C CA . LEU C 1 55 ? 42.126 67.610 42.074 1.00 15.94 55 LEU C CA 1
ATOM 2637 C C . LEU C 1 55 ? 40.768 66.934 42.219 1.00 16.40 55 LEU C C 1
ATOM 2638 O O . LEU C 1 55 ? 40.657 65.716 42.078 1.00 12.73 55 LEU C O 1
ATOM 2643 N N . LYS C 1 56 ? 39.743 67.730 42.507 1.00 18.58 56 LYS C N 1
ATOM 2644 C CA . LYS C 1 56 ? 38.381 67.219 42.610 1.00 21.85 56 LYS C CA 1
ATOM 2645 C C . LYS C 1 56 ? 37.953 66.548 41.311 1.00 19.19 56 LYS C C 1
ATOM 2646 O O . LYS C 1 56 ? 37.358 65.469 41.324 1.00 21.90 56 LYS C O 1
ATOM 2652 N N . TYR C 1 57 ? 38.257 67.198 40.192 1.00 16.59 57 TYR C N 1
ATOM 2653 C CA . TYR C 1 57 ? 37.949 66.649 38.877 1.00 25.37 57 TYR C CA 1
ATOM 2654 C C . TYR C 1 57 ? 38.709 65.344 38.635 1.00 23.24 57 TYR C C 1
ATOM 2655 O O . TYR C 1 57 ? 38.171 64.404 38.049 1.00 21.83 57 TYR C O 1
ATOM 2664 N N . TYR C 1 58 ? 39.961 65.298 39.084 1.00 22.63 58 TYR C N 1
ATOM 2665 C CA . TYR C 1 58 ? 40.775 64.087 38.988 1.00 18.86 58 TYR C CA 1
ATOM 2666 C C . TYR C 1 58 ? 40.143 62.923 39.742 1.00 19.32 58 TYR C C 1
ATOM 2667 O O . TYR C 1 58 ? 40.067 61.806 39.231 1.00 21.37 58 TYR C O 1
ATOM 2676 N N . VAL C 1 59 ? 39.698 63.197 40.964 1.00 18.23 59 VAL C N 1
ATOM 2677 C CA . VAL C 1 59 ? 39.095 62.179 41.815 1.00 18.82 59 VAL C CA 1
ATOM 2678 C C . VAL C 1 59 ? 37.801 61.651 41.199 1.00 22.87 59 VAL C C 1
ATOM 2679 O O . VAL C 1 59 ? 37.525 60.452 41.241 1.00 17.75 59 VAL C O 1
ATOM 2683 N N . ASN C 1 60 ? 37.021 62.551 40.609 1.00 22.54 60 ASN C N 1
ATOM 2684 C CA . ASN C 1 60 ? 35.739 62.185 40.016 1.00 24.74 60 ASN C CA 1
ATOM 2685 C C . ASN C 1 60 ? 35.851 61.469 38.668 1.00 26.79 60 ASN C C 1
ATOM 2686 O O . ASN C 1 60 ? 35.052 60.582 38.368 1.00 28.93 60 ASN C O 1
ATOM 2691 N N . HIS C 1 61 ? 36.838 61.847 37.859 1.00 22.55 61 HIS C N 1
ATOM 2692 C CA . HIS C 1 61 ? 36.907 61.369 36.479 1.00 23.37 61 HIS C CA 1
ATOM 2693 C C . HIS C 1 61 ? 38.123 60.496 36.182 1.00 27.99 61 HIS C C 1
ATOM 2694 O O . HIS C 1 61 ? 37.991 59.392 35.653 1.00 28.94 61 HIS C O 1
ATOM 2701 N N . VAL C 1 62 ? 39.305 60.996 36.524 1.00 27.95 62 VAL C N 1
ATOM 2702 C CA . VAL C 1 62 ? 40.557 60.363 36.124 1.00 26.26 62 VAL C CA 1
ATOM 2703 C C . VAL C 1 62 ? 40.841 59.111 36.945 1.00 25.09 62 VAL C C 1
ATOM 2704 O O . VAL C 1 62 ? 41.333 58.107 36.425 1.00 26.04 62 VAL C O 1
ATOM 2708 N N . LEU C 1 63 ? 40.510 59.169 38.229 1.00 24.94 63 LEU C N 1
ATOM 2709 C CA . LEU C 1 63 ? 40.890 58.116 39.161 1.00 28.47 63 LEU C CA 1
ATOM 2710 C C . LEU C 1 63 ? 39.775 57.096 39.402 1.00 30.17 63 LEU C C 1
ATOM 2711 O O . LEU C 1 63 ? 39.713 56.474 40.460 1.00 30.07 63 LEU C O 1
ATOM 2716 N N . GLU C 1 64 ? 38.898 56.924 38.415 1.00 31.62 64 GLU C N 1
ATOM 2717 C CA . GLU C 1 64 ? 37.799 55.949 38.511 1.00 39.69 64 GLU C CA 1
ATOM 2718 C C . GLU C 1 64 ? 38.345 54.538 38.642 1.00 41.26 64 GLU C C 1
ATOM 2719 O O . GLU C 1 64 ? 39.043 54.064 37.752 1.00 45.21 64 GLU C O 1
ATOM 2725 N N . THR C 1 69 ? 40.775 49.085 35.181 1.00 42.72 69 THR C N 1
ATOM 2726 C CA . THR C 1 69 ? 41.758 50.059 35.646 1.00 44.93 69 THR C CA 1
ATOM 2727 C C . THR C 1 69 ? 42.501 49.559 36.890 1.00 39.46 69 THR C C 1
ATOM 2728 O O . THR C 1 69 ? 43.652 49.926 37.128 1.00 38.92 69 THR C O 1
ATOM 2732 N N . ASP C 1 70 ? 41.904 48.667 37.648 1.00 40.12 70 ASP C N 1
ATOM 2733 C CA . ASP C 1 70 ? 42.466 48.190 38.887 1.00 38.44 70 ASP C CA 1
ATOM 2734 C C . ASP C 1 70 ? 43.597 47.197 38.664 1.00 38.47 70 ASP C C 1
ATOM 2735 O O . ASP C 1 70 ? 44.441 47.039 39.504 1.00 34.99 70 ASP C O 1
ATOM 2740 N N . MET C 1 71 ? 43.568 46.511 37.534 1.00 37.17 71 MET C N 1
ATOM 2741 C CA . MET C 1 71 ? 44.612 45.595 37.133 1.00 38.76 71 MET C CA 1
ATOM 2742 C C . MET C 1 71 ? 45.865 46.314 36.665 1.00 35.21 71 MET C C 1
ATOM 2743 O O . MET C 1 71 ? 46.932 46.006 37.069 1.00 29.35 71 MET C O 1
ATOM 2748 N N . LYS C 1 72 ? 45.675 47.306 35.823 1.00 31.37 72 LYS C N 1
ATOM 2749 C CA . LYS C 1 72 ? 46.779 48.105 35.308 1.00 30.65 72 LYS C CA 1
ATOM 2750 C C . LYS C 1 72 ? 47.373 48.994 36.400 1.00 29.39 72 LYS C C 1
ATOM 2751 O O . LYS C 1 72 ? 48.580 49.239 36.425 1.00 29.53 72 LYS C O 1
ATOM 2757 N N . TYR C 1 73 ? 46.521 49.469 37.303 1.00 28.83 73 TYR C N 1
ATOM 2758 C CA . TYR C 1 73 ? 46.963 50.319 38.405 1.00 28.40 73 TYR C CA 1
ATOM 2759 C C . TYR C 1 73 ? 46.442 49.805 39.745 1.00 28.42 73 TYR C C 1
ATOM 2760 O O . TYR C 1 73 ? 45.430 50.292 40.242 1.00 29.92 73 TYR C O 1
ATOM 2769 N N . PRO C 1 74 ? 47.126 48.811 40.331 1.00 26.99 74 PRO C N 1
ATOM 2770 C CA . PRO C 1 74 ? 46.712 48.224 41.614 1.00 24.93 74 PRO C CA 1
ATOM 2771 C C . PRO C 1 74 ? 46.656 49.237 42.760 1.00 21.29 74 PRO C C 1
ATOM 2772 O O . PRO C 1 74 ? 45.961 49.003 43.749 1.00 21.06 74 PRO C O 1
ATOM 2776 N N . MET C 1 75 ? 47.377 50.345 42.624 1.00 25.37 75 MET C N 1
ATOM 2777 C CA . MET C 1 75 ? 47.454 51.350 43.680 1.00 22.74 75 MET C CA 1
ATOM 2778 C C . MET C 1 75 ? 46.369 52.422 43.569 1.00 28.04 75 MET C C 1
ATOM 2779 O O . MET C 1 75 ? 46.226 53.255 44.464 1.00 26.18 75 MET C O 1
ATOM 2784 N N . ILE C 1 76 ? 45.617 52.403 42.471 1.00 26.48 76 ILE C N 1
ATOM 2785 C CA . ILE C 1 76 ? 44.688 53.487 42.145 1.00 30.39 76 ILE C CA 1
ATOM 2786 C C . ILE C 1 76 ? 43.606 53.714 43.211 1.00 30.03 76 ILE C C 1
ATOM 2787 O O . ILE C 1 76 ? 43.152 54.843 43.402 1.00 31.85 76 ILE C O 1
ATOM 2792 N N . ARG C 1 77 ? 43.198 52.653 43.904 1.00 30.37 77 ARG C N 1
ATOM 2793 C CA . ARG C 1 77 ? 42.172 52.776 44.937 1.00 31.94 77 ARG C CA 1
ATOM 2794 C C . ARG C 1 77 ? 42.689 53.590 46.115 1.00 32.01 77 ARG C C 1
ATOM 2795 O O . ARG C 1 77 ? 42.022 54.505 46.596 1.00 35.27 77 ARG C O 1
ATOM 2803 N N . ASN C 1 78 ? 43.889 53.243 46.570 1.00 29.36 78 ASN C N 1
ATOM 2804 C CA . ASN C 1 78 ? 44.509 53.910 47.706 1.00 33.38 78 ASN C CA 1
ATOM 2805 C C . ASN C 1 78 ? 44.869 55.354 47.393 1.00 29.40 78 ASN C C 1
ATOM 2806 O O . ASN C 1 78 ? 44.742 56.233 48.246 1.00 26.36 78 ASN C O 1
ATOM 2811 N N . VAL C 1 79 ? 45.327 55.591 46.168 1.00 26.01 79 VAL C N 1
ATOM 2812 C CA . VAL C 1 79 ? 45.618 56.944 45.713 1.00 27.23 79 VAL C CA 1
ATOM 2813 C C . VAL C 1 79 ? 44.379 57.836 45.729 1.00 24.24 79 VAL C C 1
ATOM 2814 O O . VAL C 1 79 ? 44.393 58.909 46.328 1.00 24.57 79 VAL C O 1
ATOM 2818 N N . ARG C 1 80 ? 43.305 57.371 45.095 1.00 23.64 80 ARG C N 1
ATOM 2819 C CA . ARG C 1 80 ? 42.065 58.140 45.005 1.00 26.47 80 ARG C CA 1
ATOM 2820 C C . ARG C 1 80 ? 41.505 58.508 46.373 1.00 27.16 80 ARG C C 1
ATOM 2821 O O . ARG C 1 80 ? 41.097 59.647 46.598 1.00 26.09 80 ARG C O 1
ATOM 2829 N N . GLU C 1 81 ? 41.487 57.537 47.280 1.00 23.83 81 GLU C N 1
ATOM 2830 C CA . GLU C 1 81 ? 40.971 57.756 48.625 1.00 29.79 81 GLU C CA 1
ATOM 2831 C C . GLU C 1 81 ? 41.829 58.771 49.366 1.00 30.88 81 GLU C C 1
ATOM 2832 O O . GLU C 1 81 ? 41.313 59.637 50.072 1.00 27.37 81 GLU C O 1
ATOM 2838 N N . GLY C 1 82 ? 43.142 58.656 49.201 1.00 27.37 82 GLY C N 1
ATOM 2839 C CA . GLY C 1 82 ? 44.065 59.619 49.768 1.00 27.26 82 GLY C CA 1
ATOM 2840 C C . GLY C 1 82 ? 43.880 60.996 49.159 1.00 26.02 82 GLY C C 1
ATOM 2841 O O . GLY C 1 82 ? 43.846 61.995 49.874 1.00 24.85 82 GLY C O 1
ATOM 2842 N N . LEU C 1 83 ? 43.750 61.045 47.836 1.00 22.94 83 LEU C N 1
ATOM 2843 C CA . LEU C 1 83 ? 43.582 62.312 47.130 1.00 21.72 83 LEU C CA 1
ATOM 2844 C C . LEU C 1 83 ? 42.240 62.958 47.457 1.00 20.76 83 LEU C C 1
ATOM 2845 O O . LEU C 1 83 ? 42.129 64.182 47.516 1.00 19.43 83 LEU C O 1
ATOM 2850 N N . HIS C 1 84 ? 41.216 62.153 47.579 1.00 20.17 84 HIS C N 1
ATOM 2851 C CA . HIS C 1 84 ? 39.924 62.564 48.054 1.00 25.19 84 HIS C CA 1
ATOM 2852 C C . HIS C 1 84 ? 39.995 63.256 49.373 1.00 25.26 84 HIS C C 1
ATOM 2853 O O . HIS C 1 84 ? 39.470 64.294 49.496 1.00 24.70 84 HIS C O 1
ATOM 2860 N N . ARG C 1 85 ? 40.660 62.672 50.340 1.00 25.23 85 ARG C N 1
ATOM 2861 C CA . ARG C 1 85 ? 40.846 63.275 51.647 1.00 27.42 85 ARG C CA 1
ATOM 2862 C C . ARG C 1 85 ? 41.539 64.612 51.553 1.00 28.56 85 ARG C C 1
ATOM 2863 O O . ARG C 1 85 ? 41.129 65.534 52.166 1.00 26.48 85 ARG C O 1
ATOM 2871 N N . VAL C 1 86 ? 42.602 64.677 50.754 1.00 25.75 86 VAL C N 1
ATOM 2872 C CA . VAL C 1 86 ? 43.287 65.913 50.513 1.00 24.55 86 VAL C CA 1
ATOM 2873 C C . VAL C 1 86 ? 42.310 66.964 50.010 1.00 24.56 86 VAL C C 1
ATOM 2874 O O . VAL C 1 86 ? 42.239 68.012 50.543 1.00 23.35 86 VAL C O 1
ATOM 2878 N N . GLU C 1 87 ? 41.611 66.617 48.960 1.00 19.32 87 GLU C N 1
ATOM 2879 C CA . GLU C 1 87 ? 40.632 67.479 48.319 1.00 23.51 87 GLU C CA 1
ATOM 2880 C C . GLU C 1 87 ? 39.628 67.960 49.360 1.00 29.37 87 GLU C C 1
ATOM 2881 O O . GLU C 1 87 ? 39.285 69.145 49.396 1.00 26.73 87 GLU C O 1
ATOM 2887 N N . GLN C 1 88 ? 39.177 67.034 50.205 1.00 29.28 88 GLN C N 1
ATOM 2888 C CA . GLN C 1 88 ? 38.196 67.341 51.245 1.00 32.85 88 GLN C CA 1
ATOM 2889 C C . GLN C 1 88 ? 38.721 68.347 52.289 1.00 33.87 88 GLN C C 1
ATOM 2890 O O . GLN C 1 88 ? 37.999 69.236 52.745 1.00 32.53 88 GLN C O 1
ATOM 2896 N N . GLU C 1 89 ? 39.963 68.175 52.715 1.00 29.59 89 GLU C N 1
ATOM 2897 C CA . GLU C 1 89 ? 40.558 69.102 53.672 1.00 31.93 89 GLU C CA 1
ATOM 2898 C C . GLU C 1 89 ? 40.899 70.485 53.095 1.00 33.18 89 GLU C C 1
ATOM 2899 O O . GLU C 1 89 ? 40.677 71.512 53.748 1.00 34.40 89 GLU C O 1
ATOM 2905 N N . LEU C 1 90 ? 41.434 70.508 51.875 1.00 31.43 90 LEU C N 1
ATOM 2906 C CA . LEU C 1 90 ? 41.799 71.766 51.212 1.00 30.92 90 LEU C CA 1
ATOM 2907 C C . LEU C 1 90 ? 40.580 72.649 50.952 1.00 33.51 90 LEU C C 1
ATOM 2908 O O . LEU C 1 90 ? 40.629 73.866 51.142 1.00 37.71 90 LEU C O 1
ATOM 2913 N N . GLN C 1 91 ? 39.491 71.995 50.593 1.00 35.79 91 GLN C N 1
ATOM 2914 C CA . GLN C 1 91 ? 38.230 72.600 50.248 1.00 41.54 91 GLN C CA 1
ATOM 2915 C C . GLN C 1 91 ? 37.572 73.345 51.394 1.00 41.31 91 GLN C C 1
ATOM 2916 O O . GLN C 1 91 ? 36.843 74.307 51.210 1.00 36.19 91 GLN C O 1
ATOM 2922 N N . ASN C 1 92 ? 37.836 72.835 52.565 1.00 41.03 92 ASN C N 1
ATOM 2923 C CA . ASN C 1 92 ? 37.265 73.426 53.715 1.00 48.17 92 ASN C CA 1
ATOM 2924 C C . ASN C 1 92 ? 37.895 74.746 53.984 1.00 47.48 92 ASN C C 1
ATOM 2925 O O . ASN C 1 92 ? 37.356 75.526 54.680 1.00 51.80 92 ASN C O 1
ATOM 2930 N N . HIS C 1 93 ? 39.028 75.000 53.374 1.00 46.60 93 HIS C N 1
ATOM 2931 C CA . HIS C 1 93 ? 39.699 76.248 53.544 1.00 46.14 93 HIS C CA 1
ATOM 2932 C C . HIS C 1 93 ? 39.661 77.093 52.303 1.00 42.47 93 HIS C C 1
ATOM 2933 O O . HIS C 1 93 ? 40.147 78.175 52.302 1.00 47.11 93 HIS C O 1
ATOM 2940 N N . CYS C 1 94 ? 39.051 76.592 51.256 1.00 40.41 94 CYS C N 1
ATOM 2941 C CA . CYS C 1 94 ? 38.913 77.312 50.020 1.00 38.54 94 CYS C CA 1
ATOM 2942 C C . CYS C 1 94 ? 37.519 77.911 49.863 1.00 40.65 94 CYS C C 1
ATOM 2943 O O . CYS C 1 94 ? 36.666 77.341 49.242 1.00 39.23 94 CYS C O 1
ATOM 2946 N N . LYS C 1 95 ? 37.314 79.103 50.387 1.00 43.25 95 LYS C N 1
ATOM 2947 C CA . LYS C 1 95 ? 35.978 79.710 50.340 1.00 47.75 95 LYS C CA 1
ATOM 2948 C C . LYS C 1 95 ? 35.455 79.971 48.958 1.00 45.28 95 LYS C C 1
ATOM 2949 O O . LYS C 1 95 ? 34.352 79.636 48.676 1.00 45.77 95 LYS C O 1
ATOM 2955 N N . HIS C 1 96 ? 36.295 80.484 48.079 1.00 38.93 96 HIS C N 1
ATOM 2956 C CA . HIS C 1 96 ? 35.916 80.842 46.717 1.00 33.93 96 HIS C CA 1
ATOM 2957 C C . HIS C 1 96 ? 35.827 79.614 45.827 1.00 33.47 96 HIS C C 1
ATOM 2958 O O . HIS C 1 96 ? 36.636 78.693 45.926 1.00 33.72 96 HIS C O 1
ATOM 2965 N N . ASP C 1 97 ? 34.827 79.619 44.953 1.00 36.16 97 ASP C N 1
ATOM 2966 C CA . ASP C 1 97 ? 34.631 78.548 43.989 1.00 35.34 97 ASP C CA 1
ATOM 2967 C C . ASP C 1 97 ? 35.436 78.831 42.728 1.00 34.30 97 ASP C C 1
ATOM 2968 O O . ASP C 1 97 ? 35.047 79.661 41.907 1.00 32.90 97 ASP C O 1
ATOM 2973 N N . TYR C 1 98 ? 36.558 78.134 42.578 1.00 36.90 98 TYR C N 1
ATOM 2974 C CA . TYR C 1 98 ? 37.457 78.359 41.451 1.00 35.50 98 TYR C CA 1
ATOM 2975 C C . TYR C 1 98 ? 37.043 77.548 40.228 1.00 36.64 98 TYR C C 1
ATOM 2976 O O . TYR C 1 98 ? 37.835 77.343 39.308 1.00 33.15 98 TYR C O 1
ATOM 2985 N N . SER C 1 99 ? 35.802 77.075 40.234 1.00 39.61 99 SER C N 1
ATOM 2986 C CA . SER C 1 99 ? 35.227 76.404 39.075 1.00 38.95 99 SER C CA 1
ATOM 2987 C C . SER C 1 99 ? 35.124 77.359 37.884 1.00 44.68 99 SER C C 1
ATOM 2988 O O . SER C 1 99 ? 35.028 76.922 36.736 1.00 45.32 99 SER C O 1
ATOM 2991 N N . SER C 1 100 ? 35.138 78.661 38.164 1.00 45.51 100 SER C N 1
ATOM 2992 C CA . SER C 1 100 ? 35.049 79.676 37.116 1.00 46.70 100 SER C CA 1
ATOM 2993 C C . SER C 1 100 ? 36.410 80.218 36.659 1.00 48.05 100 SER C C 1
ATOM 2994 O O . SER C 1 100 ? 36.468 81.191 35.904 1.00 50.83 100 SER C O 1
ATOM 2997 N N . HIS C 1 101 ? 37.498 79.597 37.108 1.00 43.62 101 HIS C N 1
ATOM 2998 C CA . HIS C 1 101 ? 38.842 80.023 36.717 1.00 41.94 101 HIS C CA 1
ATOM 2999 C C . HIS C 1 101 ? 39.258 79.388 35.388 1.00 39.49 101 HIS C C 1
ATOM 3000 O O . HIS C 1 101 ? 38.975 78.215 35.142 1.00 39.45 101 HIS C O 1
ATOM 3007 N N . PRO C 1 102 ? 39.930 80.170 34.524 1.00 38.87 102 PRO C N 1
ATOM 3008 C CA . PRO C 1 102 ? 40.367 79.737 33.189 1.00 38.66 102 PRO C CA 1
ATOM 3009 C C . PRO C 1 102 ? 41.267 78.500 33.168 1.00 39.20 102 PRO C C 1
ATOM 3010 O O . PRO C 1 102 ? 41.151 77.694 32.246 1.00 40.44 102 PRO C O 1
ATOM 3014 N N . LEU C 1 103 ? 42.140 78.347 34.159 1.00 36.94 103 LEU C N 1
ATOM 3015 C CA . LEU C 1 103 ? 43.077 77.226 34.160 1.00 35.84 103 LEU C CA 1
ATOM 3016 C C . LEU C 1 103 ? 42.377 75.905 34.459 1.00 36.02 103 LEU C C 1
ATOM 3017 O O . LEU C 1 103 ? 42.729 74.869 33.897 1.00 36.62 103 LEU C O 1
ATOM 3022 N N . VAL C 1 104 ? 41.382 75.934 35.326 1.00 36.87 104 VAL C N 1
ATOM 3023 C CA . VAL C 1 104 ? 40.591 74.783 35.652 1.00 34.97 104 VAL C CA 1
ATOM 3024 C C . VAL C 1 104 ? 39.743 74.422 34.469 1.00 37.06 104 VAL C C 1
ATOM 3025 O O . VAL C 1 104 ? 39.629 73.307 34.137 1.00 36.44 104 VAL C O 1
ATOM 3029 N N . LYS C 1 105 ? 39.153 75.403 33.832 1.00 41.72 105 LYS C N 1
ATOM 3030 C CA . LYS C 1 105 ? 38.419 75.173 32.599 1.00 41.06 105 LYS C CA 1
ATOM 3031 C C . LYS C 1 105 ? 39.301 74.787 31.405 1.00 42.75 105 LYS C C 1
ATOM 3032 O O . LYS C 1 105 ? 38.895 74.051 30.543 1.00 42.65 105 LYS C O 1
ATOM 3038 N N . GLN C 1 106 ? 40.541 75.218 31.403 1.00 41.80 106 GLN C N 1
ATOM 3039 C CA . GLN C 1 106 ? 41.495 74.775 30.421 1.00 42.06 106 GLN C CA 1
ATOM 3040 C C . GLN C 1 106 ? 41.882 73.294 30.551 1.00 40.61 106 GLN C C 1
ATOM 3041 O O . GLN C 1 106 ? 42.009 72.668 29.566 1.00 43.36 106 GLN C O 1
ATOM 3047 N N . PHE C 1 107 ? 42.050 72.753 31.753 1.00 37.74 107 PHE C N 1
ATOM 3048 C CA . PHE C 1 107 ? 42.296 71.330 31.945 1.00 37.53 107 PHE C CA 1
ATOM 3049 C C . PHE C 1 107 ? 41.127 70.483 31.469 1.00 37.03 107 PHE C C 1
ATOM 3050 O O . PHE C 1 107 ? 41.316 69.518 30.729 1.00 36.82 107 PHE C O 1
ATOM 3058 N N . LYS C 1 108 ? 39.924 70.834 31.917 1.00 37.55 108 LYS C N 1
ATOM 3059 C CA . LYS C 1 108 ? 38.727 70.108 31.517 1.00 40.34 108 LYS C CA 1
ATOM 3060 C C . LYS C 1 108 ? 38.606 70.099 29.999 1.00 41.04 108 LYS C C 1
ATOM 3061 O O . LYS C 1 108 ? 38.232 69.085 29.415 1.00 40.51 108 LYS C O 1
ATOM 3067 N N . ARG C 1 109 ? 38.928 71.223 29.363 1.00 42.03 109 ARG C N 1
ATOM 3068 C CA . ARG C 1 109 ? 38.906 71.285 27.906 1.00 42.06 109 ARG C CA 1
ATOM 3069 C C . ARG C 1 109 ? 39.958 70.352 27.320 1.00 42.37 109 ARG C C 1
ATOM 3070 O O . ARG C 1 109 ? 39.682 69.622 26.372 1.00 45.68 109 ARG C O 1
ATOM 3078 N N . ASN C 1 110 ? 41.162 70.381 27.885 1.00 41.37 110 ASN C N 1
ATOM 3079 C CA . ASN C 1 110 ? 42.243 69.519 27.414 1.00 41.71 110 ASN C CA 1
ATOM 3080 C C . ASN C 1 110 ? 41.918 68.040 27.590 1.00 42.47 110 ASN C C 1
ATOM 3081 O O . ASN C 1 110 ? 42.236 67.217 26.732 1.00 41.66 110 ASN C O 1
ATOM 3086 N N . TYR C 1 111 ? 41.282 67.700 28.674 1.00 41.80 111 TYR C N 1
ATOM 3087 C CA . TYR C 1 111 ? 41.022 66.304 28.953 1.00 41.44 111 TYR C CA 1
ATOM 3088 C C . TYR C 1 111 ? 39.825 65.867 28.167 1.00 44.12 111 TYR C C 1
ATOM 3089 O O . TYR C 1 111 ? 39.783 64.761 27.708 1.00 46.61 111 TYR C O 1
ATOM 3098 N N . HIS C 1 112 ? 38.852 66.750 28.062 1.00 43.39 112 HIS C N 1
ATOM 3099 C CA . HIS C 1 112 ? 37.627 66.468 27.336 1.00 47.31 112 HIS C CA 1
ATOM 3100 C C . HIS C 1 112 ? 37.876 66.234 25.875 1.00 49.39 112 HIS C C 1
ATOM 3101 O O . HIS C 1 112 ? 37.327 65.344 25.300 1.00 54.55 112 HIS C O 1
ATOM 3108 N N . ALA C 1 113 ? 38.744 67.040 25.328 1.00 46.44 113 ALA C N 1
ATOM 3109 C CA . ALA C 1 113 ? 39.247 66.960 23.957 1.00 48.87 113 ALA C CA 1
ATOM 3110 C C . ALA C 1 113 ? 39.998 65.660 23.676 1.00 52.51 113 ALA C C 1
ATOM 3111 O O . ALA C 1 113 ? 39.985 65.161 22.556 1.00 58.22 113 ALA C O 1
ATOM 3113 N N . SER C 1 114 ? 40.666 65.125 24.692 1.00 55.11 114 SER C N 1
ATOM 3114 C CA . SER C 1 114 ? 41.494 63.932 24.530 1.00 55.10 114 SER C CA 1
ATOM 3115 C C . SER C 1 114 ? 40.686 62.635 24.492 1.00 56.31 114 SER C C 1
ATOM 3116 O O . SER C 1 114 ? 41.068 61.680 23.814 1.00 60.48 114 SER C O 1
ATOM 3119 N N . ALA C 1 115 ? 39.575 62.605 25.219 1.00 53.71 115 ALA C N 1
ATOM 3120 C CA . ALA C 1 115 ? 38.735 61.412 25.306 1.00 59.70 115 ALA C CA 1
ATOM 3121 C C . ALA C 1 115 ? 38.147 61.005 23.953 1.00 66.34 115 ALA C C 1
ATOM 3122 O O . ALA C 1 115 ? 37.844 59.832 23.733 1.00 63.84 115 ALA C O 1
ATOM 3124 N N . ILE C 1 116 ? 37.823 62.021 23.151 1.00 67.89 116 ILE C N 1
ATOM 3125 C CA . ILE C 1 116 ? 37.060 61.894 21.937 1.00 64.67 116 ILE C CA 1
ATOM 3126 C C . ILE C 1 116 ? 38.082 61.448 20.963 1.00 68.28 116 ILE C C 1
ATOM 3127 O O . ILE C 1 116 ? 38.302 62.038 19.922 1.00 72.41 116 ILE C O 1
ATOM 3132 N N . MET C 1 117 ? 38.771 60.404 21.345 1.00 66.46 117 MET C N 1
ATOM 3133 C CA . MET C 1 117 ? 39.796 59.860 20.532 1.00 70.67 117 MET C CA 1
ATOM 3134 C C . MET C 1 117 ? 39.995 58.544 21.180 1.00 70.32 117 MET C C 1
ATOM 3135 O O . MET C 1 117 ? 39.776 57.485 20.598 1.00 70.28 117 MET C O 1
ATOM 3140 N N . ASP C 1 118 ? 40.380 58.642 22.445 1.00 65.60 118 ASP C N 1
ATOM 3141 C CA . ASP C 1 118 ? 40.521 57.502 23.267 1.00 56.43 118 ASP C CA 1
ATOM 3142 C C . ASP C 1 118 ? 40.318 57.882 24.695 1.00 54.72 118 ASP C C 1
ATOM 3143 O O . ASP C 1 118 ? 41.045 58.633 25.267 1.00 53.57 118 ASP C O 1
ATOM 3148 N N . LEU C 1 119 ? 39.307 57.319 25.280 1.00 53.23 119 LEU C N 1
ATOM 3149 C CA . LEU C 1 119 ? 39.011 57.617 26.680 1.00 50.85 119 LEU C CA 1
ATOM 3150 C C . LEU C 1 119 ? 40.025 56.942 27.601 1.00 48.24 119 LEU C C 1
ATOM 3151 O O . LEU C 1 119 ? 40.444 57.523 28.602 1.00 40.35 119 LEU C O 1
ATOM 3156 N N . ALA C 1 120 ? 40.415 55.718 27.262 1.00 46.99 120 ALA C N 1
ATOM 3157 C CA . ALA C 1 120 ? 41.376 54.980 28.072 1.00 45.41 120 ALA C CA 1
ATOM 3158 C C . ALA C 1 120 ? 42.757 55.627 27.998 1.00 44.45 120 ALA C C 1
ATOM 3159 O O . ALA C 1 120 ? 43.473 55.695 28.997 1.00 39.95 120 ALA C O 1
ATOM 3161 N N . ALA C 1 121 ? 43.125 56.105 26.812 1.00 46.27 121 ALA C N 1
ATOM 3162 C CA . ALA C 1 121 ? 44.409 56.775 26.623 1.00 46.15 121 ALA C CA 1
ATOM 3163 C C . ALA C 1 121 ? 44.399 58.148 27.283 1.00 42.25 121 ALA C C 1
ATOM 3164 O O . ALA C 1 121 ? 45.426 58.621 27.767 1.00 41.76 121 ALA C O 1
ATOM 3166 N N . ALA C 1 122 ? 43.232 58.785 27.292 1.00 40.66 122 ALA C N 1
ATOM 3167 C CA . ALA C 1 122 ? 43.078 60.081 27.940 1.00 43.02 122 ALA C CA 1
ATOM 3168 C C . ALA C 1 122 ? 43.216 59.908 29.445 1.00 38.28 122 ALA C C 1
ATOM 3169 O O . ALA C 1 122 ? 43.851 60.719 30.120 1.00 32.55 122 ALA C O 1
ATOM 3171 N N . ARG C 1 123 ? 42.613 58.843 29.961 1.00 39.19 123 ARG C N 1
ATOM 3172 C CA . ARG C 1 123 ? 42.713 58.512 31.376 1.00 38.99 123 ARG C CA 1
ATOM 3173 C C . ARG C 1 123 ? 44.160 58.210 31.746 1.00 32.45 123 ARG C C 1
ATOM 3174 O O . ARG C 1 123 ? 44.680 58.748 32.721 1.00 33.52 123 ARG C O 1
ATOM 3182 N N . ASN C 1 124 ? 44.807 57.363 30.950 1.00 36.89 124 ASN C N 1
ATOM 3183 C CA . ASN C 1 124 ? 46.201 56.993 31.178 1.00 31.46 124 ASN C CA 1
ATOM 3184 C C . ASN C 1 124 ? 47.133 58.199 31.155 1.00 33.53 124 ASN C C 1
ATOM 3185 O O . ASN C 1 124 ? 48.076 58.282 31.943 1.00 30.21 124 ASN C O 1
ATOM 3190 N N . LYS C 1 125 ? 46.862 59.131 30.247 1.00 33.93 125 LYS C N 1
ATOM 3191 C CA . LYS C 1 125 ? 47.670 60.336 30.118 1.00 31.64 125 LYS C CA 1
ATOM 3192 C C . LYS C 1 125 ? 47.538 61.204 31.365 1.00 28.39 125 LYS C C 1
ATOM 3193 O O . LYS C 1 125 ? 48.536 61.652 31.932 1.00 26.28 125 LYS C O 1
ATOM 3199 N N . ALA C 1 126 ? 46.298 61.438 31.782 1.00 25.12 126 ALA C N 1
ATOM 3200 C CA . ALA C 1 126 ? 46.013 62.217 32.981 1.00 25.93 126 ALA C CA 1
ATOM 3201 C C . ALA C 1 126 ? 46.536 61.525 34.240 1.00 22.04 126 ALA C C 1
ATOM 3202 O O . ALA C 1 126 ? 47.038 62.180 35.153 1.00 20.66 126 ALA C O 1
ATOM 3204 N N . ILE C 1 127 ? 46.406 60.202 34.281 1.00 23.68 127 ILE C N 1
ATOM 3205 C CA . ILE C 1 127 ? 46.912 59.402 35.394 1.00 20.42 127 ILE C CA 1
ATOM 3206 C C . ILE C 1 127 ? 48.409 59.626 35.608 1.00 20.44 127 ILE C C 1
ATOM 3207 O O . ILE C 1 127 ? 48.868 59.777 36.741 1.00 19.39 127 ILE C O 1
ATOM 3212 N N . GLY C 1 128 ? 49.162 59.664 34.514 1.00 19.35 128 GLY C N 1
ATOM 3213 C CA . GLY C 1 128 ? 50.591 59.909 34.582 1.00 19.33 128 GLY C CA 1
ATOM 3214 C C . GLY C 1 128 ? 50.956 61.306 35.056 1.00 21.62 128 GLY C C 1
ATOM 3215 O O . GLY C 1 128 ? 52.072 61.538 35.519 1.00 24.81 128 GLY C O 1
ATOM 3216 N N . GLU C 1 129 ? 50.015 62.239 34.942 1.00 21.27 129 GLU C N 1
ATOM 3217 C CA . GLU C 1 129 ? 50.256 63.620 35.350 1.00 19.88 129 GLU C CA 1
ATOM 3218 C C . GLU C 1 129 ? 49.801 63.893 36.782 1.00 19.15 129 GLU C C 1
ATOM 3219 O O . GLU C 1 129 ? 49.949 65.009 37.281 1.00 16.35 129 GLU C O 1
ATOM 3225 N N . THR C 1 130 ? 49.241 62.877 37.433 1.00 17.93 130 THR C N 1
ATOM 3226 C CA . THR C 1 130 ? 48.728 63.028 38.792 1.00 18.47 130 THR C CA 1
ATOM 3227 C C . THR C 1 130 ? 49.833 63.438 39.764 1.00 16.65 130 THR C C 1
ATOM 3228 O O . THR C 1 130 ? 49.614 64.257 40.658 1.00 15.82 130 THR C O 1
ATOM 3232 N N . ASN C 1 131 ? 51.016 62.858 39.583 1.00 14.29 131 ASN C N 1
ATOM 3233 C CA . ASN C 1 131 ? 52.180 63.192 40.399 1.00 15.71 131 ASN C CA 1
ATOM 3234 C C . ASN C 1 131 ? 52.536 64.674 40.318 1.00 13.78 131 ASN C C 1
ATOM 3235 O O . ASN C 1 131 ? 52.877 65.296 41.323 1.00 11.20 131 ASN C O 1
ATOM 3240 N N . THR C 1 132 ? 52.464 65.226 39.112 1.00 14.88 132 THR C N 1
ATOM 3241 C CA . THR C 1 132 ? 52.751 66.639 38.890 1.00 18.00 132 THR C CA 1
ATOM 3242 C C . THR C 1 132 ? 51.717 67.524 39.586 1.00 13.36 132 THR C C 1
ATOM 3243 O O . THR C 1 132 ? 52.059 68.551 40.175 1.00 13.53 132 THR C O 1
ATOM 3247 N N . LEU C 1 133 ? 50.453 67.114 39.523 1.00 12.91 133 LEU C N 1
ATOM 3248 C CA . LEU C 1 133 ? 49.378 67.831 40.200 1.00 10.58 133 LEU C CA 1
ATOM 3249 C C . LEU C 1 133 ? 49.602 67.834 41.706 1.00 12.81 133 LEU C C 1
ATOM 3250 O O . LEU C 1 133 ? 49.393 68.844 42.378 1.00 12.03 133 LEU C O 1
ATOM 3255 N N . TYR C 1 134 ? 50.030 66.688 42.225 1.00 13.23 134 TYR C N 1
ATOM 3256 C CA . TYR C 1 134 ? 50.313 66.534 43.645 1.00 14.30 134 TYR C CA 1
ATOM 3257 C C . TYR C 1 134 ? 51.429 67.465 44.101 1.00 12.63 134 TYR C C 1
ATOM 3258 O O . TYR C 1 134 ? 51.382 68.009 45.203 1.00 13.95 134 TYR C O 1
ATOM 3267 N N . HIS C 1 135 ? 52.434 67.633 43.248 1.00 11.53 135 HIS C N 1
ATOM 3268 C CA . HIS C 1 135 ? 53.531 68.550 43.527 1.00 12.93 135 HIS C CA 1
ATOM 3269 C C . HIS C 1 135 ? 53.035 69.991 43.579 1.00 15.00 135 HIS C C 1
ATOM 3270 O O . HIS C 1 135 ? 53.460 70.771 44.433 1.00 12.77 135 HIS C O 1
ATOM 3277 N N . TYR C 1 136 ? 52.142 70.337 42.656 1.00 13.47 136 TYR C N 1
ATOM 3278 C CA . TYR C 1 136 ? 51.538 71.665 42.630 1.00 15.65 136 TYR C CA 1
ATOM 3279 C C . TYR C 1 136 ? 50.796 71.930 43.931 1.00 13.82 136 TYR C C 1
ATOM 3280 O O . TYR C 1 136 ? 50.939 72.992 44.537 1.00 16.19 136 TYR C O 1
ATOM 3289 N N . LEU C 1 137 ? 50.003 70.951 44.353 1.00 17.47 137 LEU C N 1
ATOM 3290 C CA . LEU C 1 137 ? 49.272 71.042 45.608 1.00 17.03 137 LEU C CA 1
ATOM 3291 C C . LEU C 1 137 ? 50.223 71.148 46.791 1.00 17.88 137 LEU C C 1
ATOM 3292 O O . LEU C 1 137 ? 50.057 72.008 47.652 1.00 18.15 137 LEU C O 1
ATOM 3297 N N . PHE C 1 138 ? 51.224 70.273 46.824 1.00 16.72 138 PHE C N 1
ATOM 3298 C CA . PHE C 1 138 ? 52.194 70.264 47.913 1.00 18.49 138 PHE C CA 1
ATOM 3299 C C . PHE C 1 138 ? 52.851 71.630 48.109 1.00 18.97 138 PHE C C 1
ATOM 3300 O O . PHE C 1 138 ? 52.946 72.107 49.231 1.00 19.94 138 PHE C O 1
ATOM 3308 N N . GLU C 1 139 ? 53.297 72.255 47.022 1.00 16.97 139 GLU C N 1
ATOM 3309 C CA . GLU C 1 139 ? 54.033 73.517 47.121 1.00 21.67 139 GLU C CA 1
ATOM 3310 C C . GLU C 1 139 ? 53.145 74.739 47.351 1.00 23.11 139 GLU C C 1
ATOM 3311 O O . GLU C 1 139 ? 53.475 75.613 48.154 1.00 25.84 139 GLU C O 1
ATOM 3317 N N . SER C 1 140 ? 52.021 74.800 46.647 1.00 20.24 140 SER C N 1
ATOM 3318 C CA . SER C 1 140 ? 51.166 75.980 46.695 1.00 21.40 140 SER C CA 1
ATOM 3319 C C . SER C 1 140 ? 50.294 76.007 47.948 1.00 24.75 140 SER C C 1
ATOM 3320 O O . SER C 1 140 ? 49.878 77.075 48.396 1.00 24.69 140 SER C O 1
ATOM 3323 N N . CYS C 1 141 ? 50.021 74.836 48.513 1.00 19.87 141 CYS C N 1
ATOM 3324 C CA . CYS C 1 141 ? 49.193 74.750 49.712 1.00 24.74 141 CYS C CA 1
ATOM 3325 C C . CYS C 1 141 ? 50.026 74.765 50.991 1.00 30.69 141 CYS C C 1
ATOM 3326 O O . CYS C 1 141 ? 49.591 74.254 52.024 1.00 32.10 141 CYS C O 1
ATOM 3329 N N . THR C 1 142 ? 51.225 75.334 50.923 1.00 36.76 142 THR C N 1
ATOM 3330 C CA . THR C 1 142 ? 52.024 75.520 52.128 1.00 41.16 142 THR C CA 1
ATOM 3331 C C . THR C 1 142 ? 51.739 76.874 52.764 1.00 41.92 142 THR C C 1
ATOM 3332 O O . THR C 1 142 ? 51.825 77.903 52.095 1.00 38.85 142 THR C O 1
ATOM 3336 N N . PRO C 1 143 ? 51.360 76.867 54.053 1.00 50.41 143 PRO C N 1
ATOM 3337 C CA . PRO C 1 143 ? 51.143 78.057 54.889 1.00 53.46 143 PRO C CA 1
ATOM 3338 C C . PRO C 1 143 ? 52.357 78.989 54.949 1.00 52.01 143 PRO C C 1
ATOM 3339 O O . PRO C 1 143 ? 52.852 79.478 53.934 1.00 51.12 143 PRO C O 1
ATOM 3343 N N . GLY D 1 1 ? 55.865 50.790 59.035 1.00 44.37 1 GLY D N 1
ATOM 3344 C CA . GLY D 1 1 ? 54.871 51.727 58.589 1.00 37.86 1 GLY D CA 1
ATOM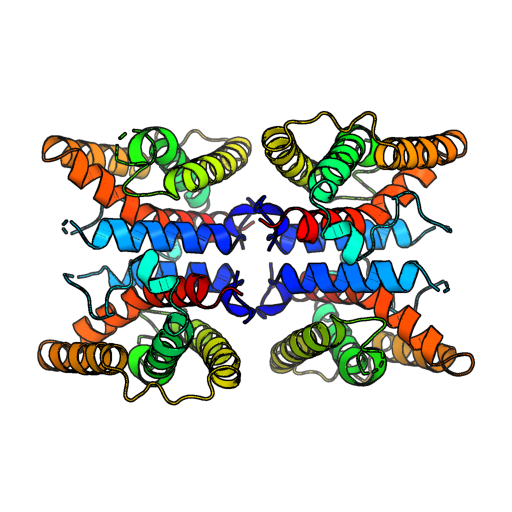 3345 C C . GLY D 1 1 ? 53.631 51.467 59.370 1.00 39.73 1 GLY D C 1
ATOM 3346 O O . GLY D 1 1 ? 53.640 50.637 60.271 1.00 39.58 1 GLY D O 1
ATOM 3347 N N . ALA D 1 2 ? 52.579 52.209 59.008 1.00 46.17 2 ALA D N 1
ATOM 3348 C CA . ALA D 1 2 ? 51.178 51.836 59.187 1.00 46.05 2 ALA D CA 1
ATOM 3349 C C . ALA D 1 2 ? 50.397 52.020 57.869 1.00 47.65 2 ALA D C 1
ATOM 3350 O O . ALA D 1 2 ? 50.865 52.689 56.959 1.00 49.20 2 ALA D O 1
ATOM 3352 N N . ARG D 1 3 ? 49.221 51.426 57.757 1.00 46.84 3 ARG D N 1
ATOM 3353 C CA . ARG D 1 3 ? 48.368 51.716 56.635 1.00 45.04 3 ARG D CA 1
ATOM 3354 C C . ARG D 1 3 ? 47.857 53.153 56.727 1.00 39.72 3 ARG D C 1
ATOM 3355 O O . ARG D 1 3 ? 48.132 53.891 55.873 1.00 43.33 3 ARG D O 1
ATOM 3363 N N . PRO D 1 4 ? 47.173 53.551 57.772 1.00 36.21 4 PRO D N 1
ATOM 3364 C CA . PRO D 1 4 ? 46.503 54.857 57.829 1.00 37.20 4 PRO D CA 1
ATOM 3365 C C . PRO D 1 4 ? 47.487 56.021 57.765 1.00 35.94 4 PRO D C 1
ATOM 3366 O O . PRO D 1 4 ? 48.398 56.109 58.587 1.00 30.66 4 PRO D O 1
ATOM 3370 N N . THR D 1 5 ? 47.293 56.895 56.782 1.00 34.38 5 THR D N 1
ATOM 3371 C CA . THR D 1 5 ? 48.243 57.962 56.474 1.00 31.90 5 THR D CA 1
ATOM 3372 C C . THR D 1 5 ? 48.654 58.886 57.636 1.00 30.86 5 THR D C 1
ATOM 3373 O O . THR D 1 5 ? 49.790 59.362 57.650 1.00 29.22 5 THR D O 1
ATOM 3377 N N . PRO D 1 6 ? 47.753 59.160 58.604 1.00 32.60 6 PRO D N 1
ATOM 3378 C CA . PRO D 1 6 ? 48.279 59.988 59.696 1.00 30.12 6 PRO D CA 1
ATOM 3379 C C . PRO D 1 6 ? 49.374 59.301 60.514 1.00 27.17 6 PRO D C 1
ATOM 3380 O O . PRO D 1 6 ? 50.157 59.988 61.170 1.00 25.28 6 PRO D O 1
ATOM 3384 N N . LEU D 1 7 ? 49.426 57.972 60.482 1.00 29.04 7 LEU D N 1
ATOM 3385 C CA . LEU D 1 7 ? 50.475 57.236 61.184 1.00 26.84 7 LEU D CA 1
ATOM 3386 C C . LEU D 1 7 ? 51.838 57.442 60.530 1.00 26.41 7 LEU D C 1
ATOM 3387 O O . LEU D 1 7 ? 52.874 57.148 61.126 1.00 24.11 7 LEU D O 1
ATOM 3392 N N . ASP D 1 8 ? 51.830 57.943 59.298 1.00 27.76 8 ASP D N 1
ATOM 3393 C CA . ASP D 1 8 ? 53.062 58.262 58.588 1.00 28.16 8 ASP D CA 1
ATOM 3394 C C . ASP D 1 8 ? 53.305 59.767 58.587 1.00 25.54 8 ASP D C 1
ATOM 3395 O O . ASP D 1 8 ? 54.205 60.258 57.907 1.00 29.08 8 ASP D O 1
ATOM 3400 N N . SER D 1 9 ? 52.501 60.494 59.356 1.00 27.61 9 SER D N 1
ATOM 3401 C CA . SER D 1 9 ? 52.632 61.945 59.429 1.00 22.28 9 SER D CA 1
ATOM 3402 C C . SER D 1 9 ? 53.544 62.366 60.574 1.00 19.58 9 SER D C 1
ATOM 3403 O O . SER D 1 9 ? 53.186 62.248 61.746 1.00 21.23 9 SER D O 1
ATOM 3406 N N . SER D 1 10 ? 54.729 62.853 60.222 1.00 19.97 10 SER D N 1
ATOM 3407 C CA . SER D 1 10 ? 55.700 63.307 61.209 1.00 22.27 10 SER D CA 1
ATOM 3408 C C . SER D 1 10 ? 55.201 64.523 61.978 1.00 17.58 10 SER D C 1
ATOM 3409 O O . SER D 1 10 ? 55.582 64.737 63.128 1.00 19.35 10 SER D O 1
ATOM 3412 N N . ALA D 1 11 ? 54.356 65.320 61.330 1.00 15.99 11 ALA D N 1
ATOM 3413 C CA . ALA D 1 11 ? 53.730 66.464 61.981 1.00 19.25 11 ALA D CA 1
ATOM 3414 C C . ALA D 1 11 ? 52.890 65.999 63.165 1.00 15.67 11 ALA D C 1
ATOM 3415 O O . ALA D 1 11 ? 52.892 66.625 64.225 1.00 21.32 11 ALA D O 1
ATOM 3417 N N . THR D 1 12 ? 52.174 64.896 62.971 1.00 18.17 12 THR D N 1
ATOM 3418 C CA . THR D 1 12 ? 51.353 64.315 64.025 1.00 16.52 12 THR D CA 1
ATOM 3419 C C . THR D 1 12 ? 52.231 63.772 65.147 1.00 13.82 12 THR D C 1
ATOM 3420 O O . THR D 1 12 ? 51.944 63.979 66.326 1.00 15.27 12 THR D O 1
ATOM 3424 N N . TRP D 1 13 ? 53.299 63.072 64.771 1.00 13.61 13 TRP D N 1
ATOM 3425 C CA . TRP D 1 13 ? 54.276 62.570 65.732 1.00 17.72 13 TRP D CA 1
ATOM 3426 C C . TRP D 1 13 ? 54.866 63.697 66.573 1.00 13.61 13 TRP D C 1
ATOM 3427 O O . TRP D 1 13 ? 54.972 63.578 67.794 1.00 13.39 13 TRP D O 1
ATOM 3438 N N . ASN D 1 14 ? 55.258 64.783 65.913 1.00 12.21 14 ASN D N 1
ATOM 3439 C CA . ASN D 1 14 ? 55.779 65.956 66.606 1.00 15.75 14 ASN D CA 1
ATOM 3440 C C . ASN D 1 14 ? 54.792 66.520 67.622 1.00 14.32 14 ASN D C 1
ATOM 3441 O O . ASN D 1 14 ? 55.164 66.835 68.753 1.00 15.31 14 ASN D O 1
ATOM 3446 N N . ASP D 1 15 ? 53.537 66.655 67.205 1.00 13.19 15 ASP D N 1
ATOM 3447 C CA . ASP D 1 15 ? 52.483 67.146 68.085 1.00 16.19 15 ASP D CA 1
ATOM 3448 C C . ASP D 1 15 ? 52.312 66.253 69.310 1.00 15.22 15 ASP D C 1
ATOM 3449 O O . ASP D 1 15 ? 52.114 66.745 70.419 1.00 15.56 15 ASP D O 1
ATOM 3454 N N . LEU D 1 16 ? 52.393 64.943 69.103 1.00 17.12 16 LEU D N 1
ATOM 3455 C CA . LEU D 1 16 ? 52.275 63.987 70.199 1.00 13.89 16 LEU D CA 1
ATOM 3456 C C . LEU D 1 16 ? 53.450 64.108 71.161 1.00 15.39 16 LEU D C 1
ATOM 3457 O O . LEU D 1 16 ? 53.281 64.005 72.377 1.00 16.97 16 LEU D O 1
ATOM 3462 N N . ALA D 1 17 ? 54.640 64.323 70.609 1.00 13.51 17 ALA D N 1
ATOM 3463 C CA . ALA D 1 17 ? 55.828 64.555 71.423 1.00 14.69 17 ALA D CA 1
ATOM 3464 C C . ALA D 1 17 ? 55.686 65.842 72.229 1.00 15.23 17 ALA D C 1
ATOM 3465 O O . ALA D 1 17 ? 56.069 65.900 73.398 1.00 14.13 17 ALA D O 1
ATOM 3467 N N . ALA D 1 18 ? 55.135 66.872 71.592 1.00 14.39 18 ALA D N 1
ATOM 3468 C CA . ALA D 1 18 ? 54.875 68.146 72.255 1.00 15.69 18 ALA D CA 1
ATOM 3469 C C . ALA D 1 18 ? 53.874 67.952 73.386 1.00 16.89 18 ALA D C 1
ATOM 3470 O O . ALA D 1 18 ? 54.018 68.522 74.468 1.00 16.02 18 ALA D O 1
ATOM 3472 N N . MET D 1 19 ? 52.859 67.139 73.114 1.00 16.17 19 MET D N 1
ATOM 3473 C CA . MET D 1 19 ? 51.834 66.806 74.093 1.00 16.80 19 MET D CA 1
ATOM 3474 C C . MET D 1 19 ? 52.456 66.108 75.294 1.00 19.17 19 MET D C 1
ATOM 3475 O O . MET D 1 19 ? 52.130 66.416 76.439 1.00 21.92 19 MET D O 1
ATOM 3480 N N . THR D 1 20 ? 53.350 65.164 75.021 1.00 19.01 20 THR D N 1
ATOM 3481 C CA . THR D 1 20 ? 5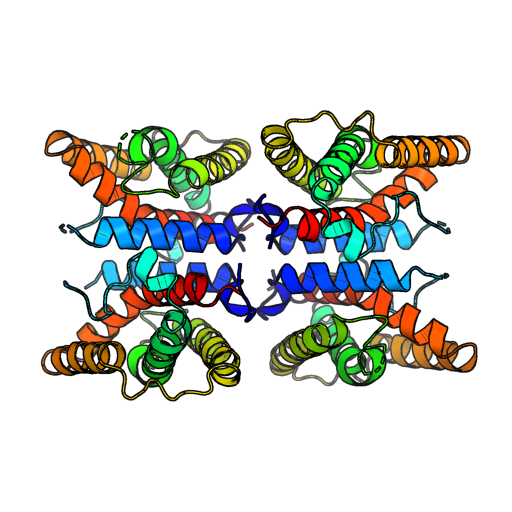4.048 64.435 76.071 1.00 16.51 20 THR D CA 1
ATOM 3482 C C . THR D 1 20 ? 54.916 65.373 76.907 1.00 18.52 20 THR D C 1
ATOM 3483 O O . THR D 1 20 ? 54.912 65.302 78.134 1.00 22.51 20 THR D O 1
ATOM 3487 N N . ASP D 1 21 ? 55.645 66.259 76.234 1.00 17.56 21 ASP D N 1
ATOM 3488 C CA . ASP D 1 21 ? 56.530 67.206 76.909 1.00 20.55 21 ASP D CA 1
ATOM 3489 C C . ASP D 1 21 ? 55.763 68.121 77.866 1.00 19.45 21 ASP D C 1
ATOM 3490 O O . ASP D 1 21 ? 56.219 68.395 78.976 1.00 22.38 21 ASP D O 1
ATOM 3495 N N . THR D 1 22 ? 54.598 68.586 77.426 1.00 20.00 22 THR D N 1
ATOM 3496 C CA . THR D 1 22 ? 53.741 69.446 78.239 1.00 23.27 22 THR D CA 1
ATOM 3497 C C . THR D 1 22 ? 53.147 68.667 79.410 1.00 28.31 22 THR D C 1
ATOM 3498 O O . THR D 1 22 ? 53.155 69.123 80.554 1.00 30.62 22 THR D O 1
ATOM 3502 N N . ALA D 1 23 ? 52.639 67.489 79.158 1.00 25.27 23 ALA D N 1
ATOM 3503 C CA . ALA D 1 23 ? 52.110 66.635 80.171 1.00 25.07 23 ALA D CA 1
ATOM 3504 C C . ALA D 1 23 ? 53.083 66.314 81.288 1.00 32.89 23 ALA D C 1
ATOM 3505 O O . ALA D 1 23 ? 52.712 66.203 82.411 1.00 37.25 23 ALA D O 1
ATOM 3507 N N . ARG D 1 24 ? 54.348 66.180 80.964 1.00 32.50 24 ARG D N 1
ATOM 3508 C CA . ARG D 1 24 ? 55.323 65.757 81.900 1.00 34.16 24 ARG D CA 1
ATOM 3509 C C . ARG D 1 24 ? 55.474 66.780 83.000 1.00 39.86 24 ARG D C 1
ATOM 3510 O O . ARG D 1 24 ? 56.290 66.650 83.841 1.00 33.69 24 ARG D O 1
ATOM 3518 N N . ASN D 1 25 ? 54.596 67.777 83.017 1.00 51.07 25 ASN D N 1
ATOM 3519 C CA . ASN D 1 25 ? 54.536 68.713 84.118 1.00 43.68 25 ASN D CA 1
ATOM 3520 C C . ASN D 1 25 ? 53.244 68.670 84.944 1.00 43.23 25 ASN D C 1
ATOM 3521 O O . ASN D 1 25 ? 52.332 69.388 84.684 1.00 43.43 25 ASN D O 1
ATOM 3526 N N . GLU D 1 26 ? 53.195 67.829 85.951 1.00 43.56 26 GLU D N 1
ATOM 3527 C CA . GLU D 1 26 ? 54.079 66.677 86.054 1.00 44.70 26 GLU D CA 1
ATOM 3528 C C . GLU D 1 26 ? 53.275 65.382 86.090 1.00 46.20 26 GLU D C 1
ATOM 3529 O O . GLU D 1 26 ? 53.842 64.290 86.116 1.00 44.55 26 GLU D O 1
ATOM 3535 N N . THR D 1 31 ? 54.749 55.371 86.940 1.00 47.36 31 THR D N 1
ATOM 3536 C CA . THR D 1 31 ? 53.583 54.536 86.677 1.00 48.03 31 THR D CA 1
ATOM 3537 C C . THR D 1 31 ? 52.860 54.991 85.411 1.00 44.95 31 THR D C 1
ATOM 3538 O O . THR D 1 31 ? 53.044 56.118 84.950 1.00 45.53 31 THR D O 1
ATOM 3542 N N . ARG D 1 32 ? 52.037 54.108 84.854 1.00 36.03 32 ARG D N 1
ATOM 3543 C CA . ARG D 1 32 ? 51.374 54.369 83.580 1.00 36.96 32 ARG D CA 1
ATOM 3544 C C . ARG D 1 32 ? 49.916 53.915 83.566 1.00 35.93 32 ARG D C 1
ATOM 3545 O O . ARG D 1 32 ? 49.528 53.011 84.305 1.00 39.54 32 ARG D O 1
ATOM 3553 N N . LEU D 1 33 ? 49.113 54.556 82.721 1.00 35.28 33 LEU D N 1
ATOM 3554 C CA . LEU D 1 33 ? 47.706 54.198 82.566 1.00 31.04 33 LEU D CA 1
ATOM 3555 C C . LEU D 1 33 ? 47.499 53.211 81.420 1.00 34.54 33 LEU D C 1
ATOM 3556 O O . LEU D 1 33 ? 46.699 52.282 81.532 1.00 29.87 33 LEU D O 1
ATOM 3561 N N . LEU D 1 34 ? 48.215 53.419 80.320 1.00 31.36 34 LEU D N 1
ATOM 3562 C CA . LEU D 1 34 ? 48.183 52.478 79.206 1.00 30.78 34 LEU D CA 1
ATOM 3563 C C . LEU D 1 34 ? 48.744 51.134 79.637 1.00 30.26 34 LEU D C 1
ATOM 3564 O O . LEU D 1 34 ? 49.775 51.080 80.308 1.00 30.70 34 LEU D O 1
ATOM 3569 N N . PRO D 1 35 ? 48.062 50.043 79.261 1.00 31.87 35 PRO D N 1
ATOM 3570 C CA . PRO D 1 35 ? 48.661 48.718 79.442 1.00 27.80 35 PRO D CA 1
ATOM 3571 C C . PRO D 1 35 ? 49.972 48.632 78.671 1.00 27.63 35 PRO D C 1
ATOM 3572 O O . PRO D 1 35 ? 50.054 49.132 77.550 1.00 22.90 35 PRO D O 1
ATOM 3576 N N . TYR D 1 36 ? 50.982 48.006 79.264 1.00 21.37 36 TYR D N 1
ATOM 3577 C CA . TYR D 1 36 ? 52.292 47.943 78.633 1.00 23.40 36 TYR D CA 1
ATOM 3578 C C . TYR D 1 36 ? 52.373 46.836 77.590 1.00 21.53 36 TYR D C 1
ATOM 3579 O O . TYR D 1 36 ? 52.083 45.673 77.872 1.00 22.48 36 TYR D O 1
ATOM 3588 N N . PHE D 1 37 ? 52.766 47.218 76.380 1.00 19.69 37 PHE D N 1
ATOM 3589 C CA . PHE D 1 37 ? 53.007 46.266 75.305 1.00 21.23 37 PHE D CA 1
ATOM 3590 C C . PHE D 1 37 ? 54.498 46.156 75.011 1.00 22.73 37 PHE D C 1
ATOM 3591 O O . PHE D 1 37 ? 55.129 47.132 74.605 1.00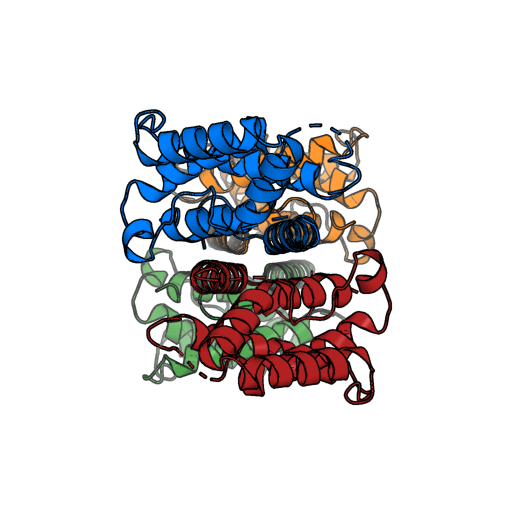 17.74 37 PHE D O 1
ATOM 3599 N N . SER D 1 38 ? 55.060 44.970 75.215 1.00 21.86 38 SER D N 1
ATOM 3600 C CA . SER D 1 38 ? 56.453 44.730 74.862 1.00 25.10 38 SER D CA 1
ATOM 3601 C C . SER D 1 38 ? 56.558 44.597 73.350 1.00 24.68 38 SER D C 1
ATOM 3602 O O . SER D 1 38 ? 55.539 44.530 72.661 1.00 20.54 38 SER D O 1
ATOM 3605 N N . HIS D 1 39 ? 57.774 44.595 72.860 1.00 24.34 39 HIS D N 1
ATOM 3606 C CA . HIS D 1 39 ? 58.017 44.396 71.472 1.00 26.78 39 HIS D CA 1
ATOM 3607 C C . HIS D 1 39 ? 57.411 43.105 70.992 1.00 27.31 39 HIS D C 1
ATOM 3608 O O . HIS D 1 39 ? 56.828 43.067 69.974 1.00 28.56 39 HIS D O 1
ATOM 3615 N N . ASP D 1 40 ? 57.531 42.074 71.777 1.00 28.07 40 ASP D N 1
ATOM 3616 C CA . ASP D 1 40 ? 56.989 40.804 71.436 1.00 29.40 40 ASP D CA 1
ATOM 3617 C C . ASP D 1 40 ? 55.467 40.858 71.382 1.00 26.90 40 ASP D C 1
ATOM 3618 O O . ASP D 1 40 ? 54.870 40.385 70.469 1.00 27.25 40 ASP D O 1
ATOM 3623 N N . MET D 1 41 ? 54.863 41.512 72.355 1.00 23.55 41 MET D N 1
ATOM 3624 C CA . MET D 1 41 ? 53.444 41.576 72.468 1.00 23.85 41 MET D CA 1
ATOM 3625 C C . MET D 1 41 ? 52.834 42.282 71.279 1.00 26.11 41 MET D C 1
ATOM 3626 O O . MET D 1 41 ? 51.824 41.882 70.772 1.00 21.13 41 MET D O 1
ATOM 3631 N N . LEU D 1 42 ? 53.505 43.320 70.834 1.00 23.39 42 LEU D N 1
ATOM 3632 C CA . LEU D 1 42 ? 53.080 44.119 69.690 1.00 24.36 42 LEU D CA 1
ATOM 3633 C C . LEU D 1 42 ? 53.084 43.317 68.392 1.00 24.02 42 LEU D C 1
ATOM 3634 O O . LEU D 1 42 ? 52.403 43.674 67.431 1.00 20.32 42 LEU D O 1
ATOM 3639 N N . GLN D 1 43 ? 53.853 42.233 68.368 1.00 25.99 43 GLN D N 1
ATOM 3640 C CA . GLN D 1 43 ? 53.937 41.386 67.184 1.00 24.27 43 GLN D CA 1
ATOM 3641 C C . GLN D 1 43 ? 52.770 40.400 67.090 1.00 24.98 43 GLN D C 1
ATOM 3642 O O . GLN D 1 43 ? 52.593 39.740 66.066 1.00 23.33 43 GLN D O 1
ATOM 3648 N N . GLU D 1 44 ? 51.978 40.302 68.155 1.00 23.74 44 GLU D N 1
ATOM 3649 C CA . GLU D 1 44 ? 50.809 39.424 68.161 1.00 24.20 44 GLU D CA 1
ATOM 3650 C C . GLU D 1 44 ? 49.703 39.979 67.262 1.00 23.06 44 GLU D C 1
ATOM 3651 O O . GLU D 1 44 ? 49.541 41.193 67.143 1.00 23.73 44 GLU D O 1
ATOM 3657 N N . GLU D 1 45 ? 48.947 39.083 66.633 1.00 25.44 45 GLU D N 1
ATOM 3658 C CA . GLU D 1 45 ? 47.986 39.463 65.596 1.00 26.30 45 GLU D CA 1
ATOM 3659 C C . GLU D 1 45 ? 46.839 40.349 66.079 1.00 21.36 45 GLU D C 1
ATOM 3660 O O . GLU D 1 45 ? 46.282 41.124 65.301 1.00 23.67 45 GLU D O 1
ATOM 3666 N N . GLY D 1 46 ? 46.481 40.232 67.352 1.00 21.36 46 GLY D N 1
ATOM 3667 C CA . GLY D 1 46 ? 45.369 40.994 67.893 1.00 23.61 46 GLY D CA 1
ATOM 3668 C C . GLY D 1 46 ? 45.755 42.370 68.402 1.00 22.99 46 GLY D C 1
ATOM 3669 O O . GLY D 1 46 ? 44.889 43.201 68.673 1.00 21.50 46 GLY D O 1
ATOM 3670 N N . SER D 1 47 ? 47.058 42.613 68.514 1.00 21.67 47 SER D N 1
ATOM 3671 C CA . SER D 1 47 ? 47.582 43.826 69.137 1.00 20.72 47 SER D CA 1
ATOM 3672 C C . SER D 1 47 ? 47.104 45.111 68.461 1.00 17.39 47 SER D C 1
ATOM 3673 O O . SER D 1 47 ? 46.797 46.093 69.138 1.00 17.84 47 SER D O 1
ATOM 3676 N N . CYS D 1 48 ? 47.051 45.103 67.133 1.00 19.20 48 CYS D N 1
ATOM 3677 C CA . CYS D 1 48 ? 46.589 46.265 66.378 1.00 18.63 48 CYS D CA 1
ATOM 3678 C C . CYS D 1 48 ? 45.169 46.679 66.759 1.00 19.31 48 CYS D C 1
ATOM 3679 O O . CYS D 1 48 ? 44.925 47.829 67.123 1.00 18.97 48 CYS D O 1
ATOM 3682 N N . CYS D 1 49 ? 44.238 45.734 66.677 1.00 17.68 49 CYS D N 1
ATOM 3683 C CA . CYS D 1 49 ? 42.832 46.024 66.931 1.00 17.93 49 CYS D CA 1
ATOM 3684 C C . CYS D 1 49 ? 42.556 46.293 68.407 1.00 16.90 49 CYS D C 1
ATOM 3685 O O . CYS D 1 49 ? 41.642 47.045 68.744 1.00 21.03 49 CYS D O 1
ATOM 3688 N N . ILE D 1 50 ? 43.341 45.675 69.285 1.00 15.39 50 ILE D N 1
ATOM 3689 C CA . ILE D 1 50 ? 43.227 45.935 70.716 1.00 10.18 50 ILE D CA 1
ATOM 3690 C C . ILE D 1 50 ? 43.566 47.393 71.012 1.00 17.58 50 ILE D C 1
ATOM 3691 O O . ILE D 1 50 ? 42.821 48.089 71.703 1.00 15.85 50 ILE D O 1
ATOM 3696 N N . ASN D 1 51 ? 44.692 47.851 70.475 1.00 13.70 51 ASN D N 1
ATOM 3697 C CA . ASN D 1 51 ? 45.122 49.231 70.657 1.00 17.27 51 ASN D CA 1
ATOM 3698 C C . ASN D 1 51 ? 44.234 50.211 69.896 1.00 16.29 51 ASN D C 1
ATOM 3699 O O . ASN D 1 51 ? 44.072 51.360 70.307 1.00 18.28 51 ASN D O 1
ATOM 3704 N N . ALA D 1 52 ? 43.661 49.751 68.788 1.00 16.42 52 ALA D N 1
ATOM 3705 C CA . ALA D 1 52 ? 42.738 50.564 68.004 1.00 15.52 52 ALA D CA 1
ATOM 3706 C C . ALA D 1 52 ? 41.476 50.860 68.808 1.00 19.75 52 ALA D C 1
ATOM 3707 O O . ALA D 1 52 ? 40.850 51.907 68.641 1.00 18.18 52 ALA D O 1
ATOM 3709 N N . ARG D 1 53 ? 41.114 49.927 69.683 1.00 15.41 53 ARG D N 1
ATOM 3710 C CA . ARG D 1 53 ? 39.952 50.086 70.547 1.00 21.14 53 ARG D CA 1
ATOM 3711 C C . ARG D 1 53 ? 40.264 51.081 71.655 1.00 17.95 53 ARG D C 1
ATOM 3712 O O . ARG D 1 53 ? 39.410 51.873 72.056 1.00 22.27 53 ARG D O 1
ATOM 3720 N N . ILE D 1 54 ? 41.499 51.034 72.143 1.00 18.97 54 ILE D N 1
ATOM 3721 C CA . ILE D 1 54 ? 41.982 51.998 73.123 1.00 16.96 54 ILE D CA 1
ATOM 3722 C C . ILE D 1 54 ? 42.059 53.387 72.492 1.00 17.78 54 ILE D C 1
ATOM 3723 O O . ILE D 1 54 ? 41.769 54.395 73.139 1.00 18.28 54 ILE D O 1
ATOM 3728 N N . LEU D 1 55 ? 42.442 53.425 71.219 1.00 17.76 55 LEU D N 1
ATOM 3729 C CA . LEU D 1 55 ? 42.518 54.674 70.468 1.00 14.34 55 LEU D CA 1
ATOM 3730 C C . LEU D 1 55 ? 41.161 55.357 70.362 1.00 17.18 55 LEU D C 1
ATOM 3731 O O . LEU D 1 55 ? 41.056 56.573 70.522 1.00 17.58 55 LEU D O 1
ATOM 3736 N N . LYS D 1 56 ? 40.128 54.567 70.082 1.00 15.33 56 LYS D N 1
ATOM 3737 C CA . LYS D 1 56 ? 38.765 55.079 70.001 1.00 17.62 56 LYS D CA 1
ATOM 3738 C C . LYS D 1 56 ? 38.379 55.728 71.325 1.00 17.24 56 LYS D C 1
ATOM 3739 O O . LYS D 1 56 ? 37.774 56.801 71.350 1.00 16.02 56 LYS D O 1
ATOM 3745 N N . TYR D 1 57 ? 38.725 55.063 72.423 1.00 16.89 57 TYR D N 1
ATOM 3746 C CA . TYR D 1 57 ? 38.494 55.613 73.753 1.00 22.85 57 TYR D CA 1
ATOM 3747 C C . TYR D 1 57 ? 39.280 56.900 73.964 1.00 18.75 57 TYR D C 1
ATOM 3748 O O . TYR D 1 57 ? 38.782 57.845 74.577 1.00 21.87 57 TYR D O 1
ATOM 3757 N N . TYR D 1 58 ? 40.512 56.927 73.465 1.00 18.28 58 TYR D N 1
ATOM 3758 C CA . TYR D 1 58 ? 41.337 58.127 73.533 1.00 19.76 58 TYR D CA 1
ATOM 3759 C C . TYR D 1 58 ? 40.687 59.287 72.788 1.00 17.44 58 TYR D C 1
ATOM 3760 O O . TYR D 1 58 ? 40.611 60.403 73.301 1.00 19.57 58 TYR D O 1
ATOM 3769 N N . VAL D 1 59 ? 40.218 59.012 71.575 1.00 18.15 59 VAL D N 1
ATOM 3770 C CA . VAL D 1 59 ? 39.601 60.033 70.738 1.00 17.11 59 VAL D CA 1
ATOM 3771 C C . VAL D 1 59 ? 38.314 60.563 71.367 1.00 21.51 59 VAL D C 1
ATOM 3772 O O . VAL D 1 59 ? 38.048 61.766 71.345 1.00 21.46 59 VAL D O 1
ATOM 3776 N N . ASN D 1 60 ? 37.528 59.662 71.948 1.00 17.18 60 ASN D N 1
ATOM 3777 C CA . ASN D 1 60 ? 36.253 60.040 72.548 1.00 22.62 60 ASN D CA 1
ATOM 3778 C C . ASN D 1 60 ? 36.367 60.728 73.907 1.00 19.63 60 ASN D C 1
ATOM 3779 O O . ASN D 1 60 ? 35.591 61.632 74.212 1.00 21.78 60 ASN D O 1
ATOM 3784 N N . HIS D 1 61 ? 37.330 60.304 74.720 1.00 16.91 61 HIS D N 1
ATOM 3785 C CA . HIS D 1 61 ? 37.378 60.737 76.115 1.00 19.05 61 HIS D CA 1
ATOM 3786 C C . HIS D 1 61 ? 38.613 61.556 76.485 1.00 21.97 61 HIS D C 1
ATOM 3787 O O . HIS D 1 61 ? 38.498 62.638 77.057 1.00 26.93 61 HIS D O 1
ATOM 3794 N N . VAL D 1 62 ? 39.792 61.040 76.153 1.00 23.87 62 VAL D N 1
ATOM 3795 C CA . VAL D 1 62 ? 41.041 61.626 76.627 1.00 23.47 62 VAL D CA 1
ATOM 3796 C C . VAL D 1 62 ? 41.343 62.928 75.900 1.00 25.16 62 VAL D C 1
ATOM 3797 O O . VAL D 1 62 ? 41.815 63.896 76.498 1.00 25.84 62 VAL D O 1
ATOM 3801 N N . LEU D 1 63 ? 41.048 62.952 74.607 1.00 22.42 63 LEU D N 1
ATOM 3802 C CA . LEU D 1 63 ? 41.424 64.078 73.772 1.00 24.31 63 LEU D CA 1
ATOM 3803 C C . LEU D 1 63 ? 40.251 65.040 73.608 1.00 29.25 63 LEU D C 1
ATOM 3804 O O . LEU D 1 63 ? 40.182 65.799 72.640 1.00 22.74 63 LEU D O 1
ATOM 3809 N N . GLU D 1 64 ? 39.333 65.001 74.569 1.00 26.45 64 GLU D N 1
ATOM 3810 C CA . GLU D 1 64 ? 38.145 65.846 74.543 1.00 28.14 64 GLU D CA 1
ATOM 3811 C C . GLU D 1 64 ? 38.512 67.316 74.706 1.00 33.67 64 GLU D C 1
ATOM 3812 O O . GLU D 1 64 ? 39.186 67.693 75.663 1.00 33.90 64 GLU D O 1
ATOM 3818 N N . THR D 1 69 ? 42.376 72.908 78.349 1.00 38.48 69 THR D N 1
ATOM 3819 C CA . THR D 1 69 ? 43.149 72.061 77.463 1.00 40.81 69 THR D CA 1
ATOM 3820 C C . THR D 1 69 ? 43.534 72.703 76.135 1.00 35.89 69 THR D C 1
ATOM 3821 O O . THR D 1 69 ? 44.635 72.555 75.720 1.00 30.05 69 THR D O 1
ATOM 3825 N N . ASP D 1 70 ? 42.617 73.417 75.498 1.00 37.82 70 ASP D N 1
ATOM 3826 C CA . ASP D 1 70 ? 42.942 74.128 74.265 1.00 38.21 70 ASP D CA 1
ATOM 3827 C C . ASP D 1 70 ? 44.125 75.111 74.432 1.00 39.98 70 ASP D C 1
ATOM 3828 O O . ASP D 1 70 ? 44.980 75.204 73.574 1.00 37.87 70 ASP D O 1
ATOM 3833 N N . MET D 1 71 ? 44.181 75.790 75.587 1.00 37.91 71 MET D N 1
ATOM 3834 C CA . MET D 1 71 ? 45.285 76.696 75.880 1.00 37.38 71 MET D CA 1
ATOM 3835 C C . MET D 1 71 ? 46.567 75.927 76.191 1.00 32.62 71 MET D C 1
ATOM 3836 O O . MET D 1 71 ? 47.618 76.197 75.609 1.00 35.49 71 MET D O 1
ATOM 3841 N N . LYS D 1 72 ? 46.441 74.983 77.109 1.00 26.87 72 LYS D N 1
ATOM 3842 C CA . LYS D 1 72 ? 47.529 74.142 77.562 1.00 34.37 72 LYS D CA 1
ATOM 3843 C C . LYS D 1 72 ? 48.062 73.239 76.444 1.00 30.42 72 LYS D C 1
ATOM 3844 O O . LYS D 1 72 ? 49.216 72.995 76.399 1.00 26.82 72 LYS D O 1
ATOM 3850 N N . TYR D 1 73 ? 47.163 72.759 75.585 1.00 30.07 73 TYR D N 1
ATOM 3851 C CA . TYR D 1 73 ? 47.498 71.890 74.460 1.00 27.38 73 TYR D CA 1
ATOM 3852 C C . TYR D 1 73 ? 46.884 72.434 73.176 1.00 29.17 73 TYR D C 1
ATOM 3853 O O . TYR D 1 73 ? 45.831 71.968 72.743 1.00 28.62 73 TYR D O 1
ATOM 3862 N N . PRO D 1 74 ? 47.542 73.430 72.564 1.00 29.24 74 PRO D N 1
ATOM 3863 C CA . PRO D 1 74 ? 47.062 74.063 71.329 1.00 29.12 74 PRO D CA 1
ATOM 3864 C C . PRO D 1 74 ? 46.923 73.087 70.161 1.00 25.18 74 PRO D C 1
ATOM 3865 O O . PRO D 1 74 ? 46.170 73.357 69.225 1.00 25.02 74 PRO D O 1
ATOM 3869 N N . MET D 1 75 ? 47.643 71.971 70.214 1.00 28.12 75 MET D N 1
ATOM 3870 C CA . MET D 1 75 ? 47.633 71.011 69.116 1.00 25.81 75 MET D CA 1
ATOM 3871 C C . MET D 1 75 ? 46.569 69.922 69.258 1.00 26.96 75 MET D C 1
ATOM 3872 O O . MET D 1 75 ? 46.329 69.170 68.318 1.00 21.36 75 MET D O 1
ATOM 3877 N N . ILE D 1 76 ? 45.925 69.844 70.418 1.00 25.28 76 ILE D N 1
ATOM 3878 C CA . ILE D 1 76 ? 45.056 68.708 70.725 1.00 23.98 76 ILE D CA 1
ATOM 3879 C C . ILE D 1 76 ? 43.879 68.538 69.752 1.00 26.22 76 ILE D C 1
ATOM 3880 O O . ILE D 1 76 ? 43.434 67.415 69.514 1.00 24.94 76 ILE D O 1
ATOM 3885 N N . ARG D 1 77 ? 43.403 69.626 69.179 1.00 27.93 77 ARG D N 1
ATOM 3886 C CA . ARG D 1 77 ? 42.301 69.576 68.266 1.00 28.52 77 ARG D CA 1
ATOM 3887 C C . ARG D 1 77 ? 42.586 68.860 66.984 1.00 23.90 77 ARG D C 1
ATOM 3888 O O . ARG D 1 77 ? 41.844 68.017 66.640 1.00 28.10 77 ARG D O 1
ATOM 3896 N N . ASN D 1 78 ? 43.653 69.198 66.300 1.00 25.57 78 ASN D N 1
ATOM 3897 C CA . ASN D 1 78 ? 43.970 68.527 65.068 1.00 26.55 78 ASN D CA 1
ATOM 3898 C C . ASN D 1 78 ? 44.617 67.182 65.257 1.00 28.21 78 ASN D C 1
ATOM 3899 O O . ASN D 1 78 ? 44.487 66.336 64.440 1.00 22.28 78 ASN D O 1
ATOM 3904 N N . VAL D 1 79 ? 45.286 66.994 66.395 1.00 24.57 79 VAL D N 1
ATOM 3905 C CA . VAL D 1 79 ? 45.784 65.689 66.825 1.00 25.44 79 VAL D CA 1
ATOM 3906 C C . VAL D 1 79 ? 44.578 64.741 66.938 1.00 22.88 79 VAL D C 1
ATOM 3907 O O . VAL D 1 79 ? 44.624 63.668 66.477 1.00 23.77 79 VAL D O 1
ATOM 3911 N N . ARG D 1 80 ? 43.513 65.225 67.548 1.00 19.14 80 ARG D N 1
ATOM 3912 C CA . ARG D 1 80 ? 42.297 64.501 67.706 1.00 22.11 80 ARG D CA 1
ATOM 3913 C C . ARG D 1 80 ? 41.690 64.118 66.355 1.00 22.35 80 ARG D C 1
ATOM 3914 O O . ARG D 1 80 ? 41.249 63.033 66.194 1.00 18.69 80 ARG D O 1
ATOM 3922 N N . GLU D 1 81 ? 41.656 65.064 65.433 1.00 21.07 81 GLU D N 1
ATOM 3923 C CA . GLU D 1 81 ? 41.118 64.833 64.098 1.00 23.53 81 GLU D CA 1
ATOM 3924 C C . GLU D 1 81 ? 41.910 63.762 63.356 1.00 24.44 81 GLU D C 1
ATOM 3925 O O . GLU D 1 81 ? 41.337 62.899 62.691 1.00 25.96 81 GLU D O 1
ATOM 3931 N N . GLY D 1 82 ? 43.231 63.828 63.478 1.00 23.63 82 GLY D N 1
ATOM 3932 C CA . GLY D 1 82 ? 44.111 62.833 62.893 1.00 23.80 82 GLY D CA 1
ATOM 3933 C C . GLY D 1 82 ? 43.953 61.443 63.480 1.00 22.91 82 GLY D C 1
ATOM 3934 O O . GLY D 1 82 ? 43.919 60.455 62.747 1.00 20.56 82 GLY D O 1
ATOM 3935 N N . LEU D 1 83 ? 43.866 61.366 64.805 1.00 21.46 83 LEU D N 1
ATOM 3936 C CA . LEU D 1 83 ? 43.737 60.081 65.486 1.00 21.16 83 LEU D CA 1
ATOM 3937 C C . LEU D 1 83 ? 42.393 59.437 65.171 1.00 19.31 83 LEU D C 1
ATOM 3938 O O . LEU D 1 83 ? 42.285 58.214 65.068 1.00 14.16 83 LEU D O 1
ATOM 3943 N N . HIS D 1 84 ? 41.371 60.273 65.019 1.00 15.62 84 HIS D N 1
ATOM 3944 C CA . HIS D 1 84 ? 40.045 59.811 64.630 1.00 17.74 84 HIS D CA 1
ATOM 3945 C C . HIS D 1 84 ? 40.091 59.160 63.255 1.00 19.00 84 HIS D C 1
ATOM 3946 O O . HIS D 1 84 ? 39.475 58.119 63.028 1.00 20.95 84 HIS D O 1
ATOM 3953 N N . ARG D 1 85 ? 40.818 59.793 62.339 1.00 19.62 85 ARG D N 1
ATOM 3954 C CA . ARG D 1 85 ? 41.000 59.268 60.992 1.00 25.11 85 ARG D CA 1
ATOM 3955 C C . ARG D 1 85 ? 41.663 57.894 61.028 1.00 21.68 85 ARG D C 1
ATOM 3956 O O . ARG D 1 85 ? 41.249 56.976 60.319 1.00 21.77 85 ARG D O 1
ATOM 3964 N N . VAL D 1 86 ? 42.695 57.766 61.857 1.00 17.25 86 VAL D N 1
ATOM 3965 C CA . VAL D 1 86 ? 43.383 56.493 62.055 1.00 19.24 86 VAL D CA 1
ATOM 3966 C C . VAL D 1 86 ? 42.438 55.426 62.600 1.00 17.35 86 VAL D C 1
ATOM 3967 O O . VAL D 1 86 ? 42.361 54.320 62.064 1.00 17.25 86 VAL D O 1
ATOM 3971 N N . GLU D 1 87 ? 41.728 55.772 63.670 1.00 13.83 87 GLU D N 1
ATOM 3972 C CA . GLU D 1 87 ? 40.793 54.859 64.317 1.00 21.03 87 GLU D CA 1
ATOM 3973 C C . GLU D 1 87 ? 39.732 54.355 63.345 1.00 24.22 87 GLU D C 1
ATOM 3974 O O . GLU D 1 87 ? 39.426 53.164 63.319 1.00 26.58 87 GLU D O 1
ATOM 3980 N N . GLN D 1 88 ? 39.196 55.253 62.542 1.00 20.19 88 GLN D N 1
ATOM 3981 C CA . GLN D 1 88 ? 38.188 54.943 61.556 1.00 28.12 88 GLN D CA 1
ATOM 3982 C C . GLN D 1 88 ? 38.704 53.971 60.521 1.00 31.05 88 GLN D C 1
ATOM 3983 O O . GLN D 1 88 ? 38.086 52.997 60.290 1.00 31.01 88 GLN D O 1
ATOM 3989 N N . GLU D 1 89 ? 39.884 54.232 59.991 1.00 27.57 89 GLU D N 1
ATOM 3990 C CA . GLU D 1 89 ? 40.523 53.363 59.057 1.00 29.13 89 GLU D CA 1
ATOM 3991 C C . GLU D 1 89 ? 40.844 51.978 59.611 1.00 29.28 89 GLU D C 1
ATOM 3992 O O . GLU D 1 89 ? 40.601 50.997 59.012 1.00 34.77 89 GLU D O 1
ATOM 3998 N N . LEU D 1 90 ? 41.364 51.940 60.790 1.00 24.37 90 LEU D N 1
ATOM 3999 C CA . LEU D 1 90 ? 41.754 50.678 61.433 1.00 23.57 90 LEU D CA 1
ATOM 4000 C C . LEU D 1 90 ? 40.561 49.783 61.804 1.00 31.18 90 LEU D C 1
ATOM 4001 O O . LEU D 1 90 ? 40.606 48.572 61.588 1.00 29.15 90 LEU D O 1
ATOM 4006 N N . GLN D 1 91 ? 39.504 50.380 62.353 1.00 30.77 91 GLN D N 1
ATOM 4007 C CA . GLN D 1 91 ? 38.322 49.621 62.747 1.00 35.62 91 GLN D CA 1
ATOM 4008 C C . GLN D 1 91 ? 37.634 49.026 61.525 1.00 37.97 91 GLN D C 1
ATOM 4009 O O . GLN D 1 91 ? 36.963 48.000 61.622 1.00 36.55 91 GLN D O 1
ATOM 4015 N N . ASN D 1 92 ? 37.770 49.645 60.372 1.00 39.26 92 ASN D N 1
ATOM 4016 C CA . ASN D 1 92 ? 37.166 49.017 59.226 1.00 43.79 92 ASN D CA 1
ATOM 4017 C C . ASN D 1 92 ? 37.795 47.700 58.960 1.00 42.80 92 ASN D C 1
ATOM 4018 O O . ASN D 1 92 ? 37.199 46.865 58.381 1.00 42.85 92 ASN D O 1
ATOM 4023 N N . HIS D 1 93 ? 39.027 47.544 59.371 1.00 42.09 93 HIS D N 1
ATOM 4024 C CA . HIS D 1 93 ? 39.696 46.263 59.219 1.00 40.49 93 HIS D CA 1
ATOM 4025 C C . HIS D 1 93 ? 39.564 45.440 60.493 1.00 37.62 93 HIS D C 1
ATOM 4026 O O . HIS D 1 93 ? 39.924 44.258 60.521 1.00 44.48 93 HIS D O 1
ATOM 4033 N N . CYS D 1 94 ? 39.025 46.052 61.543 1.00 37.63 94 CYS D N 1
ATOM 4034 C CA . CYS D 1 94 ? 38.801 45.341 62.794 1.00 36.46 94 CYS D CA 1
ATOM 4035 C C . CYS D 1 94 ? 37.339 44.941 62.979 1.00 38.89 94 CYS D C 1
ATOM 4036 O O . CYS D 1 94 ? 36.580 45.640 63.652 1.00 38.41 94 CYS D O 1
ATOM 4039 N N . LYS D 1 95 ? 36.949 43.815 62.395 1.00 40.15 95 LYS D N 1
ATOM 4040 C CA . LYS D 1 95 ? 35.563 43.352 62.465 1.00 39.04 95 LYS D CA 1
ATOM 4041 C C . LYS D 1 95 ? 35.155 42.914 63.870 1.00 39.44 95 LYS D C 1
ATOM 4042 O O . LYS D 1 95 ? 34.019 43.139 64.286 1.00 41.81 95 LYS D O 1
ATOM 4048 N N . HIS D 1 96 ? 36.075 42.289 64.600 1.00 37.78 96 HIS D N 1
ATOM 4049 C CA . HIS D 1 96 ? 35.765 41.821 65.947 1.00 36.09 96 HIS D CA 1
ATOM 4050 C C . HIS D 1 96 ? 35.740 42.971 66.944 1.00 33.67 96 HIS D C 1
ATOM 4051 O O . HIS D 1 96 ? 36.542 43.901 66.864 1.00 35.05 96 HIS D O 1
ATOM 4058 N N . ASP D 1 97 ? 34.805 42.888 67.884 1.00 38.34 97 ASP D N 1
ATOM 4059 C CA . ASP D 1 97 ? 34.650 43.890 68.928 1.00 33.70 97 ASP D CA 1
ATOM 4060 C C . ASP D 1 97 ? 35.552 43.588 70.121 1.00 34.27 97 ASP D C 1
ATOM 4061 O O . ASP D 1 97 ? 35.251 42.711 70.931 1.00 28.22 97 ASP D O 1
ATOM 4066 N N . TYR D 1 98 ? 36.658 44.320 70.222 1.00 32.66 98 TYR D N 1
ATOM 4067 C CA . TYR D 1 98 ? 37.629 44.100 71.290 1.00 33.75 98 TYR D CA 1
ATOM 4068 C C . TYR D 1 98 ? 37.334 44.873 72.569 1.00 34.09 98 TYR D C 1
ATOM 4069 O O . TYR D 1 98 ? 38.201 45.002 73.431 1.00 33.52 98 TYR D O 1
ATOM 4078 N N . SER D 1 99 ? 36.115 45.385 72.693 1.00 33.43 99 SER D N 1
ATOM 4079 C CA . SER D 1 99 ? 35.684 46.012 73.937 1.00 34.10 99 SER D CA 1
ATOM 4080 C C . SER D 1 99 ? 35.643 44.978 75.061 1.00 37.01 99 SER D C 1
ATOM 4081 O O . SER D 1 99 ? 35.684 45.326 76.241 1.00 35.07 99 SER D O 1
ATOM 4084 N N . SER D 1 100 ? 35.563 43.704 74.683 1.00 38.31 100 SER D N 1
ATOM 4085 C CA . SER D 1 100 ? 35.498 42.614 75.648 1.00 39.11 100 SER D CA 1
ATOM 4086 C C . SER D 1 100 ? 36.875 42.030 75.966 1.00 39.50 100 SER D C 1
ATOM 4087 O O . SER D 1 100 ? 36.976 41.000 76.634 1.00 44.79 100 SER D O 1
ATOM 4090 N N . HIS D 1 101 ? 37.930 42.685 75.491 1.00 39.97 101 HIS D N 1
ATOM 4091 C CA . HIS D 1 101 ? 39.288 42.238 75.783 1.00 41.62 101 HIS D CA 1
ATOM 4092 C C . HIS D 1 101 ? 39.756 42.832 77.114 1.00 37.82 101 HIS D C 1
ATOM 4093 O O . HIS D 1 101 ? 39.472 43.994 77.408 1.00 37.96 101 HIS D O 1
ATOM 4100 N N . PRO D 1 102 ? 40.471 42.033 77.924 1.00 37.40 102 PRO D N 1
ATOM 4101 C CA . PRO D 1 102 ? 40.954 42.460 79.246 1.00 36.69 102 PRO D CA 1
ATOM 4102 C C . PRO D 1 102 ? 41.832 43.714 79.221 1.00 35.10 102 PRO D C 1
ATOM 4103 O O . PRO D 1 102 ? 41.754 44.528 80.140 1.00 36.17 102 PRO D O 1
ATOM 4107 N N . LEU D 1 103 ? 42.648 43.868 78.183 1.00 33.47 103 LEU D N 1
ATOM 4108 C CA . LEU D 1 103 ? 43.573 44.996 78.101 1.00 34.76 103 LEU D CA 1
ATOM 4109 C C . LEU D 1 103 ? 42.861 46.313 77.813 1.00 34.20 103 LEU D C 1
ATOM 4110 O O . LEU D 1 103 ? 43.263 47.364 78.314 1.00 34.58 103 LEU D O 1
ATOM 4115 N N . VAL D 1 104 ? 41.808 46.259 77.003 1.00 31.32 104 VAL D N 1
ATOM 4116 C CA . VAL D 1 104 ? 40.993 47.440 76.751 1.00 32.42 104 VAL D CA 1
ATOM 4117 C C . VAL D 1 104 ? 40.283 47.846 78.039 1.00 33.97 104 VAL D C 1
ATOM 4118 O O . VAL D 1 104 ? 40.217 49.027 78.381 1.00 32.37 104 VAL D O 1
ATOM 4122 N N . LYS D 1 105 ? 39.803 46.861 78.763 1.00 37.18 105 LYS D N 1
ATOM 4123 C CA . LYS D 1 105 ? 39.197 47.123 80.052 1.00 41.00 105 LYS D CA 1
ATOM 4124 C C . LYS D 1 105 ? 40.185 47.631 81.053 1.00 39.98 105 LYS D C 1
ATOM 4125 O O . LYS D 1 105 ? 39.835 48.460 81.854 1.00 42.09 105 LYS D O 1
ATOM 4131 N N . GLN D 1 106 ? 41.416 47.134 80.997 1.00 38.43 106 GLN D N 1
ATOM 4132 C CA . GLN D 1 106 ? 42.428 47.544 81.962 1.00 39.38 106 GLN D CA 1
ATOM 4133 C C . GLN D 1 106 ? 42.658 49.047 81.913 1.00 39.85 106 GLN D C 1
ATOM 4134 O O . GLN D 1 106 ? 42.688 49.704 82.949 1.00 46.09 106 GLN D O 1
ATOM 4140 N N . PHE D 1 107 ? 42.786 49.595 80.709 1.00 38.24 107 PHE D N 1
ATOM 4141 C CA . PHE D 1 107 ? 43.002 51.030 80.563 1.00 39.35 107 PHE D CA 1
ATOM 4142 C C . PHE D 1 107 ? 41.825 51.872 81.047 1.00 36.78 107 PHE D C 1
ATOM 4143 O O . PHE D 1 107 ? 42.017 52.828 81.799 1.00 36.46 107 PHE D O 1
ATOM 4151 N N . LYS D 1 108 ? 40.619 51.528 80.599 1.00 36.40 108 LYS D N 1
ATOM 4152 C CA . LYS D 1 108 ? 39.420 52.278 80.967 1.00 39.48 108 LYS D CA 1
ATOM 4153 C C . LYS D 1 108 ? 39.273 52.359 82.481 1.00 40.16 108 LYS D C 1
ATOM 4154 O O . LYS D 1 108 ? 38.974 53.415 83.039 1.00 42.88 108 LYS D O 1
ATOM 4160 N N . ARG D 1 109 ? 39.498 51.225 83.132 1.00 43.94 109 ARG D N 1
ATOM 4161 C CA . ARG D 1 109 ? 39.465 51.123 84.583 1.00 43.46 109 ARG D CA 1
ATOM 4162 C C . ARG D 1 109 ? 40.619 51.887 85.237 1.00 41.59 109 ARG D C 1
ATOM 4163 O O . ARG D 1 109 ? 40.420 52.566 86.245 1.00 49.65 109 ARG D O 1
ATOM 4171 N N . ASN D 1 110 ? 41.814 51.770 84.680 1.00 41.76 110 ASN D N 1
ATOM 4172 C CA . ASN D 1 110 ? 42.971 52.520 85.168 1.00 42.04 110 ASN D CA 1
ATOM 4173 C C . ASN D 1 110 ? 42.724 54.020 85.097 1.00 42.70 110 ASN D C 1
ATOM 4174 O O . ASN D 1 110 ? 43.141 54.750 85.943 1.00 40.20 110 ASN D O 1
ATOM 4179 N N . TYR D 1 111 ? 42.068 54.456 84.037 1.00 41.65 111 TYR D N 1
ATOM 4180 C CA . TYR D 1 111 ? 41.817 55.875 83.806 1.00 41.96 111 TYR D CA 1
ATOM 4181 C C . TYR D 1 111 ? 40.805 56.428 84.806 1.00 41.90 111 TYR D C 1
ATOM 4182 O O . TYR D 1 111 ? 40.993 57.514 85.355 1.00 41.32 111 TYR D O 1
ATOM 4191 N N . HIS D 1 112 ? 39.732 55.677 85.030 1.00 44.46 112 HIS D N 1
ATOM 4192 C CA . HIS D 1 112 ? 38.710 56.055 86.002 1.00 43.86 112 HIS D CA 1
ATOM 4193 C C . HIS D 1 112 ? 39.264 56.104 87.424 1.00 45.75 112 HIS D C 1
ATOM 4194 O O . HIS D 1 112 ? 38.948 57.013 88.192 1.00 44.98 112 HIS D O 1
ATOM 4201 N N . ALA D 1 113 ? 40.084 55.114 87.765 1.00 43.03 113 ALA D N 1
ATOM 4202 C CA . ALA D 1 113 ? 40.709 55.037 89.083 1.00 49.27 113 ALA D CA 1
ATOM 4203 C C . ALA D 1 113 ? 41.568 56.262 89.388 1.00 49.97 113 ALA D C 1
ATOM 4204 O O . ALA D 1 113 ? 41.660 56.694 90.536 1.00 51.76 113 ALA D O 1
ATOM 4206 N N . SER D 1 114 ? 42.209 56.806 88.360 1.00 46.35 114 SER D N 1
ATOM 4207 C CA . SER D 1 114 ? 43.079 57.965 88.533 1.00 47.76 114 SER D CA 1
ATOM 4208 C C . SER D 1 114 ? 42.297 59.277 88.566 1.00 47.76 114 SER D C 1
ATOM 4209 O O . SER D 1 114 ? 42.668 60.210 89.278 1.00 48.76 114 SER D O 1
ATOM 4212 N N . ALA D 1 115 ? 41.245 59.316 87.772 1.00 44.13 115 ALA D N 1
ATOM 4213 C CA . ALA D 1 115 ? 40.406 60.470 87.655 1.00 46.91 115 ALA D CA 1
ATOM 4214 C C . ALA D 1 115 ? 39.773 60.858 88.970 1.00 48.87 115 ALA D C 1
ATOM 4215 O O . ALA D 1 115 ? 39.559 62.025 89.242 1.00 44.17 115 ALA D O 1
ATOM 4217 N N . ILE D 1 116 ? 39.464 59.850 89.777 1.00 51.18 116 ILE D N 1
ATOM 4218 C CA . ILE D 1 116 ? 38.794 60.075 91.058 1.00 53.05 116 ILE D CA 1
ATOM 4219 C C . ILE D 1 116 ? 39.693 60.799 92.044 1.00 52.44 116 ILE D C 1
ATOM 4220 O O . ILE D 1 116 ? 39.244 61.633 92.768 1.00 54.90 116 ILE D O 1
ATOM 4225 N N . MET D 1 117 ? 40.962 60.404 92.048 1.00 54.58 117 MET D N 1
ATOM 4226 C CA . MET D 1 117 ? 42.025 60.980 92.862 1.00 54.36 117 MET D CA 1
ATOM 4227 C C . MET D 1 117 ? 42.398 62.415 92.502 1.00 56.58 117 MET D C 1
ATOM 4228 O O . MET D 1 117 ? 42.527 63.290 93.353 1.00 55.03 117 MET D O 1
ATOM 4233 N N . ASP D 1 118 ? 42.604 62.635 91.217 1.00 55.15 118 ASP D N 1
ATOM 4234 C CA . ASP D 1 118 ? 42.958 63.939 90.676 1.00 49.76 118 ASP D CA 1
ATOM 4235 C C . ASP D 1 118 ? 42.642 63.886 89.192 1.00 47.62 118 ASP D C 1
ATOM 4236 O O . ASP D 1 118 ? 43.368 63.274 88.408 1.00 48.73 118 ASP D O 1
ATOM 4241 N N . LEU D 1 119 ? 41.548 64.539 88.819 1.00 45.44 119 LEU D N 1
ATOM 4242 C CA . LEU D 1 119 ? 41.036 64.480 87.457 1.00 47.33 119 LEU D CA 1
ATOM 4243 C C . LEU D 1 119 ? 41.940 65.186 86.451 1.00 45.44 119 LEU D C 1
ATOM 4244 O O . LEU D 1 119 ? 42.145 64.694 85.341 1.00 45.37 119 LEU D O 1
ATOM 4249 N N . ALA D 1 120 ? 42.476 66.338 86.841 1.00 42.15 120 ALA D N 1
ATOM 4250 C CA . ALA D 1 120 ? 43.338 67.119 85.959 1.00 44.78 120 ALA D CA 1
ATOM 4251 C C . ALA D 1 120 ? 44.664 66.408 85.717 1.00 43.63 120 ALA D C 1
ATOM 4252 O O . ALA D 1 120 ? 45.205 66.439 84.611 1.00 42.15 120 ALA D O 1
ATOM 4254 N N . ALA D 1 121 ? 45.182 65.771 86.761 1.00 43.95 121 ALA D N 1
ATOM 4255 C CA . ALA D 1 121 ? 46.433 65.032 86.665 1.00 41.45 121 ALA D CA 1
ATOM 4256 C C . ALA D 1 121 ? 46.247 63.759 85.851 1.00 41.17 121 ALA D C 1
ATOM 4257 O O . ALA D 1 121 ? 47.160 63.318 85.154 1.00 39.12 121 ALA D O 1
ATOM 4259 N N . ALA D 1 122 ? 45.057 63.173 85.941 1.00 41.95 122 ALA D N 1
ATOM 4260 C CA . ALA D 1 122 ? 44.746 61.963 85.191 1.00 38.36 122 ALA D CA 1
ATOM 4261 C C . ALA D 1 122 ? 44.664 62.232 83.691 1.00 34.03 122 ALA D C 1
ATOM 4262 O O . ALA D 1 122 ? 45.166 61.445 82.889 1.00 28.06 122 ALA D O 1
ATOM 4264 N N . ARG D 1 123 ? 44.023 63.335 83.314 1.00 38.16 123 ARG D N 1
ATOM 4265 C CA . ARG D 1 123 ? 43.931 63.708 81.905 1.00 36.24 123 ARG D CA 1
ATOM 4266 C C . ARG D 1 123 ? 45.302 64.016 81.318 1.00 30.51 123 ARG D C 1
ATOM 4267 O O . ARG D 1 123 ? 45.640 63.535 80.237 1.00 30.68 123 ARG D O 1
ATOM 4275 N N . ASN D 1 124 ? 46.081 64.825 82.031 1.00 31.06 124 ASN D N 1
ATOM 4276 C CA . ASN D 1 124 ? 47.427 65.169 81.590 1.00 32.07 124 ASN D CA 1
ATOM 4277 C C . ASN D 1 124 ? 48.271 63.914 81.429 1.00 28.91 124 ASN D C 1
ATOM 4278 O O . ASN D 1 124 ? 49.063 63.801 80.495 1.00 26.20 124 ASN D O 1
ATOM 4283 N N . LYS D 1 125 ? 48.082 62.965 82.340 1.00 28.32 125 LYS D N 1
ATOM 4284 C CA . LYS D 1 125 ? 48.815 61.709 82.300 1.00 28.79 125 LYS D CA 1
ATOM 4285 C C . LYS D 1 125 ? 48.438 60.902 81.062 1.00 25.20 125 LYS D C 1
ATOM 4286 O O . LYS D 1 125 ? 49.307 60.428 80.332 1.00 21.60 125 LYS D O 1
ATOM 4292 N N . ALA D 1 126 ? 47.137 60.756 80.830 1.00 21.51 126 ALA D N 1
ATOM 4293 C CA . ALA D 1 126 ? 46.646 60.024 79.669 1.00 23.87 126 ALA D CA 1
ATOM 4294 C C . ALA D 1 126 ? 47.035 60.716 78.365 1.00 17.55 126 ALA D C 1
ATOM 4295 O O . ALA D 1 126 ? 47.406 60.059 77.393 1.00 20.95 126 ALA D O 1
ATOM 4297 N N . ILE D 1 127 ? 46.949 62.043 78.352 1.00 19.34 127 ILE D N 1
ATOM 4298 C CA . ILE D 1 127 ? 47.367 62.834 77.198 1.00 20.11 127 ILE D CA 1
ATOM 4299 C C . ILE D 1 127 ? 48.838 62.576 76.868 1.00 18.10 127 ILE D C 1
ATOM 4300 O O . ILE D 1 127 ? 49.208 62.409 75.705 1.00 15.06 127 ILE D O 1
ATOM 4305 N N . GLY D 1 128 ? 49.669 62.529 77.905 1.00 18.36 128 GLY D N 1
ATOM 4306 C CA . GLY D 1 128 ? 51.087 62.259 77.748 1.00 19.63 128 GLY D CA 1
ATOM 4307 C C . GLY D 1 128 ? 51.426 60.863 77.263 1.00 18.73 128 GLY D C 1
ATOM 4308 O O . GLY D 1 128 ? 52.520 60.628 76.750 1.00 18.75 128 GLY D O 1
ATOM 4309 N N . GLU D 1 129 ? 50.493 59.932 77.426 1.00 14.93 129 GLU D N 1
ATOM 4310 C CA . GLU D 1 129 ? 50.724 58.552 77.013 1.00 18.30 129 GLU D CA 1
ATOM 4311 C C . GLU D 1 129 ? 50.220 58.296 75.596 1.00 13.26 129 GLU D C 1
ATOM 4312 O O . GLU D 1 129 ? 50.365 57.194 75.072 1.00 13.52 129 GLU D O 1
ATOM 4318 N N . THR D 1 130 ? 49.630 59.318 74.983 1.00 13.63 130 THR D N 1
ATOM 4319 C CA . THR D 1 130 ? 49.081 59.192 73.637 1.00 13.33 130 THR D CA 1
ATOM 4320 C C . THR D 1 130 ? 50.175 58.821 72.639 1.00 15.09 130 THR D C 1
ATOM 4321 O O . THR D 1 130 ? 49.951 58.032 71.721 1.00 13.24 130 THR D O 1
ATOM 4325 N N . ASN D 1 131 ? 51.354 59.407 72.829 1.00 16.08 131 ASN D N 1
ATOM 4326 C CA . ASN D 1 131 ? 52.516 59.116 71.997 1.00 14.02 131 ASN D CA 1
ATOM 4327 C C . ASN D 1 131 ? 52.877 57.632 72.023 1.00 11.82 131 ASN D C 1
ATOM 4328 O O . ASN D 1 131 ? 53.207 57.044 70.993 1.00 10.28 131 ASN D O 1
ATOM 4333 N N . THR D 1 132 ? 52.815 57.037 73.210 1.00 12.51 132 THR D N 1
ATOM 4334 C CA . THR D 1 132 ? 53.111 55.617 73.382 1.00 16.07 132 THR D CA 1
ATOM 4335 C C . THR D 1 132 ? 52.086 54.737 72.665 1.00 12.76 132 THR D C 1
ATOM 4336 O O . THR D 1 132 ? 52.439 53.731 72.045 1.00 12.07 132 THR D O 1
ATOM 4340 N N . LEU D 1 133 ? 50.818 55.127 72.746 1.00 11.85 133 LEU D N 1
ATOM 4341 C CA . LEU D 1 133 ? 49.748 54.409 72.062 1.00 11.09 133 LEU D CA 1
ATOM 4342 C C . LEU D 1 133 ? 49.947 54.435 70.552 1.00 11.77 133 LEU D C 1
ATOM 4343 O O . LEU D 1 133 ? 49.734 53.435 69.866 1.00 12.26 133 LEU D O 1
ATOM 4348 N N . TYR D 1 134 ? 50.357 55.592 70.046 1.00 13.20 134 TYR D N 1
ATOM 4349 C CA . TYR D 1 134 ? 50.608 55.773 68.623 1.00 15.13 134 TYR D CA 1
ATOM 4350 C C . TYR D 1 134 ? 51.712 54.844 68.135 1.00 13.52 134 TYR D C 1
ATOM 4351 O O . TYR D 1 134 ? 51.635 54.294 67.036 1.00 15.38 134 TYR D O 1
ATOM 4360 N N . HIS D 1 135 ? 52.736 54.677 68.965 1.00 9.50 135 HIS D N 1
ATOM 4361 C CA . HIS D 1 135 ? 53.832 53.764 68.671 1.00 11.96 135 HIS D CA 1
ATOM 4362 C C . HIS D 1 135 ? 53.343 52.318 68.635 1.00 14.00 135 HIS D C 1
ATOM 4363 O O . HIS D 1 135 ? 53.765 51.534 67.784 1.00 13.81 135 HIS D O 1
ATOM 4370 N N . TYR D 1 136 ? 52.461 51.973 69.569 1.00 13.77 136 TYR D N 1
ATOM 4371 C CA . TYR D 1 136 ? 51.859 50.644 69.606 1.00 11.94 136 TYR D CA 1
ATOM 4372 C C . TYR D 1 136 ? 51.101 50.366 68.315 1.00 14.12 136 TYR D C 1
ATOM 4373 O O . TYR D 1 136 ? 51.239 49.298 67.718 1.00 14.48 136 TYR D O 1
ATOM 4382 N N . LEU D 1 137 ? 50.301 51.340 67.895 1.00 12.98 137 LEU D N 1
ATOM 4383 C CA . LEU D 1 137 ? 49.545 51.246 66.651 1.00 15.77 137 LEU D CA 1
ATOM 4384 C C . LEU D 1 137 ? 50.464 51.127 65.440 1.00 15.58 137 LEU D C 1
ATOM 4385 O O . LEU D 1 137 ? 50.265 50.271 64.584 1.00 15.83 137 LEU D O 1
ATOM 4390 N N . PHE D 1 138 ? 51.468 51.995 65.379 1.00 14.81 138 PHE D N 1
ATOM 4391 C CA . PHE D 1 138 ? 52.436 52.004 64.285 1.00 15.10 138 PHE D CA 1
ATOM 4392 C C . PHE D 1 138 ? 53.086 50.635 64.086 1.00 19.52 138 PHE D C 1
ATOM 4393 O O . PHE D 1 138 ? 53.178 50.137 62.963 1.00 16.86 138 PHE D O 1
ATOM 4401 N N . GLU D 1 139 ? 53.534 50.033 65.182 1.00 15.68 139 GLU D N 1
ATOM 4402 C CA . GLU D 1 139 ? 54.262 48.771 65.115 1.00 19.75 139 GLU D CA 1
ATOM 4403 C C . GLU D 1 139 ? 53.353 47.556 64.934 1.00 20.14 139 GLU D C 1
ATOM 4404 O O . GLU D 1 139 ? 53.676 46.649 64.173 1.00 24.47 139 GLU D O 1
ATOM 4410 N N . SER D 1 140 ? 52.227 47.525 65.639 1.00 18.20 140 SER D N 1
ATOM 4411 C CA . SER D 1 140 ? 51.360 46.352 65.601 1.00 19.68 140 SER D CA 1
ATOM 4412 C C . SER D 1 140 ? 50.473 46.329 64.356 1.00 22.21 140 SER D C 1
ATOM 4413 O O . SER D 1 140 ? 50.062 45.261 63.903 1.00 24.34 140 SER D O 1
ATOM 4416 N N . CYS D 1 141 ? 50.180 47.501 63.802 1.00 18.99 141 CYS D N 1
ATOM 4417 C CA . CYS D 1 141 ? 49.339 47.580 62.611 1.00 22.48 141 CYS D CA 1
ATOM 4418 C C . CYS D 1 141 ? 50.160 47.611 61.323 1.00 26.71 141 CYS D C 1
ATOM 4419 O O . CYS D 1 141 ? 49.688 48.098 60.296 1.00 28.78 141 CYS D O 1
ATOM 4422 N N . THR D 1 142 ? 51.388 47.103 61.377 1.00 30.12 142 THR D N 1
ATOM 4423 C CA . THR D 1 142 ? 52.187 46.953 60.165 1.00 38.65 142 THR D CA 1
ATOM 4424 C C . THR D 1 142 ? 51.941 45.563 59.573 1.00 41.29 142 THR D C 1
ATOM 4425 O O . THR D 1 142 ? 51.982 44.557 60.284 1.00 42.75 142 THR D O 1
ATOM 4429 N N . PRO D 1 143 ? 51.609 45.516 58.274 1.00 44.55 143 PRO D N 1
ATOM 4430 C CA . PRO D 1 143 ? 51.397 44.259 57.543 1.00 47.70 143 PRO D CA 1
ATOM 4431 C C . PRO D 1 143 ? 52.564 43.286 57.693 1.00 51.51 143 PRO D C 1
ATOM 4432 O O . PRO D 1 143 ? 53.712 43.728 57.733 1.00 54.72 143 PRO D O 1
#

Organism: Danio rerio (NCBI:txid7955)

Secondary structure (DSSP, 8-state):
--SSGGGG-HHHHHHHHHHHHHHHT---SSPP--HHHHTSTTHHHHHHHHHHHIIIIIT--HHHH-TTHHHHHHHHHHHHHHHHHH--S-GGGSHHHHHHHHHHHHHHHH-HHHHHHHHHHTHHHHHHHHHHHT--/--SSGGGG-HHHHHHHHHHHHHHTT---SSPP--HHHHTSTTHHHHHHHHHHHIIIIIT--HHHH-TTHHHHHHHHHHHHHHHHHH--S-GGG-HHHHHHHHHHHHHHHH-HHHHHHHHHHTHHHHHHHHHHHT--/--SSGGGG-HHHHHHHHHHHHHHTT---SSPP--HHHHTSTTHHHHHHHHHHHIIIIIT--TTT-TTHHHHHHHHHHHHHHHHTT--S-GGG-HHHHHHHHHHHHHHTT-HHHHHHHHHHTHHHHHHHHHHHT--/--SSGGGG-HHHHHHHHHHHHHHT----SSPP--HHHHTSTTHHHHHHHHHHHIIIIIT--TTT-TTHHHHHHHHHHHHHHHHHH--S-GGGSHHHHHHHHHHHHHHHH-HHHHHHHHHHTHHHHHHHHHHHT--

CATH classification: 1.20.1250.10

GO terms:
  GO:0050829 defense response to Gram-negative bacterium (P, IDA)
  GO:0006955 immune response (P, IDA)
  GO:0050727 regulation of inflammatory response (P, IMP)

InterPro domains:
  IPR009079 Four-helical cytokine-like, core [G3DSA:1.20.1250.10] (70-213)
  IPR009079 Four-helical cytokine-like, core [SSF47266] (63-212)

Sequence (542 aa):
GARRPTPLDSSATWNDLAAMTDTARNETRLLPYFSHDMLQEEGSCCINARILKYYVNHVLEHTDMKYPMIRNVREGLHRVEQELQNHCKHDYSSHPLVKQFKRNYHASAIMDLAAARNKAIGETNTLYHYLFESCTPGARRPTPLDSSATWNDLAAMTDTARNETRLLPYFSHDMLQEEGSCCINARILKYYVNHVLEHTDMKYPMIRNVRREGLHRVEQELQNHCKHDYSSHPLVKQFKRNYHASAIMDLAAARNKAIGETNTLYHYLFESCTPGARRRPTPLDSSATWNDLAAMTDTARNETRLLPYFSHDMLQEEGSCCINARILKYYVNHVLETDMKYPMIRNVREGLHRVEQELQNHCKHDYSSHPLVKQFKRNYHASAIMDLAAARNKAIGETNTLYHYLFESCTPGARPTPLDSSATWNDLAAMTDTARNETRLLPYFSHDMLQEEGSCCINARILKYYVNHVLETDMKYPMIRNVREGLHRVEQELQNHCKHDYSSHPLVKQFKRNYHASAIMDLAAARNKAIGETNTLYHYLFESCTP